Protein AF-A0A8H8SYK1-F1 (afdb_monomer_lite)

pLDDT: mean 78.4, std 19.09, range [21.28, 98.19]

Foldseek 3Di:
DDDDDDDDDDDDPPPPDPPPPPCPFADWFQWPVQAIQGWHADPVQQKTKFAFAAQFDQCDDVNPLAATHGDDQVPHRYHHRHDHAADEDADDPPDDPPGHYDSRHLGDMDMAGNPGDDDDDEDDDFAQAAPLSVVVRRGPRRLSSVLSVLVVCLRTVVSVPDHQLLAEQEAAQVGLLSSQLCQLFQLRPNVSSHQYYERALHQVPLFWAEARHDQLLVLLLQLLLVLQVLRPPPSSVSSSSNGDSVSNNVSQVVLLVDDQQQPFPADDLASRTHHEDCPDRRHNDTPLCSLQVNSGHQHAYEYAHAADDDDDDDDDDDDFAIFPQAQLSSQDDPNHADADLVSLLCNQCDDGSRDHPHDVDSVVSVVLLVVFDLALQRFPVHPPGRDQPPGHSCSRSSRRSSCCSNGVVSRVSSQVSSVVVVRNYHYDGHQDALQPDDCSQPRYHRHVRVLCVVHRPPVDPRDDPVSNVSSVVNVCVVCCVSVVPPPPPPFDPPEEEEELELLCCLLFPLLVLLVCVVVVGNYAYEYAALQCPVPCSVLSVVLSQQLVVLSPDHVVRYDYDHDPQSHDDQPDAGDLQVVLVVVVVVCVVRVGAEYEAAACCQLPNRRPRNSNRSSVVVCPPSHWYKHFDRDDPVLQFQAQVNVVDDDPDPAWDKRFDDPVSLVSSVVSVVSVVVNCDPVVVSSSRGGPSSTMTTMGTD

Structure (mmCIF, N/CA/C/O backbone):
data_AF-A0A8H8SYK1-F1
#
_entry.id   AF-A0A8H8SYK1-F1
#
loop_
_atom_site.group_PDB
_atom_site.id
_atom_site.type_symbol
_atom_site.label_atom_id
_atom_site.label_alt_id
_atom_site.label_comp_id
_atom_site.label_asym_id
_atom_site.label_entity_id
_atom_site.label_seq_id
_atom_site.pdbx_PDB_ins_code
_atom_site.Cartn_x
_atom_site.Cartn_y
_atom_site.Cartn_z
_atom_site.occupancy
_atom_site.B_iso_or_equiv
_atom_site.auth_seq_id
_atom_site.auth_comp_id
_atom_site.auth_asym_id
_atom_site.auth_atom_id
_atom_site.pdbx_PDB_model_num
ATOM 1 N N . MET A 1 1 ? -12.967 59.680 -11.548 1.00 28.42 1 MET A N 1
ATOM 2 C CA . MET A 1 1 ? -13.983 60.339 -10.693 1.00 28.42 1 MET A CA 1
ATOM 3 C C . MET A 1 1 ? -15.357 59.789 -11.051 1.00 28.42 1 MET A C 1
ATOM 5 O O . MET A 1 1 ? -15.482 59.236 -12.134 1.00 28.42 1 MET A O 1
ATOM 9 N N . LEU A 1 2 ? -16.344 60.016 -10.175 1.00 23.44 2 LEU A N 1
ATOM 10 C CA . LEU A 1 2 ? -17.762 59.628 -10.280 1.00 23.44 2 LEU A CA 1
ATOM 11 C C . LEU A 1 2 ? -18.093 58.128 -10.140 1.00 23.44 2 LEU A C 1
ATOM 13 O O . LEU A 1 2 ? -17.280 57.244 -10.394 1.00 23.44 2 LEU A O 1
ATOM 17 N N . HIS A 1 3 ? -19.319 57.905 -9.660 1.00 21.28 3 HIS A N 1
ATOM 18 C CA . HIS A 1 3 ? -19.985 56.634 -9.366 1.00 21.28 3 HIS A CA 1
ATOM 19 C C . HIS A 1 3 ? -21.176 56.419 -10.329 1.00 21.28 3 HIS A C 1
ATOM 21 O O . HIS A 1 3 ? -21.482 57.294 -11.133 1.00 21.28 3 HIS A O 1
ATOM 27 N N . LEU A 1 4 ? -21.911 55.319 -10.102 1.00 22.92 4 LEU A N 1
ATOM 28 C CA . LEU A 1 4 ? -23.313 55.072 -10.483 1.00 22.92 4 LEU A CA 1
ATOM 29 C C . LEU A 1 4 ? -23.605 54.764 -11.961 1.00 22.92 4 LEU A C 1
ATOM 31 O O . LEU A 1 4 ? -23.773 55.656 -12.783 1.00 22.92 4 LEU A O 1
ATOM 35 N N . ALA A 1 5 ? -23.901 53.488 -12.214 1.00 22.14 5 ALA A N 1
ATOM 36 C CA . ALA A 1 5 ? -25.244 53.094 -12.648 1.00 22.14 5 ALA A CA 1
ATOM 37 C C . ALA A 1 5 ? -25.538 51.656 -12.178 1.00 22.14 5 ALA A C 1
ATOM 39 O O . ALA A 1 5 ? -24.699 50.769 -12.322 1.00 22.14 5 ALA A O 1
ATOM 40 N N . THR A 1 6 ? -26.720 51.422 -11.610 1.00 23.08 6 THR A N 1
ATOM 41 C CA . THR A 1 6 ? -27.258 50.086 -11.301 1.00 23.08 6 THR A CA 1
ATOM 42 C C . THR A 1 6 ? -28.455 49.782 -12.200 1.00 23.08 6 THR A C 1
ATOM 44 O O . THR A 1 6 ? -29.130 50.698 -12.657 1.00 23.08 6 THR A O 1
ATOM 47 N N . SER A 1 7 ? -28.742 48.487 -12.377 1.00 22.81 7 SER A N 1
ATOM 48 C CA . SER A 1 7 ? -30.010 47.942 -12.893 1.00 22.81 7 SER A CA 1
ATOM 49 C C . SER A 1 7 ? -30.396 48.272 -14.344 1.00 22.81 7 SER A C 1
ATOM 51 O O . SER A 1 7 ? -30.922 49.345 -14.616 1.00 22.81 7 SER A O 1
ATOM 53 N N . LEU A 1 8 ? -30.289 47.276 -15.241 1.00 21.58 8 LEU A N 1
ATOM 54 C CA . LEU A 1 8 ? -31.438 46.666 -15.955 1.00 21.58 8 LEU A CA 1
ATOM 55 C C . LEU A 1 8 ? -30.992 45.759 -17.123 1.00 21.58 8 LEU A C 1
ATOM 57 O O . LEU A 1 8 ? -30.818 46.235 -18.238 1.00 21.58 8 LEU A O 1
ATOM 61 N N . VAL A 1 9 ? -30.940 44.442 -16.894 1.00 23.95 9 VAL A N 1
ATOM 62 C CA . VAL A 1 9 ? -31.509 43.436 -17.815 1.00 23.95 9 VAL A CA 1
ATOM 63 C C . VAL A 1 9 ? -32.080 42.310 -16.955 1.00 23.95 9 VAL A C 1
ATOM 65 O O . VAL A 1 9 ? -31.359 41.674 -16.191 1.00 23.95 9 VAL A O 1
ATOM 68 N N . SER A 1 10 ? -33.375 42.061 -17.115 1.00 23.88 10 SER A N 1
ATOM 69 C CA . SER A 1 10 ? -34.078 40.867 -16.639 1.00 23.88 10 SER A CA 1
ATOM 70 C C . SER A 1 10 ? -34.730 40.204 -17.854 1.00 23.88 10 SER A C 1
ATOM 72 O O . SER A 1 10 ? -34.967 40.883 -18.849 1.00 23.88 10 SER A O 1
ATOM 74 N N . LEU A 1 11 ? -35.054 38.910 -17.754 1.00 24.80 11 LEU A N 1
ATOM 75 C CA . LEU A 1 11 ? -35.526 38.050 -18.852 1.00 24.80 11 LEU A CA 1
ATOM 76 C C . LEU A 1 11 ? -34.479 37.820 -19.960 1.00 24.80 11 LEU A C 1
ATOM 78 O O . LEU A 1 11 ? -34.423 38.537 -20.949 1.00 24.80 11 LEU A O 1
ATOM 82 N N . TRP A 1 12 ? -33.755 36.707 -19.843 1.00 23.34 12 TRP A N 1
ATOM 83 C CA . TRP A 1 12 ? -33.938 35.583 -20.773 1.00 23.34 12 TRP A CA 1
ATOM 84 C C . TRP A 1 12 ? -33.688 34.276 -20.013 1.00 23.34 12 TRP A C 1
ATOM 86 O O . TRP A 1 12 ? -32.621 33.672 -20.081 1.00 23.34 12 TRP A O 1
ATOM 96 N N . LEU A 1 13 ? -34.703 33.837 -19.260 1.00 28.52 13 LEU A N 1
ATOM 97 C CA . LEU A 1 13 ? -34.783 32.462 -18.761 1.00 28.52 13 LEU A CA 1
ATOM 98 C C . LEU A 1 13 ? -35.128 31.545 -19.942 1.00 28.52 13 LEU A C 1
ATOM 100 O O . LEU A 1 13 ? -36.257 31.088 -20.097 1.00 28.52 13 LEU A O 1
ATOM 104 N N . ALA A 1 14 ? -34.141 31.316 -20.807 1.00 26.64 14 ALA A N 1
ATOM 105 C CA . ALA A 1 14 ? -34.199 30.248 -21.786 1.00 26.64 14 ALA A CA 1
ATOM 106 C C . ALA A 1 14 ? -34.110 28.923 -21.021 1.00 26.64 14 ALA A C 1
ATOM 108 O O . ALA A 1 14 ? -33.022 28.457 -20.682 1.00 26.64 14 ALA A O 1
ATOM 109 N N . THR A 1 15 ? -35.267 28.335 -20.715 1.00 29.47 15 THR A N 1
ATOM 110 C CA . THR A 1 15 ? -35.354 26.971 -20.199 1.00 29.47 15 THR A CA 1
ATOM 111 C C . THR A 1 15 ? -34.835 26.015 -21.262 1.00 29.47 15 THR A C 1
ATOM 113 O O . THR A 1 15 ? -35.601 25.515 -22.088 1.00 29.47 15 THR A O 1
ATOM 116 N N . LEU A 1 16 ? -33.530 25.729 -21.217 1.00 25.75 16 LEU A N 1
ATOM 117 C CA . LEU A 1 16 ? -33.048 24.427 -21.649 1.00 25.75 16 LEU A CA 1
ATOM 118 C C . LEU A 1 16 ? -33.921 23.402 -20.912 1.00 25.75 16 LEU A C 1
ATOM 120 O O . LEU A 1 16 ? -33.984 23.459 -19.678 1.00 25.75 16 LEU A O 1
ATOM 124 N N . PRO A 1 17 ? -34.643 22.515 -21.619 1.00 25.33 17 PRO A N 1
ATOM 125 C CA . PRO A 1 17 ? -35.301 21.416 -20.937 1.00 25.33 17 PRO A CA 1
ATOM 126 C C . PRO A 1 17 ? -34.225 20.618 -20.186 1.00 25.33 17 PRO A C 1
ATOM 128 O O . PRO A 1 17 ? -33.062 20.630 -20.613 1.00 25.33 17 PRO A O 1
ATOM 131 N N . PRO A 1 18 ? -34.572 19.889 -19.108 1.00 30.08 18 PRO A N 1
ATOM 132 C CA . PRO A 1 18 ? -33.696 18.813 -18.673 1.00 30.08 18 PRO A CA 1
ATOM 133 C C . PRO A 1 18 ? -33.426 17.967 -19.915 1.00 30.08 18 PRO A C 1
ATOM 135 O O . PRO A 1 18 ? -34.372 17.501 -20.556 1.00 30.08 18 PRO A O 1
ATOM 138 N N . ALA A 1 19 ? -32.156 17.859 -20.314 1.00 29.17 19 ALA A N 1
ATOM 139 C CA . ALA A 1 19 ? -31.788 17.020 -21.438 1.00 29.17 19 ALA A CA 1
ATOM 140 C C . ALA A 1 19 ? -32.274 15.623 -21.069 1.00 29.17 19 ALA A C 1
ATOM 142 O O . ALA A 1 19 ? -31.758 15.023 -20.125 1.00 29.17 19 ALA A O 1
ATOM 143 N N . ALA A 1 20 ? -33.338 15.169 -21.733 1.00 30.44 20 ALA A N 1
ATOM 144 C CA . ALA A 1 20 ? -33.923 13.876 -21.457 1.00 30.44 20 ALA A CA 1
ATOM 145 C C . ALA A 1 20 ? -32.850 12.860 -21.822 1.00 30.44 20 ALA A C 1
ATOM 147 O O . ALA A 1 20 ? -32.617 12.607 -23.005 1.00 30.44 20 ALA A O 1
ATOM 148 N N . PHE A 1 21 ? -32.141 12.364 -20.804 1.00 32.50 21 PHE A N 1
ATOM 149 C CA . PHE A 1 21 ? -31.146 11.323 -20.963 1.00 32.50 21 PHE A CA 1
ATOM 150 C C . PHE A 1 21 ? -31.866 10.175 -21.654 1.00 32.50 21 PHE A C 1
ATOM 152 O O . PHE A 1 21 ? -32.731 9.529 -21.062 1.00 32.50 21 PHE A O 1
ATOM 159 N N . ALA A 1 22 ? -31.560 9.979 -22.939 1.00 29.31 22 ALA A N 1
ATOM 160 C CA . ALA A 1 22 ? -32.046 8.828 -23.669 1.00 29.31 22 ALA A CA 1
ATOM 161 C C . ALA A 1 22 ? -31.615 7.614 -22.850 1.00 29.31 22 ALA A C 1
ATOM 163 O O . ALA A 1 22 ? -30.427 7.482 -22.549 1.00 29.31 22 ALA A O 1
ATOM 164 N N . ALA A 1 23 ? -32.584 6.799 -22.431 1.00 32.81 23 ALA A N 1
ATOM 165 C CA . ALA A 1 23 ? -32.387 5.732 -21.458 1.00 32.81 23 ALA A CA 1
ATOM 166 C C . ALA A 1 23 ? -31.643 4.536 -22.077 1.00 32.81 23 ALA A C 1
ATOM 168 O O . ALA A 1 23 ? -32.151 3.419 -22.140 1.00 32.81 23 ALA A O 1
ATOM 169 N N . GLY A 1 24 ? -30.418 4.779 -22.546 1.00 41.56 24 GLY A N 1
ATOM 170 C CA . GLY A 1 24 ? -29.404 3.750 -22.643 1.00 41.56 24 GLY A CA 1
ATOM 171 C C . GLY A 1 24 ? -29.143 3.262 -21.228 1.00 41.56 24 GLY A C 1
ATOM 172 O O . GLY A 1 24 ? -28.673 4.027 -20.387 1.00 41.56 24 GLY A O 1
ATOM 173 N N . SER A 1 25 ? -29.509 2.008 -20.975 1.00 60.12 25 SER A N 1
ATOM 174 C CA . SER A 1 25 ? -29.291 1.323 -19.706 1.00 60.12 25 SER A CA 1
ATOM 175 C C . SER A 1 25 ? -27.866 1.548 -19.203 1.00 60.12 25 SER A C 1
ATOM 177 O O . SER A 1 25 ? -26.909 1.461 -19.985 1.00 60.12 25 SER A O 1
ATOM 179 N N . GLY A 1 26 ? -27.727 1.797 -17.899 1.00 71.19 26 GLY A N 1
ATOM 180 C CA . GLY A 1 26 ? -26.424 1.828 -17.241 1.00 71.19 26 GLY A CA 1
ATOM 181 C C . GLY A 1 26 ? -25.633 0.538 -17.503 1.00 71.19 26 GLY A C 1
ATOM 182 O O . GLY A 1 26 ? -26.223 -0.482 -17.867 1.00 71.19 26 GLY A O 1
ATOM 183 N N . PRO A 1 27 ? -24.295 0.561 -17.386 1.00 88.00 27 PRO A N 1
ATOM 184 C CA . PRO A 1 27 ? -23.471 -0.628 -17.569 1.00 88.00 27 PRO A CA 1
ATOM 185 C C . PRO A 1 27 ? -23.952 -1.753 -16.645 1.00 88.00 27 PRO A C 1
ATOM 187 O O . PRO A 1 27 ? -23.885 -1.617 -15.428 1.00 88.00 27 PRO A O 1
ATOM 190 N N . VAL A 1 28 ? -24.420 -2.857 -17.230 1.00 90.75 28 VAL A N 1
ATOM 191 C CA . VAL A 1 28 ? -24.821 -4.060 -16.490 1.00 90.75 28 VAL A CA 1
ATOM 192 C C . VAL A 1 28 ? -23.668 -5.062 -16.488 1.00 90.75 28 VAL A C 1
ATOM 194 O O . VAL A 1 28 ? -23.014 -5.269 -17.512 1.00 90.75 28 VAL A O 1
ATOM 197 N N . VAL A 1 29 ? -23.415 -5.683 -15.338 1.00 87.88 29 VAL A N 1
ATOM 198 C CA . VAL A 1 29 ? -22.504 -6.826 -15.177 1.00 87.88 29 VAL A CA 1
ATOM 199 C C . VAL A 1 29 ? -23.302 -7.997 -14.616 1.00 87.88 29 VAL A C 1
ATOM 201 O O . VAL A 1 29 ? -23.974 -7.839 -13.605 1.00 87.88 29 VAL A O 1
ATOM 204 N N . HIS A 1 30 ? -23.223 -9.169 -15.244 1.00 90.81 30 HIS A N 1
ATOM 205 C CA . HIS A 1 30 ? -23.836 -10.394 -14.721 1.00 90.81 30 HIS A CA 1
ATOM 206 C C . HIS A 1 30 ? -22.778 -11.196 -13.952 1.00 90.81 30 HIS A C 1
ATOM 208 O O . HIS A 1 30 ? -21.730 -11.488 -14.523 1.00 90.81 30 HIS A O 1
ATOM 214 N N . GLY A 1 31 ? -23.013 -11.502 -12.673 1.00 83.56 31 GLY A N 1
ATOM 215 C CA . GLY A 1 31 ? -22.041 -12.153 -11.782 1.00 83.56 31 GLY A CA 1
ATOM 216 C C . GLY A 1 31 ? -22.106 -13.686 -11.748 1.00 83.56 31 GLY A C 1
ATOM 217 O O . GLY A 1 31 ? -23.057 -14.301 -12.232 1.00 83.56 31 GLY A O 1
ATOM 218 N N . ALA A 1 32 ? -21.119 -14.312 -11.091 1.00 76.38 32 ALA A N 1
ATOM 219 C CA . ALA A 1 32 ? -21.059 -15.765 -10.843 1.00 76.38 32 ALA A CA 1
ATOM 220 C C . ALA A 1 32 ? -22.232 -16.322 -10.010 1.00 76.38 32 ALA A C 1
ATOM 222 O O . ALA A 1 32 ? -22.430 -17.532 -9.929 1.00 76.38 32 ALA A O 1
ATOM 223 N N . ASP A 1 33 ? -22.971 -15.455 -9.323 1.00 80.38 33 ASP A N 1
ATOM 224 C CA . ASP A 1 33 ? -24.178 -15.764 -8.556 1.00 80.38 33 ASP A CA 1
ATOM 225 C C . ASP A 1 33 ? -25.477 -15.639 -9.372 1.00 80.38 33 ASP A C 1
ATOM 227 O O . ASP A 1 33 ? -26.553 -15.926 -8.849 1.00 80.38 33 ASP A O 1
ATOM 231 N N . GLY A 1 34 ? -25.388 -15.255 -10.650 1.00 83.94 34 GLY A N 1
ATOM 232 C CA . GLY A 1 34 ? -26.538 -15.040 -11.528 1.00 83.94 34 GLY A CA 1
ATOM 233 C C . GLY A 1 34 ? -27.228 -13.686 -11.339 1.00 83.94 34 GLY A C 1
ATOM 234 O O . GLY A 1 34 ? -28.284 -13.466 -11.930 1.00 83.94 34 GLY A O 1
ATOM 235 N N . LEU A 1 35 ? -26.655 -12.780 -10.539 1.00 90.62 35 LEU A N 1
ATOM 236 C CA . LEU A 1 35 ? -27.192 -11.438 -10.326 1.00 90.62 35 LEU A CA 1
ATOM 237 C C . LEU A 1 35 ? -26.756 -10.470 -11.423 1.00 90.62 35 LEU A C 1
ATOM 239 O O . LEU A 1 35 ? -25.658 -10.579 -11.969 1.00 90.62 35 LEU A O 1
ATOM 243 N N . SER A 1 36 ? -27.603 -9.482 -11.705 1.00 93.62 36 SER A N 1
ATOM 244 C CA . SER A 1 36 ? -27.290 -8.363 -12.599 1.00 93.62 36 SER A CA 1
ATOM 245 C C . SER A 1 36 ? -26.969 -7.110 -11.784 1.00 93.62 36 SER A C 1
ATOM 247 O O . SER A 1 36 ? -27.840 -6.567 -11.118 1.00 93.62 36 SER A O 1
ATOM 249 N N . TYR A 1 37 ? -25.728 -6.637 -11.821 1.00 92.06 37 TYR A N 1
ATOM 250 C CA . TYR A 1 37 ? -25.294 -5.400 -11.169 1.00 92.06 37 TYR A CA 1
ATOM 251 C C . TYR A 1 37 ? -25.456 -4.226 -12.133 1.00 92.06 37 TYR A C 1
ATOM 253 O O . TYR A 1 37 ? -24.819 -4.220 -13.188 1.00 92.06 37 TYR A O 1
ATOM 261 N N . VAL A 1 38 ? -26.277 -3.235 -11.784 1.00 93.94 38 VAL A N 1
ATOM 262 C CA . VAL A 1 38 ? -26.571 -2.064 -12.628 1.00 93.94 38 VAL A CA 1
ATOM 263 C C . VAL A 1 38 ? -25.757 -0.866 -12.149 1.00 93.94 38 VAL A C 1
ATOM 265 O O . VAL A 1 38 ? -26.026 -0.312 -11.088 1.00 93.94 38 VAL A O 1
ATOM 268 N N . GLY A 1 39 ? -24.744 -0.476 -12.920 1.00 89.12 39 GLY A N 1
ATOM 269 C CA . GLY A 1 39 ? -23.848 0.633 -12.594 1.00 89.12 39 GLY A CA 1
ATOM 270 C C . GLY A 1 39 ? -24.176 1.954 -13.297 1.00 89.12 39 GLY A C 1
ATOM 271 O O . GLY A 1 39 ? -25.081 2.055 -14.127 1.00 89.12 39 GLY A O 1
ATOM 272 N N . THR A 1 40 ? -23.359 2.969 -13.017 1.00 86.50 40 THR A N 1
ATOM 273 C CA . THR A 1 40 ? -23.407 4.315 -13.614 1.00 86.50 40 THR A CA 1
ATOM 274 C C . THR A 1 40 ? -22.226 4.520 -14.567 1.00 86.50 40 THR A C 1
ATOM 276 O O . THR A 1 40 ? -21.086 4.243 -14.204 1.00 86.50 40 THR A O 1
ATOM 279 N N . ARG A 1 41 ? -22.454 5.054 -15.777 1.00 83.06 41 ARG A N 1
ATOM 280 C CA . ARG A 1 41 ? -21.386 5.378 -16.747 1.00 83.06 41 ARG A CA 1
ATOM 281 C C . ARG A 1 41 ? -21.050 6.867 -16.758 1.00 83.06 41 ARG A C 1
ATOM 283 O O . ARG A 1 41 ? -21.908 7.698 -17.034 1.00 83.06 41 ARG A O 1
ATOM 290 N N . ASN A 1 42 ? -19.774 7.191 -16.570 1.00 75.12 42 ASN A N 1
ATOM 291 C CA . ASN A 1 42 ? -19.207 8.521 -16.757 1.00 75.12 42 ASN A CA 1
ATOM 292 C C . ASN A 1 42 ? -18.409 8.575 -18.071 1.00 75.12 42 ASN A C 1
ATOM 294 O O . ASN A 1 42 ? -17.279 8.091 -18.173 1.00 75.12 42 ASN A O 1
ATOM 298 N N . THR A 1 43 ? -18.998 9.190 -19.096 1.00 73.06 43 THR A N 1
ATOM 299 C CA . THR A 1 43 ? -18.375 9.353 -20.420 1.00 73.06 43 THR A CA 1
ATOM 300 C C . THR A 1 43 ? -17.184 10.313 -20.419 1.00 73.06 43 THR A C 1
ATOM 302 O O . THR A 1 43 ? -16.313 10.190 -21.277 1.00 73.06 43 THR A O 1
ATOM 305 N N . THR A 1 44 ? -17.127 11.250 -19.468 1.00 66.69 44 THR A N 1
ATOM 306 C CA . THR A 1 44 ? -16.086 12.288 -19.389 1.00 66.69 44 THR A CA 1
ATOM 307 C C . THR A 1 44 ? -14.778 11.720 -18.848 1.00 66.69 44 THR A C 1
ATOM 309 O O . THR A 1 44 ? -13.727 11.925 -19.448 1.00 66.69 44 THR A O 1
ATOM 312 N N . SER A 1 45 ? -14.837 10.948 -17.758 1.00 61.31 45 SER A N 1
ATOM 313 C CA . SER A 1 45 ? -13.672 10.223 -17.225 1.00 61.31 45 SER A CA 1
ATOM 314 C C . SER A 1 45 ? -13.395 8.897 -17.943 1.00 61.31 45 SER A C 1
ATOM 316 O O . SER A 1 45 ? -12.357 8.283 -17.703 1.00 61.31 45 SER A O 1
ATOM 318 N N . ARG A 1 46 ? -14.314 8.454 -18.816 1.00 72.81 46 ARG A N 1
ATOM 319 C CA . ARG A 1 46 ? -14.329 7.131 -19.463 1.00 72.81 46 ARG A CA 1
ATOM 320 C C . ARG A 1 46 ? -14.281 5.996 -18.439 1.00 72.81 46 ARG A C 1
ATOM 322 O O . ARG A 1 46 ? -13.410 5.128 -18.493 1.00 72.81 46 ARG A O 1
ATOM 329 N N . GLN A 1 47 ? -15.226 6.002 -17.502 1.00 70.94 47 GLN A N 1
ATOM 330 C CA . GLN A 1 47 ? -15.333 5.011 -16.429 1.00 70.94 47 GLN A CA 1
ATOM 331 C C . GLN A 1 47 ? -16.777 4.544 -16.223 1.00 70.94 47 GLN A C 1
ATOM 333 O O . GLN A 1 47 ? -17.715 5.323 -16.374 1.00 70.94 47 GLN A O 1
ATOM 338 N N . ASP A 1 48 ? -16.928 3.283 -15.833 1.00 78.94 48 ASP A N 1
ATOM 339 C CA . ASP A 1 48 ? -18.149 2.689 -15.300 1.00 78.94 48 ASP A CA 1
ATOM 340 C C . ASP A 1 48 ? -17.968 2.466 -13.788 1.00 78.94 48 ASP A C 1
ATOM 342 O O . ASP A 1 48 ? -16.910 2.016 -13.330 1.00 78.94 48 ASP A O 1
ATOM 346 N N . TYR A 1 49 ? -19.000 2.793 -13.014 1.00 80.25 49 TYR A N 1
ATOM 347 C CA . TYR A 1 49 ? -19.022 2.748 -11.554 1.00 80.25 49 TYR A CA 1
ATOM 348 C C . TYR A 1 49 ? -20.094 1.772 -11.077 1.00 80.25 49 TYR A C 1
ATOM 350 O O . TYR A 1 49 ? -21.226 1.842 -11.548 1.00 80.25 49 TYR A O 1
ATOM 358 N N . PHE A 1 50 ? -19.757 0.919 -10.115 1.00 84.38 50 PHE A N 1
ATOM 359 C CA . PHE A 1 50 ? -20.709 0.058 -9.416 1.00 84.38 50 PHE A CA 1
ATOM 360 C C . PHE A 1 50 ? -20.506 0.278 -7.920 1.00 84.38 50 PHE A C 1
ATOM 362 O O . PHE A 1 50 ? -19.471 -0.084 -7.364 1.00 84.38 50 PHE A O 1
ATOM 369 N N . LEU A 1 51 ? -21.447 0.963 -7.292 1.00 81.69 51 LEU A N 1
ATOM 370 C CA . LEU A 1 51 ? -21.350 1.508 -5.945 1.00 81.69 51 LEU A CA 1
ATOM 371 C C . LEU A 1 51 ? -22.305 0.760 -5.005 1.00 81.69 51 LEU A C 1
ATOM 373 O O . LEU A 1 51 ? -23.283 0.177 -5.457 1.00 81.69 51 LEU A O 1
ATOM 377 N N . GLY A 1 52 ? -22.016 0.745 -3.703 1.00 81.62 52 GLY A N 1
ATOM 378 C CA . GLY A 1 52 ? -22.932 0.198 -2.694 1.00 81.62 52 GLY A CA 1
ATOM 379 C C . GLY A 1 52 ? -23.216 -1.309 -2.783 1.00 81.62 52 GLY A C 1
ATOM 380 O O . GLY A 1 52 ? -24.168 -1.769 -2.158 1.00 81.62 52 GLY A O 1
ATOM 381 N N . ILE A 1 53 ? -22.404 -2.097 -3.501 1.00 89.69 53 ILE A N 1
ATOM 382 C CA . ILE A 1 53 ? -22.624 -3.543 -3.669 1.00 89.69 53 ILE A CA 1
ATOM 383 C C . ILE A 1 53 ? -22.516 -4.249 -2.304 1.00 89.69 53 ILE A C 1
ATOM 385 O O . ILE A 1 53 ? -21.438 -4.208 -1.705 1.00 89.69 53 ILE A O 1
ATOM 389 N N . PRO A 1 54 ? -23.558 -4.942 -1.809 1.00 93.00 54 PRO A N 1
ATOM 390 C CA . PRO A 1 54 ? -23.483 -5.676 -0.550 1.00 93.00 54 PRO A CA 1
ATOM 391 C C . PRO A 1 54 ? -22.627 -6.943 -0.694 1.00 93.00 54 PRO A C 1
ATOM 393 O O . PRO A 1 54 ? -22.882 -7.790 -1.552 1.00 93.00 54 PRO A O 1
ATOM 396 N N . PHE A 1 55 ? -21.622 -7.098 0.175 1.00 92.50 55 PHE A N 1
ATOM 397 C CA . PHE A 1 55 ? -20.810 -8.324 0.258 1.00 92.50 55 PHE A CA 1
ATOM 398 C C . PHE A 1 55 ? -21.149 -9.177 1.491 1.00 92.50 55 PHE A C 1
ATOM 400 O O . PHE A 1 55 ? -20.936 -10.393 1.480 1.00 92.50 55 PHE A O 1
ATOM 407 N N . ALA A 1 56 ? -21.730 -8.568 2.529 1.00 94.62 56 ALA A N 1
ATOM 408 C CA . ALA A 1 56 ? -22.179 -9.241 3.744 1.00 94.62 56 ALA A CA 1
ATOM 409 C C . ALA A 1 56 ? -23.663 -8.971 4.054 1.00 94.62 56 ALA A C 1
ATOM 411 O O . ALA A 1 56 ? -24.287 -8.059 3.515 1.00 94.62 56 ALA A O 1
ATOM 412 N N . GLN A 1 57 ? -24.232 -9.772 4.952 1.00 95.69 57 GLN A N 1
ATOM 413 C CA . GLN A 1 57 ? -25.483 -9.458 5.638 1.00 95.69 57 GLN A CA 1
ATOM 414 C C . GLN A 1 57 ? -25.301 -8.227 6.542 1.00 95.69 57 GLN A C 1
ATOM 416 O O . GLN A 1 57 ? -24.238 -8.098 7.158 1.00 95.69 57 GLN A O 1
ATOM 421 N N . PRO A 1 58 ? -26.332 -7.379 6.714 1.00 93.00 58 PRO A N 1
ATOM 422 C CA . PRO A 1 58 ? -26.276 -6.250 7.638 1.00 93.00 58 PRO A CA 1
ATOM 423 C C . PRO A 1 58 ? -25.924 -6.717 9.067 1.00 93.00 58 PRO A C 1
ATOM 425 O O . PRO A 1 58 ? -26.633 -7.574 9.610 1.00 93.00 58 PRO A O 1
ATOM 428 N N . PRO A 1 59 ? -24.874 -6.179 9.720 1.00 92.50 59 PRO A N 1
ATOM 429 C CA . PRO A 1 59 ? -24.408 -6.606 11.045 1.00 92.50 59 PRO A CA 1
ATOM 430 C C . PRO A 1 59 ? -25.290 -6.053 12.185 1.00 92.50 59 PRO A C 1
ATOM 432 O O . PRO A 1 59 ? -24.804 -5.542 13.190 1.00 92.50 59 PRO A O 1
ATOM 435 N N . VAL A 1 60 ? -26.612 -6.153 12.035 1.00 91.00 60 VAL A N 1
ATOM 436 C CA . VAL A 1 60 ? -27.622 -5.586 12.940 1.00 91.00 60 VAL A CA 1
ATOM 437 C C . VAL A 1 60 ? -28.206 -6.632 13.891 1.00 91.00 60 VAL A C 1
ATOM 439 O O . VAL A 1 60 ? -28.270 -7.829 13.586 1.00 91.00 60 VAL A O 1
ATOM 442 N N . GLY A 1 61 ? -28.670 -6.184 15.062 1.00 88.00 61 GLY A N 1
ATOM 443 C CA . GLY A 1 61 ? -29.359 -7.025 16.047 1.00 88.00 61 GLY A CA 1
ATOM 444 C C . GLY A 1 61 ? -28.574 -8.297 16.383 1.00 88.00 61 GLY A C 1
ATOM 445 O O . GLY A 1 61 ? -27.461 -8.236 16.899 1.00 8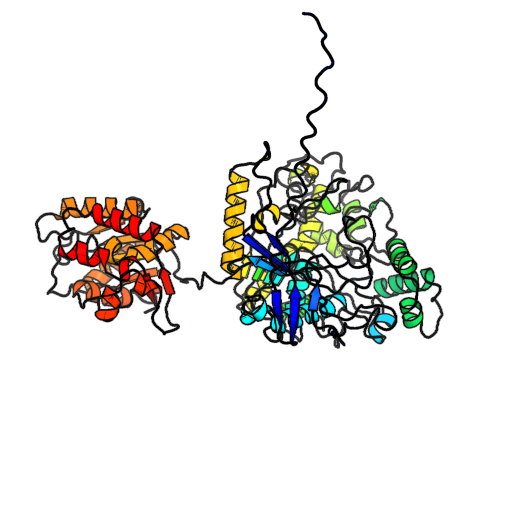8.00 61 GLY A O 1
ATOM 446 N N . ARG A 1 62 ? -29.119 -9.473 16.033 1.00 89.12 62 ARG A N 1
ATOM 447 C CA . ARG A 1 62 ? -28.476 -10.774 16.308 1.00 89.12 62 ARG A CA 1
ATOM 448 C C . ARG A 1 62 ? -27.125 -10.993 15.608 1.00 89.12 62 ARG A C 1
ATOM 450 O O . ARG A 1 62 ? -26.446 -11.954 15.978 1.00 89.12 62 ARG A O 1
ATOM 457 N N . LEU A 1 63 ? -26.780 -10.187 14.598 1.00 91.88 63 LEU A N 1
ATOM 458 C CA . LEU A 1 63 ? -25.497 -10.218 13.880 1.00 91.88 63 LEU A CA 1
ATOM 459 C C . LEU A 1 63 ? -24.507 -9.148 14.368 1.00 91.88 63 LEU A C 1
ATOM 461 O O . LEU A 1 63 ? -23.324 -9.246 14.052 1.00 91.88 63 LEU A O 1
ATOM 465 N N . ARG A 1 64 ? -24.945 -8.173 15.178 1.00 90.88 64 ARG A N 1
ATOM 466 C CA . ARG A 1 64 ? -24.054 -7.153 15.744 1.00 90.88 64 ARG A CA 1
ATOM 467 C C . ARG A 1 64 ? -22.972 -7.813 16.594 1.00 90.88 64 ARG A C 1
ATOM 469 O O . ARG A 1 64 ? -23.252 -8.720 17.377 1.00 90.88 64 ARG A O 1
ATOM 476 N N . PHE A 1 65 ? -21.731 -7.353 16.456 1.00 89.50 65 PHE A N 1
ATOM 477 C CA . PHE A 1 65 ? -20.570 -7.889 17.176 1.00 89.50 65 PHE A CA 1
ATOM 478 C C . PHE A 1 65 ? -20.410 -9.418 17.034 1.00 89.50 65 PHE A C 1
ATOM 480 O O . PHE A 1 65 ? -20.232 -10.129 18.028 1.00 89.50 65 PHE A O 1
ATOM 487 N N . LYS A 1 66 ? -20.506 -9.926 15.801 1.00 90.81 66 LYS A N 1
ATOM 488 C CA . LYS A 1 66 ? -20.179 -11.304 15.398 1.00 90.81 66 LYS A CA 1
ATOM 489 C C . LYS A 1 66 ? -19.385 -11.277 14.086 1.00 90.81 66 LYS A C 1
ATOM 491 O O . LYS A 1 66 ? -19.407 -10.246 13.416 1.00 90.81 66 LYS A O 1
ATOM 496 N N . PRO A 1 67 ? -18.705 -12.375 13.704 1.00 92.50 67 PRO A N 1
ATOM 497 C CA . PRO A 1 67 ? -18.138 -12.506 12.365 1.00 92.50 67 PRO A CA 1
ATOM 498 C C . PRO A 1 67 ? -19.203 -12.251 11.285 1.00 92.50 67 PRO A C 1
ATOM 500 O O . PRO A 1 67 ? -20.360 -12.651 11.474 1.00 92.50 67 PRO A O 1
ATOM 503 N N . PRO A 1 68 ? -18.838 -11.599 10.171 1.00 94.00 68 PRO A N 1
ATOM 504 C CA . PRO A 1 68 ? -19.776 -11.286 9.106 1.00 94.00 68 PRO A CA 1
ATOM 505 C C . PRO A 1 68 ? -20.277 -12.560 8.427 1.00 94.00 68 PRO A C 1
ATOM 507 O O . PRO A 1 68 ? -19.589 -13.579 8.350 1.00 94.00 68 PRO A O 1
ATOM 510 N N . VAL A 1 69 ? -21.489 -12.485 7.890 1.00 96.44 69 VAL A N 1
ATOM 511 C CA . VAL A 1 69 ? -22.102 -13.557 7.102 1.00 96.44 69 VAL A CA 1
ATOM 512 C C . VAL A 1 69 ? -22.154 -13.089 5.655 1.00 96.44 69 VAL A C 1
ATOM 514 O O . VAL A 1 69 ? -22.591 -11.968 5.415 1.00 96.44 69 VAL A O 1
ATOM 517 N N . ALA A 1 70 ? -21.739 -13.925 4.701 1.00 95.12 70 ALA A N 1
ATOM 518 C CA . ALA A 1 70 ? -21.826 -13.616 3.272 1.00 95.12 70 ALA A CA 1
ATOM 519 C C . ALA A 1 70 ? -23.234 -13.134 2.881 1.0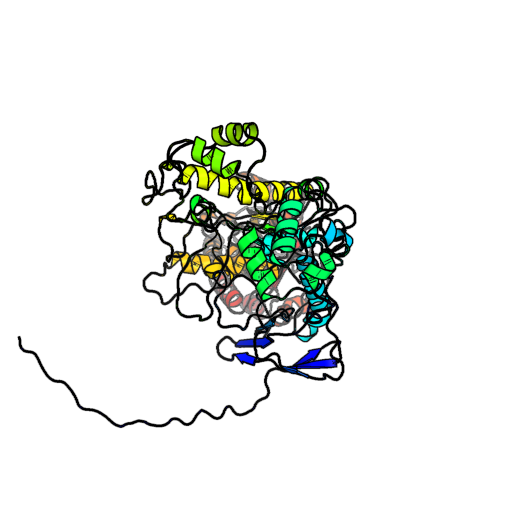0 95.12 70 ALA A C 1
ATOM 521 O O . ALA A 1 70 ? -24.241 -13.694 3.333 1.00 95.12 70 ALA A O 1
ATOM 522 N N . TRP A 1 71 ? -23.314 -12.089 2.053 1.00 93.81 71 TRP A N 1
ATOM 523 C CA . TRP A 1 71 ? -24.603 -11.598 1.578 1.00 93.81 71 TRP A CA 1
ATOM 524 C C . TRP A 1 71 ? -25.332 -12.691 0.787 1.00 93.81 71 TRP A C 1
ATOM 526 O O . TRP A 1 71 ? -24.726 -13.460 0.041 1.00 93.81 71 TRP A O 1
ATOM 536 N N . ALA A 1 72 ? -26.646 -12.775 0.985 1.00 89.12 72 ALA A N 1
ATOM 537 C CA . ALA A 1 72 ? -27.506 -13.764 0.354 1.00 89.12 72 ALA A CA 1
ATOM 538 C C . ALA A 1 72 ? -28.675 -13.020 -0.311 1.00 89.12 72 ALA A C 1
ATOM 540 O O . ALA A 1 72 ? -29.471 -12.418 0.414 1.00 89.12 72 ALA A O 1
ATOM 541 N N . PRO A 1 73 ? -28.800 -13.050 -1.651 1.00 84.06 73 PRO A N 1
ATOM 542 C CA . PRO A 1 73 ? -29.746 -12.204 -2.385 1.00 84.06 73 PRO A CA 1
ATOM 543 C C . PRO A 1 73 ? -31.222 -12.554 -2.143 1.00 84.06 73 PRO A C 1
ATOM 545 O O . PRO A 1 73 ? -32.107 -11.730 -2.384 1.00 84.06 73 PRO A O 1
ATOM 548 N N . GLY A 1 74 ? -31.523 -13.771 -1.681 1.00 87.38 74 GLY A N 1
ATOM 549 C CA . GLY A 1 74 ? -32.897 -14.248 -1.528 1.00 87.38 74 GLY A CA 1
ATOM 550 C C . GLY A 1 74 ? -33.598 -14.333 -2.885 1.00 87.38 74 GLY A C 1
ATOM 551 O O . GLY A 1 74 ? -33.201 -15.132 -3.726 1.00 87.38 74 GLY A O 1
ATOM 552 N N . ASN A 1 75 ? -34.610 -13.487 -3.098 1.00 87.56 75 ASN A N 1
ATOM 553 C CA . ASN A 1 75 ? -35.328 -13.370 -4.376 1.00 87.56 75 ASN A CA 1
ATOM 554 C C . ASN A 1 75 ? -34.770 -12.254 -5.288 1.00 87.56 75 ASN A C 1
ATOM 556 O O . ASN A 1 75 ? -35.331 -11.998 -6.353 1.00 87.56 75 ASN A O 1
ATOM 560 N N . THR A 1 76 ? -33.711 -11.557 -4.868 1.00 89.69 76 THR A N 1
ATOM 561 C CA . THR A 1 76 ? -33.066 -10.495 -5.656 1.00 89.69 76 THR A CA 1
ATOM 562 C C . THR A 1 76 ? -32.410 -11.094 -6.898 1.00 89.69 76 THR A C 1
ATOM 564 O O . THR A 1 76 ? -31.652 -12.051 -6.785 1.00 89.69 76 THR A O 1
ATOM 567 N N . THR A 1 77 ? -32.686 -10.526 -8.073 1.00 90.12 77 THR A N 1
ATOM 568 C CA . THR A 1 77 ? -32.057 -10.895 -9.361 1.00 90.12 77 THR A CA 1
ATOM 569 C C . THR A 1 77 ? -31.233 -9.756 -9.966 1.00 90.12 77 THR A C 1
ATOM 571 O O . THR A 1 77 ? -30.378 -9.986 -10.821 1.00 90.12 77 THR A O 1
ATOM 574 N N . GLU A 1 78 ? -31.452 -8.531 -9.489 1.00 93.50 78 GLU A N 1
ATOM 575 C CA . GLU A 1 78 ? -30.792 -7.310 -9.934 1.00 93.50 78 GLU A CA 1
ATOM 576 C C . GLU A 1 78 ? -30.381 -6.482 -8.710 1.00 93.50 78 GLU A C 1
ATOM 578 O O . GLU A 1 78 ? -31.139 -6.370 -7.745 1.00 93.50 78 GLU A O 1
ATOM 583 N N . VAL A 1 79 ? -29.169 -5.935 -8.740 1.00 92.62 79 VAL A N 1
ATOM 584 C CA . VAL A 1 79 ? -28.588 -5.084 -7.701 1.00 92.62 79 VAL A CA 1
ATOM 585 C C . VAL A 1 79 ? -28.380 -3.701 -8.306 1.00 92.62 79 VAL A C 1
ATOM 587 O O . VAL A 1 79 ? -27.523 -3.528 -9.177 1.00 92.62 79 VAL A O 1
ATOM 590 N N . ASP A 1 80 ? -29.151 -2.719 -7.837 1.00 92.00 80 ASP A N 1
ATOM 591 C CA . ASP A 1 80 ? -28.875 -1.308 -8.114 1.00 92.00 80 ASP A CA 1
ATOM 592 C C . ASP A 1 80 ? -27.538 -0.942 -7.459 1.00 92.00 80 ASP A C 1
ATOM 594 O O . ASP A 1 80 ? -27.407 -0.941 -6.235 1.00 92.00 80 ASP A O 1
ATOM 598 N N . ALA A 1 81 ? -26.541 -0.675 -8.299 1.00 89.56 81 ALA A N 1
ATOM 599 C CA . ALA A 1 81 ? -25.204 -0.261 -7.913 1.00 89.56 81 ALA A CA 1
ATOM 600 C C . ALA A 1 81 ? -24.899 1.157 -8.437 1.00 89.56 81 ALA A C 1
ATOM 602 O O . ALA A 1 81 ? -23.756 1.489 -8.761 1.00 89.56 81 ALA A O 1
ATOM 603 N N . THR A 1 82 ? -25.920 2.010 -8.567 1.00 85.62 82 THR A N 1
ATOM 604 C CA . THR A 1 82 ? -25.766 3.390 -9.061 1.00 85.62 82 THR A CA 1
ATOM 605 C C . THR A 1 82 ? -25.367 4.392 -7.970 1.00 85.62 82 THR A C 1
ATOM 607 O O . THR A 1 82 ? -24.888 5.482 -8.300 1.00 85.62 82 THR A O 1
ATOM 610 N N . GLN A 1 83 ? -25.522 4.035 -6.687 1.00 80.94 83 GLN A N 1
ATOM 611 C CA . GLN A 1 83 ? -25.344 4.912 -5.520 1.00 80.94 83 GLN A CA 1
ATOM 612 C C . GLN A 1 83 ? -24.441 4.285 -4.445 1.00 80.94 83 GLN A C 1
ATOM 614 O O . GLN A 1 83 ? -24.355 3.068 -4.316 1.00 80.94 83 GLN A O 1
ATOM 619 N N . PHE A 1 84 ? -23.765 5.118 -3.649 1.00 76.50 84 PHE A N 1
ATOM 620 C CA . PHE A 1 84 ? -22.958 4.642 -2.520 1.00 76.50 84 PHE A CA 1
ATOM 621 C C . PHE A 1 84 ? -23.826 4.053 -1.402 1.00 76.50 84 PHE A C 1
ATOM 623 O O . PHE A 1 84 ? -24.864 4.611 -1.050 1.00 76.50 84 PHE A O 1
ATOM 630 N N . GLY A 1 85 ? -23.329 2.984 -0.775 1.00 77.06 85 GLY A N 1
ATOM 631 C CA . GLY A 1 85 ? -23.868 2.482 0.486 1.00 77.06 85 GLY A CA 1
ATOM 632 C C . GLY A 1 85 ? -23.667 3.460 1.653 1.00 77.06 85 GLY A C 1
ATOM 633 O O . GLY A 1 85 ? -22.897 4.428 1.581 1.00 77.06 85 GLY A O 1
ATOM 634 N N . ALA A 1 86 ? -24.369 3.191 2.753 1.00 81.12 86 ALA A N 1
ATOM 635 C CA . ALA A 1 86 ? -24.246 3.960 3.985 1.00 81.12 86 ALA A CA 1
ATOM 636 C C . ALA A 1 86 ? -22.850 3.806 4.618 1.00 81.12 86 ALA A C 1
ATOM 638 O O . ALA A 1 86 ? -22.222 2.749 4.544 1.00 81.12 86 ALA A O 1
ATOM 639 N N . GLY A 1 87 ? -22.369 4.863 5.274 1.00 74.44 87 GLY A N 1
ATOM 640 C CA . GLY A 1 87 ? -21.134 4.800 6.056 1.00 74.44 87 GLY A CA 1
ATOM 641 C C . GLY A 1 87 ? -21.365 4.065 7.377 1.00 74.44 87 GLY A C 1
ATOM 642 O O . GLY A 1 87 ? -22.410 4.241 8.000 1.00 74.44 87 GLY A O 1
ATOM 643 N N . CYS A 1 88 ? -20.400 3.267 7.836 1.00 79.38 88 CYS A N 1
ATOM 644 C CA . CYS A 1 88 ? -20.529 2.579 9.123 1.00 79.38 88 CYS A CA 1
ATOM 645 C C . CYS A 1 88 ? -20.673 3.569 10.288 1.00 79.38 88 CYS A C 1
ATOM 647 O O . CYS A 1 88 ? -20.004 4.607 10.308 1.00 79.38 88 CYS A O 1
ATOM 649 N N . GLN A 1 89 ? -21.524 3.235 11.261 1.00 76.12 89 GLN A N 1
ATOM 650 C CA . GLN A 1 89 ? -21.760 4.052 12.455 1.00 76.12 89 GLN A CA 1
ATOM 651 C C . GLN A 1 89 ? -20.465 4.403 13.199 1.00 76.12 89 GLN A C 1
ATOM 653 O O . GLN A 1 89 ? -19.687 3.528 13.575 1.00 76.12 89 GLN A O 1
ATOM 658 N N . GLN A 1 90 ? -20.248 5.700 13.424 1.00 68.12 90 GLN A N 1
ATOM 659 C CA . GLN A 1 90 ? -19.040 6.246 14.048 1.00 68.12 90 GLN A CA 1
ATOM 660 C C . GLN A 1 90 ? -19.274 7.671 14.572 1.00 68.12 90 GLN A C 1
ATOM 662 O O . GLN A 1 90 ? -20.327 8.270 14.355 1.00 68.12 90 GLN A O 1
ATOM 667 N N . ALA A 1 91 ? -18.295 8.234 15.286 1.00 57.59 91 ALA A N 1
ATOM 668 C CA . ALA A 1 91 ? -18.415 9.568 15.866 1.00 57.59 91 ALA A CA 1
ATOM 669 C C . ALA A 1 91 ? -18.444 10.668 14.782 1.00 57.59 91 ALA A C 1
ATOM 671 O O . ALA A 1 91 ? -17.427 10.988 14.163 1.00 57.59 91 ALA A O 1
ATOM 672 N N . THR A 1 92 ? -19.616 11.284 14.599 1.00 46.38 92 THR A N 1
ATOM 673 C CA . THR A 1 92 ? -19.820 12.475 13.760 1.00 46.38 92 THR A CA 1
ATOM 674 C C . THR A 1 92 ? -18.853 13.588 14.171 1.00 46.38 92 THR A C 1
ATOM 676 O O . THR A 1 92 ? -18.929 14.091 15.293 1.00 46.38 92 THR A O 1
ATOM 679 N N . GLY A 1 93 ? -17.938 13.942 13.268 1.00 40.84 93 GLY A N 1
ATOM 680 C CA . GLY A 1 93 ? -16.796 14.824 13.534 1.00 40.84 93 GLY A CA 1
ATOM 681 C C . GLY A 1 93 ? -15.527 14.399 12.786 1.00 40.84 93 GLY A C 1
ATOM 682 O O . GLY A 1 93 ? -14.753 15.260 12.392 1.00 40.84 93 GLY A O 1
ATOM 683 N N . TYR A 1 94 ? -15.360 13.096 12.517 1.00 37.75 94 TYR A N 1
ATOM 684 C CA . TYR A 1 94 ? -14.225 12.551 11.748 1.00 37.75 94 TYR A CA 1
ATOM 685 C C . TYR A 1 94 ? -14.564 12.126 10.305 1.00 37.75 94 TYR A C 1
ATOM 687 O O . TYR A 1 94 ? -13.665 11.769 9.549 1.00 37.75 94 TYR A O 1
ATOM 695 N N . VAL A 1 95 ? -15.841 12.167 9.900 1.00 35.72 95 VAL A N 1
ATOM 696 C CA . VAL A 1 95 ? -16.300 11.798 8.546 1.00 35.72 95 VAL A CA 1
ATOM 697 C C . VAL A 1 95 ? -17.278 12.851 8.004 1.00 35.72 95 VAL A C 1
ATOM 699 O O . VAL A 1 95 ? -18.202 13.223 8.733 1.00 35.72 95 VAL A O 1
ATOM 702 N N . PRO A 1 96 ? -17.126 13.317 6.745 1.00 38.66 96 PRO A N 1
ATOM 703 C CA . PRO A 1 96 ? -18.074 14.230 6.104 1.00 38.66 96 PRO A CA 1
ATOM 704 C C . PRO A 1 96 ? -19.467 13.608 5.915 1.00 38.66 96 PRO A C 1
ATOM 706 O O . PRO A 1 96 ? -19.634 12.585 5.251 1.00 38.66 96 PRO A O 1
ATOM 709 N N . THR A 1 97 ? -20.495 14.245 6.474 1.00 39.88 97 THR A N 1
ATOM 710 C CA . THR A 1 97 ? -21.860 13.698 6.553 1.00 39.88 97 THR A CA 1
ATOM 711 C C . THR A 1 97 ? -22.730 14.057 5.340 1.00 39.88 97 THR A C 1
ATOM 713 O O . THR A 1 97 ? -23.744 14.737 5.495 1.00 39.88 97 THR A O 1
ATOM 716 N N . ASN A 1 98 ? -22.355 13.593 4.141 1.00 43.38 98 ASN A N 1
ATOM 717 C CA . ASN A 1 98 ? -23.295 13.506 3.006 1.00 43.38 98 ASN A CA 1
ATOM 718 C C . ASN A 1 98 ? -23.912 12.106 2.861 1.00 43.38 98 ASN A C 1
ATOM 720 O O . ASN A 1 98 ? -25.072 11.998 2.471 1.00 43.38 98 ASN A O 1
ATOM 724 N N . ASN A 1 99 ? -23.174 11.042 3.193 1.00 51.53 99 ASN A N 1
ATOM 725 C CA . ASN A 1 99 ? -23.743 9.697 3.259 1.00 51.53 99 ASN A CA 1
ATOM 726 C C . ASN A 1 99 ? -24.466 9.512 4.598 1.00 51.53 99 ASN A C 1
ATOM 728 O O . ASN A 1 99 ? -23.975 9.932 5.649 1.00 51.53 99 ASN A O 1
ATOM 732 N N . THR A 1 100 ? -25.611 8.831 4.570 1.00 72.81 100 THR A N 1
ATOM 733 C CA . THR A 1 100 ? -26.282 8.349 5.781 1.00 72.81 100 THR A CA 1
ATOM 734 C C . THR A 1 100 ? -25.343 7.417 6.551 1.00 72.81 100 THR A C 1
ATOM 736 O O . THR A 1 100 ? -24.674 6.580 5.942 1.00 72.81 100 THR A O 1
ATOM 739 N N . LEU A 1 101 ? -25.290 7.547 7.880 1.00 77.12 101 LEU A N 1
ATOM 740 C CA . LEU A 1 101 ? -24.605 6.577 8.735 1.00 77.12 101 LEU A CA 1
ATOM 741 C C . LEU A 1 101 ? -25.566 5.447 9.116 1.00 77.12 101 LEU A C 1
ATOM 743 O O . LEU A 1 101 ? -26.712 5.702 9.483 1.00 77.12 101 LEU A O 1
ATOM 747 N N . SER A 1 102 ? -25.098 4.206 9.029 1.00 84.75 102 SER A N 1
ATOM 748 C CA . SER A 1 102 ? -25.877 3.002 9.322 1.00 84.75 102 SER A CA 1
ATOM 749 C C . SER A 1 102 ? -24.984 1.908 9.902 1.00 84.75 102 SER A C 1
ATOM 751 O O . SER A 1 102 ? -23.765 1.918 9.743 1.00 84.75 102 SER A O 1
ATOM 753 N N . GLU A 1 103 ? -25.589 0.954 10.601 1.00 85.69 103 GLU A N 1
ATOM 754 C CA . GLU A 1 103 ? -24.934 -0.329 10.880 1.00 85.69 103 GLU A CA 1
ATOM 755 C C . GLU A 1 103 ? -24.968 -1.234 9.642 1.00 85.69 103 GLU A C 1
ATOM 757 O O . GLU A 1 103 ? -24.054 -2.021 9.424 1.00 85.69 103 GLU A O 1
ATOM 762 N N . ASP A 1 104 ? -25.985 -1.075 8.791 1.00 90.81 104 ASP A N 1
ATOM 763 C CA . ASP A 1 104 ? -26.028 -1.660 7.454 1.00 90.81 104 ASP A CA 1
ATOM 764 C C . ASP A 1 104 ? -25.098 -0.878 6.512 1.00 90.81 104 ASP A C 1
ATOM 766 O O . ASP A 1 104 ? -25.514 0.062 5.835 1.00 90.81 104 ASP A O 1
ATOM 770 N N . CYS A 1 105 ? -23.805 -1.204 6.575 1.00 85.88 105 CYS A N 1
ATOM 771 C CA . CYS A 1 105 ? -22.733 -0.501 5.868 1.00 85.88 105 CYS A CA 1
ATOM 772 C C . CYS A 1 105 ? -21.757 -1.425 5.117 1.00 85.88 105 CYS A C 1
ATOM 774 O O . CYS A 1 105 ? -20.820 -0.932 4.486 1.00 85.88 105 CYS A O 1
ATOM 776 N N . LEU A 1 106 ? -21.941 -2.753 5.178 1.00 90.75 106 LEU A N 1
ATOM 777 C CA . LEU A 1 106 ? -21.006 -3.750 4.630 1.00 90.75 106 LEU A CA 1
ATOM 778 C C . LEU A 1 106 ? -21.153 -3.901 3.105 1.00 90.75 106 LEU A C 1
ATOM 780 O O . LEU A 1 106 ? -21.556 -4.935 2.563 1.00 90.75 106 LEU A O 1
ATOM 784 N N . THR A 1 107 ? -20.806 -2.809 2.428 1.00 85.44 107 THR A N 1
ATOM 785 C CA . THR A 1 107 ? -20.854 -2.629 0.979 1.00 85.44 107 THR A CA 1
ATOM 786 C C . THR A 1 107 ? -19.473 -2.305 0.414 1.00 85.44 107 THR A C 1
ATOM 788 O O . THR A 1 107 ? -18.611 -1.755 1.101 1.00 85.44 107 THR A O 1
ATOM 791 N N . LEU A 1 108 ? -19.255 -2.639 -0.856 1.00 83.56 108 LEU A N 1
ATOM 792 C CA . LEU A 1 108 ? -18.049 -2.311 -1.609 1.00 83.56 108 LEU A CA 1
ATOM 793 C C . LEU A 1 108 ? -18.385 -1.536 -2.886 1.00 83.56 108 LEU A C 1
ATOM 795 O O . LEU A 1 108 ? -19.535 -1.450 -3.313 1.00 83.56 108 LEU A O 1
ATOM 799 N N . ASN A 1 109 ? -17.360 -0.927 -3.474 1.00 79.75 109 ASN A N 1
ATOM 800 C CA . ASN A 1 109 ? -17.490 -0.028 -4.613 1.00 79.75 109 ASN A CA 1
ATOM 801 C C . ASN A 1 109 ? -16.394 -0.362 -5.636 1.00 79.75 109 ASN A C 1
ATOM 803 O O . ASN A 1 109 ? -15.236 -0.557 -5.261 1.00 79.75 109 ASN A O 1
ATOM 807 N N . ILE A 1 110 ? -16.760 -0.436 -6.915 1.00 78.12 110 ILE A N 1
ATOM 808 C CA . ILE A 1 110 ? -15.909 -0.857 -8.030 1.00 78.12 110 ILE A CA 1
ATOM 809 C C . ILE A 1 110 ? -15.890 0.251 -9.083 1.00 78.12 110 ILE A C 1
ATOM 811 O O . ILE A 1 110 ? -16.929 0.657 -9.605 1.00 78.12 110 ILE A O 1
ATOM 815 N N . TRP A 1 111 ? -14.687 0.690 -9.443 1.00 73.00 111 TRP A N 1
ATOM 816 C CA . TRP A 1 111 ? -14.435 1.588 -10.565 1.00 73.00 111 TRP A CA 1
ATOM 817 C C . TRP A 1 111 ? -13.693 0.816 -11.649 1.00 73.00 111 TRP A C 1
ATOM 819 O O . TRP A 1 111 ? -12.594 0.316 -11.405 1.00 73.00 111 TRP A O 1
ATOM 829 N N . LYS A 1 112 ? -14.249 0.763 -12.862 1.00 66.50 112 LYS A N 1
ATOM 830 C CA . LYS A 1 112 ? -13.522 0.289 -14.046 1.00 66.50 112 LYS A CA 1
ATOM 831 C C . LYS A 1 112 ? -13.493 1.383 -15.112 1.00 66.50 112 LYS A C 1
ATOM 833 O O . LYS A 1 112 ? -14.511 2.034 -15.327 1.00 66.50 112 LYS A O 1
ATOM 838 N N . PRO A 1 113 ? -12.381 1.621 -15.821 1.00 62.03 113 PRO A N 1
ATOM 839 C CA . PRO A 1 113 ? -12.429 2.391 -17.054 1.00 62.03 113 PRO A CA 1
ATOM 840 C C . PRO A 1 113 ? -13.313 1.665 -18.078 1.00 62.03 113 PRO A C 1
ATOM 842 O O . PRO A 1 113 ? -13.415 0.437 -18.048 1.00 62.03 113 PRO A O 1
ATOM 845 N N . THR A 1 114 ? -13.893 2.387 -19.040 1.00 54.12 114 THR A N 1
ATOM 846 C CA . THR A 1 114 ? -14.655 1.760 -20.142 1.00 54.12 114 THR A CA 1
ATOM 847 C C . THR A 1 114 ? -13.781 0.847 -21.018 1.00 54.12 114 THR A C 1
ATOM 849 O O . THR A 1 114 ? -14.322 0.078 -21.801 1.00 54.12 114 THR A O 1
ATOM 852 N N . ASN A 1 115 ? -12.451 0.898 -20.841 1.00 45.31 115 ASN A N 1
ATOM 853 C CA . ASN A 1 115 ? -11.489 -0.169 -21.133 1.00 45.31 115 ASN A CA 1
ATOM 854 C C . ASN A 1 115 ? -10.409 -0.208 -20.013 1.00 45.31 115 ASN A C 1
ATOM 856 O O . ASN A 1 115 ? -9.478 0.587 -20.077 1.00 45.31 115 ASN A O 1
ATOM 860 N N . VAL A 1 116 ? -10.603 -1.052 -18.978 1.00 31.47 116 VAL A N 1
ATOM 861 C CA . VAL A 1 116 ? -9.648 -1.685 -18.002 1.00 31.47 116 VAL A CA 1
ATOM 862 C C . VAL A 1 116 ? -8.253 -1.032 -17.798 1.00 31.47 116 VAL A C 1
ATOM 864 O O . VAL A 1 116 ? -7.520 -0.888 -18.767 1.00 31.47 116 VAL A O 1
ATOM 867 N N . ALA A 1 117 ? -7.699 -0.721 -16.610 1.00 33.50 117 ALA A N 1
ATOM 868 C CA . ALA A 1 117 ? -8.076 -0.623 -15.174 1.00 33.50 117 ALA A CA 1
ATOM 869 C C . ALA A 1 117 ? -7.297 0.616 -14.598 1.00 33.50 117 ALA A C 1
ATOM 871 O O . ALA A 1 117 ? -6.532 1.218 -15.345 1.00 33.50 117 ALA A O 1
ATOM 872 N N . GLU A 1 118 ? -7.420 1.182 -13.387 1.00 29.25 118 GLU A N 1
ATOM 873 C CA . GLU A 1 118 ? -7.499 0.697 -11.990 1.00 29.25 118 GLU A CA 1
ATOM 874 C C . GLU A 1 118 ? -7.894 1.888 -11.057 1.00 29.25 118 GLU A C 1
ATOM 876 O O . GLU A 1 118 ? -7.699 3.039 -11.463 1.00 29.25 118 GLU A O 1
ATOM 881 N N . LYS A 1 119 ? -8.347 1.644 -9.805 1.00 31.67 119 LYS A N 1
ATOM 882 C CA . LYS A 1 119 ? -7.904 2.308 -8.533 1.00 31.67 119 LYS A CA 1
ATOM 883 C C . LYS A 1 119 ? -8.702 1.814 -7.291 1.00 31.67 119 LYS A C 1
ATOM 885 O O . LYS A 1 119 ? -9.799 1.291 -7.478 1.00 31.67 119 LYS A O 1
ATOM 890 N N . PRO A 1 120 ? -8.168 1.922 -6.048 1.00 33.56 120 PRO A N 1
ATOM 891 C CA . PRO A 1 120 ? -8.683 1.189 -4.876 1.00 33.56 120 PRO A CA 1
ATOM 892 C C . PRO A 1 120 ? -9.573 1.997 -3.890 1.00 33.56 120 PRO A C 1
ATOM 894 O O . PRO A 1 120 ? -9.520 3.228 -3.879 1.00 33.56 120 PRO A O 1
ATOM 897 N N . PRO A 1 121 ? -10.345 1.316 -3.011 1.00 28.66 121 PRO A N 1
ATOM 898 C CA . PRO A 1 121 ? -11.051 1.901 -1.860 1.00 28.66 121 PRO A CA 1
ATOM 899 C C . PRO A 1 121 ? -10.257 1.806 -0.531 1.00 28.66 121 PRO A C 1
ATOM 901 O O . PRO A 1 121 ? -9.255 1.101 -0.442 1.00 28.66 121 PRO A O 1
ATOM 904 N N . VAL A 1 122 ? -10.743 2.477 0.526 1.00 32.16 122 VAL A N 1
ATOM 905 C CA . VAL A 1 122 ? -10.217 2.435 1.915 1.00 32.16 122 VAL A CA 1
ATOM 906 C C . VAL A 1 122 ? -11.363 2.118 2.894 1.00 32.16 122 VAL A C 1
ATOM 908 O O . VAL A 1 122 ? -12.520 2.401 2.592 1.00 32.16 122 VAL A O 1
ATOM 911 N N . MET A 1 123 ? -11.063 1.503 4.047 1.00 32.09 123 MET A N 1
ATOM 912 C CA . MET A 1 123 ? -12.046 0.926 4.987 1.00 32.09 123 MET A CA 1
ATOM 913 C C . MET A 1 123 ? -11.768 1.307 6.459 1.00 32.09 123 MET A C 1
ATOM 915 O O . MET A 1 123 ? -10.633 1.634 6.811 1.00 32.09 123 MET A O 1
ATOM 919 N N . VAL A 1 124 ? -12.807 1.244 7.308 1.00 30.95 124 VAL A N 1
ATOM 920 C CA . VAL A 1 124 ? -12.838 1.665 8.734 1.00 30.95 124 VAL A CA 1
ATOM 921 C C . VAL A 1 124 ? -13.251 0.481 9.639 1.00 30.95 124 VAL A C 1
ATOM 923 O O . VAL A 1 124 ? -13.803 -0.496 9.141 1.00 30.95 124 VAL A O 1
ATOM 926 N N . TYR A 1 125 ? -12.959 0.536 10.948 1.00 39.03 125 TYR A N 1
ATOM 927 C CA . TYR A 1 125 ? -12.890 -0.634 11.847 1.00 39.03 125 TYR A CA 1
ATOM 928 C C . TYR A 1 125 ? -13.804 -0.558 13.068 1.00 39.03 125 TYR A C 1
ATOM 930 O O . TYR A 1 125 ? -13.957 0.506 13.666 1.00 39.03 125 TYR A O 1
ATOM 938 N N . ILE A 1 126 ? -14.294 -1.722 13.512 1.00 42.62 126 ILE A N 1
ATOM 939 C CA . ILE A 1 126 ? -14.895 -1.928 14.838 1.00 42.62 126 ILE A CA 1
ATOM 940 C C . ILE A 1 126 ? -14.372 -3.262 15.420 1.00 42.62 126 ILE A C 1
ATOM 942 O O . ILE A 1 126 ? -14.368 -4.293 14.746 1.00 42.62 126 ILE A O 1
ATOM 946 N N . PHE A 1 127 ? -13.908 -3.241 16.676 1.00 57.09 127 PHE A N 1
ATOM 947 C CA . PHE A 1 127 ? -13.203 -4.348 17.351 1.00 57.09 127 PHE A CA 1
ATOM 948 C C . PHE A 1 127 ? -13.578 -4.461 18.851 1.00 57.09 127 PHE A C 1
ATOM 950 O O . PHE A 1 127 ? -12.821 -3.990 19.700 1.00 57.09 127 PHE A O 1
ATOM 957 N N . PRO A 1 128 ? -14.747 -5.020 19.217 1.00 55.88 128 PRO A N 1
ATOM 958 C CA . PRO A 1 128 ? -15.226 -5.113 20.605 1.00 55.88 128 PRO A CA 1
ATOM 959 C C . PRO A 1 128 ? -14.163 -5.528 21.661 1.00 55.88 128 PRO A C 1
ATOM 961 O O . PRO A 1 128 ? -13.583 -6.610 21.538 1.00 55.88 128 PRO A O 1
ATOM 964 N N . PRO A 1 129 ? -13.891 -4.701 22.698 1.00 67.81 129 PRO A N 1
ATOM 965 C CA . PRO A 1 129 ? -12.853 -4.969 23.699 1.00 67.81 129 PRO A CA 1
ATOM 966 C C . PRO A 1 129 ? -13.308 -5.873 24.851 1.00 67.81 129 PRO A C 1
ATOM 968 O O . PRO A 1 129 ? -14.497 -6.003 25.138 1.00 67.81 129 PRO A O 1
ATOM 971 N N . GLY A 1 130 ? -12.321 -6.404 25.578 1.00 73.31 130 GLY A N 1
ATOM 972 C CA . GLY A 1 130 ? -12.495 -7.134 26.835 1.00 73.31 130 GLY A CA 1
ATOM 973 C C . GLY A 1 130 ? -12.629 -8.646 26.658 1.00 73.31 130 GLY A C 1
ATOM 974 O O . GLY A 1 130 ? -12.944 -9.155 25.576 1.00 73.31 130 GLY A O 1
ATOM 975 N N . GLN A 1 131 ? -12.425 -9.382 27.749 1.00 83.31 131 GLN A N 1
ATOM 976 C CA . GLN A 1 131 ? -12.497 -10.844 27.752 1.00 83.31 131 GLN A CA 1
ATOM 977 C C . GLN A 1 131 ? -13.917 -11.340 27.432 1.00 83.31 131 GLN A C 1
ATOM 979 O O . GLN A 1 131 ? -14.091 -12.364 26.772 1.00 83.31 131 GLN A O 1
ATOM 984 N N . ALA A 1 132 ? -14.944 -10.589 27.845 1.00 81.50 132 ALA A N 1
ATOM 985 C CA . ALA A 1 132 ? -16.342 -10.901 27.551 1.00 81.50 132 ALA A CA 1
ATOM 986 C C . ALA A 1 132 ? -16.657 -10.851 26.042 1.00 81.50 132 ALA A C 1
ATOM 988 O O . ALA A 1 132 ? -17.399 -11.699 25.546 1.00 81.50 132 ALA A O 1
ATOM 989 N N . ALA A 1 133 ? -16.054 -9.911 25.306 1.00 80.06 133 ALA A N 1
ATOM 990 C CA . ALA A 1 133 ? -16.190 -9.825 23.855 1.00 80.06 133 ALA A CA 1
ATOM 991 C C . ALA A 1 133 ? -15.470 -10.977 23.144 1.00 80.06 133 ALA A C 1
ATOM 993 O O . ALA A 1 133 ? -16.041 -11.599 22.247 1.00 80.06 133 ALA A O 1
ATOM 994 N N . TYR A 1 134 ? -14.248 -11.306 23.579 1.00 83.19 134 TYR A N 1
ATOM 995 C CA . TYR A 1 134 ? -13.488 -12.446 23.058 1.00 83.19 134 TYR A CA 1
ATOM 996 C C . TYR A 1 134 ? -14.242 -13.769 23.225 1.00 83.19 134 TYR A C 1
ATOM 998 O O . TYR A 1 134 ? -14.436 -14.495 22.251 1.00 83.19 134 TYR A O 1
ATOM 1006 N N . ASN A 1 135 ? -14.753 -14.038 24.432 1.00 86.44 135 ASN A N 1
ATOM 1007 C CA . ASN A 1 135 ? -15.526 -15.246 24.740 1.00 86.44 135 ASN A CA 1
ATOM 1008 C C . ASN A 1 135 ? -16.782 -15.400 23.856 1.00 86.44 135 ASN A C 1
ATOM 1010 O O . ASN A 1 135 ? -17.257 -16.514 23.653 1.00 86.44 135 ASN A O 1
ATOM 1014 N N . ALA A 1 136 ? -17.316 -14.295 23.325 1.00 84.00 136 ALA A N 1
ATOM 1015 C CA . ALA A 1 136 ? -18.469 -14.261 22.427 1.00 84.00 136 ALA A CA 1
ATOM 1016 C C . ALA A 1 136 ? -18.099 -14.227 20.925 1.00 84.00 136 ALA A C 1
ATOM 1018 O O . ALA A 1 136 ? -18.970 -13.974 20.087 1.00 84.00 136 ALA A O 1
ATOM 1019 N N . GLY A 1 137 ? -16.823 -14.445 20.576 1.00 84.62 137 GLY A N 1
ATOM 1020 C CA . GLY A 1 137 ? -16.308 -14.412 19.201 1.00 84.62 137 GLY A CA 1
ATOM 1021 C C . GLY A 1 137 ? -16.159 -13.006 18.604 1.00 84.62 137 GLY A C 1
ATOM 1022 O O . GLY A 1 137 ? -16.009 -12.866 17.393 1.00 84.62 137 GLY A O 1
ATOM 1023 N N . GLY A 1 138 ? -16.219 -11.960 19.433 1.00 83.38 138 GLY A N 1
ATOM 1024 C CA . GLY A 1 138 ? -16.276 -10.553 19.026 1.00 83.38 138 GLY A CA 1
ATOM 1025 C C . GLY A 1 138 ? -14.935 -9.891 18.687 1.00 83.38 138 GLY A C 1
ATOM 1026 O O . GLY A 1 138 ? -14.905 -8.682 18.482 1.00 83.38 138 GLY A O 1
ATOM 1027 N N . SER A 1 139 ? -13.823 -10.629 18.643 1.00 85.12 139 SER A N 1
ATOM 1028 C CA . SER A 1 139 ? -12.496 -10.065 18.346 1.00 85.12 139 SER A CA 1
ATOM 1029 C C . SER A 1 139 ? -12.204 -9.980 16.844 1.00 85.12 139 SER A C 1
ATOM 1031 O O . SER A 1 139 ? -12.600 -10.849 16.063 1.00 85.12 139 SER A O 1
ATOM 1033 N N . ASN A 1 140 ? -11.450 -8.946 16.450 1.00 87.69 140 ASN A N 1
ATOM 1034 C CA . ASN A 1 140 ? -10.921 -8.752 15.092 1.00 87.69 140 ASN A CA 1
ATOM 1035 C C . ASN A 1 140 ? -11.982 -8.700 13.967 1.00 87.69 140 ASN A C 1
ATOM 1037 O O . ASN A 1 140 ? -11.668 -8.951 12.805 1.00 87.69 140 ASN A O 1
ATOM 1041 N N . LEU A 1 141 ? -13.228 -8.329 14.295 1.00 89.25 141 LEU A N 1
ATOM 1042 C CA . LEU A 1 141 ? -14.360 -8.317 13.356 1.00 89.25 141 LEU A CA 1
ATOM 1043 C C . LEU A 1 141 ? -14.106 -7.458 12.113 1.00 89.25 141 LEU A C 1
ATOM 1045 O O . LEU A 1 141 ? -14.231 -7.981 11.015 1.00 89.25 141 LEU A O 1
ATOM 1049 N N . GLY A 1 142 ? -13.601 -6.228 12.263 1.00 86.06 142 GLY A N 1
ATOM 1050 C CA . GLY A 1 142 ? -13.240 -5.389 11.112 1.00 86.06 142 GLY A CA 1
ATOM 1051 C C . GLY A 1 142 ? -12.253 -6.038 10.122 1.00 86.06 142 GLY A C 1
ATOM 1052 O O . GLY A 1 142 ? -12.349 -5.800 8.923 1.00 86.06 142 GLY A O 1
ATOM 1053 N N . PHE A 1 143 ? -11.339 -6.912 10.568 1.00 89.75 143 PHE A N 1
ATOM 1054 C CA . PHE A 1 143 ? -10.459 -7.660 9.654 1.00 89.75 143 PHE A CA 1
ATOM 1055 C C . PHE A 1 143 ? -11.189 -8.830 8.974 1.00 89.75 143 PHE A C 1
ATOM 1057 O O . PHE A 1 143 ? -10.840 -9.205 7.855 1.00 89.75 143 PHE A O 1
ATOM 1064 N N . LYS A 1 144 ? -12.218 -9.388 9.625 1.00 93.06 144 LYS A N 1
ATOM 1065 C CA . LYS A 1 144 ? -13.086 -10.456 9.100 1.00 93.06 144 LYS A CA 1
ATOM 1066 C C . LYS A 1 144 ? -14.078 -9.903 8.067 1.00 93.06 144 LYS A C 1
ATOM 1068 O O . LYS A 1 144 ? -14.264 -10.531 7.030 1.00 93.06 144 LYS A O 1
ATOM 1073 N N . ASP A 1 145 ? -14.599 -8.693 8.276 1.00 92.75 145 ASP A N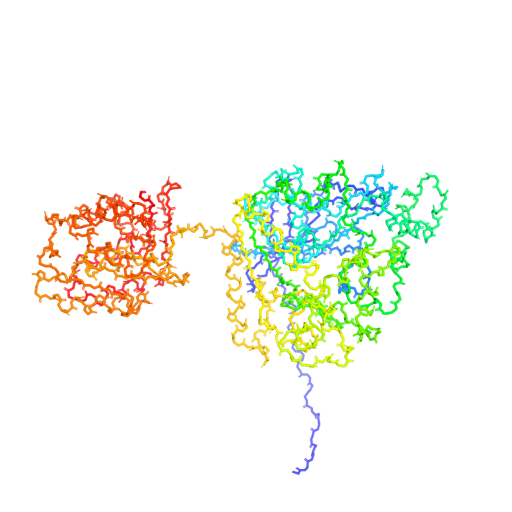 1
ATOM 1074 C CA . ASP A 1 145 ? -15.395 -7.937 7.293 1.00 92.75 145 ASP A CA 1
ATOM 1075 C C . ASP A 1 145 ? -14.594 -7.727 6.001 1.00 92.75 145 ASP A C 1
ATOM 1077 O O . ASP A 1 145 ? -15.043 -8.055 4.903 1.00 92.75 145 ASP A O 1
ATOM 1081 N N . GLN A 1 146 ? -13.346 -7.279 6.141 1.00 91.00 146 GLN A N 1
ATOM 1082 C CA . GLN A 1 146 ? -12.423 -7.103 5.021 1.00 91.00 146 GLN A CA 1
ATOM 1083 C C . GLN A 1 146 ? -12.036 -8.415 4.347 1.00 91.00 146 GLN A C 1
ATOM 1085 O O . GLN A 1 146 ? -11.962 -8.475 3.123 1.00 91.00 146 GLN A O 1
ATOM 1090 N N . ARG A 1 147 ? -11.807 -9.475 5.125 1.00 93.88 147 ARG A N 1
ATOM 1091 C CA . ARG A 1 147 ? -11.500 -10.808 4.601 1.00 93.88 147 ARG A CA 1
ATOM 1092 C C . ARG A 1 147 ? -12.640 -11.325 3.724 1.00 93.88 147 ARG A C 1
ATOM 1094 O O . ARG A 1 147 ? -12.380 -11.764 2.609 1.00 93.88 147 ARG A O 1
ATOM 1101 N N . LEU A 1 148 ? -13.886 -11.184 4.177 1.00 94.88 148 LEU A N 1
ATOM 1102 C CA . LEU A 1 148 ? -15.072 -11.542 3.399 1.00 94.88 148 LEU A CA 1
ATOM 1103 C C . LEU A 1 148 ? -15.224 -10.672 2.137 1.00 94.88 148 LEU A C 1
ATOM 1105 O O . LEU A 1 148 ? -15.573 -11.191 1.079 1.00 94.88 148 LEU A O 1
ATOM 1109 N N . ALA A 1 149 ? -14.908 -9.375 2.208 1.00 91.00 149 ALA A N 1
ATOM 1110 C CA . ALA A 1 149 ? -14.872 -8.509 1.027 1.00 91.00 149 ALA A CA 1
ATOM 1111 C C . ALA A 1 149 ? -13.794 -8.946 0.014 1.00 91.00 149 ALA A C 1
ATOM 1113 O O . ALA A 1 149 ? -14.053 -8.951 -1.188 1.00 91.00 149 ALA A O 1
ATOM 1114 N N . LEU A 1 150 ? -12.609 -9.375 0.468 1.00 91.69 150 LEU A N 1
ATOM 1115 C CA . LEU A 1 150 ? -11.560 -9.928 -0.401 1.00 91.69 150 LEU A CA 1
ATOM 1116 C C . LEU A 1 150 ? -11.967 -11.269 -1.029 1.00 91.69 150 LEU A C 1
ATOM 1118 O O . LEU A 1 150 ? -11.660 -11.514 -2.193 1.00 91.69 150 LEU A O 1
ATOM 1122 N N . GLU A 1 151 ? -12.695 -12.116 -0.301 1.00 93.25 151 GLU A N 1
ATOM 1123 C CA . GLU A 1 151 ? -13.250 -13.371 -0.829 1.00 93.25 151 GLU A CA 1
ATOM 1124 C C . GLU A 1 151 ? -14.361 -13.109 -1.859 1.00 93.25 151 GLU A C 1
ATOM 1126 O O . GLU A 1 151 ? -14.398 -13.762 -2.904 1.00 93.25 151 GLU A O 1
ATOM 1131 N N . TRP A 1 152 ? -15.200 -12.089 -1.639 1.00 92.56 152 TRP A N 1
ATOM 1132 C CA . TRP A 1 152 ? -16.154 -11.604 -2.640 1.00 92.56 152 TRP A CA 1
ATOM 1133 C C . TRP A 1 152 ? -15.439 -11.067 -3.888 1.00 92.56 152 TRP A C 1
ATOM 1135 O O . TRP A 1 152 ? -15.831 -11.404 -5.005 1.00 92.56 152 TRP A O 1
ATOM 1145 N N . ILE A 1 153 ? -14.374 -10.272 -3.725 1.00 88.69 153 ILE A N 1
ATOM 1146 C CA . ILE A 1 153 ? -13.583 -9.723 -4.840 1.00 88.69 153 ILE A CA 1
ATOM 1147 C C . ILE A 1 153 ? -12.958 -10.862 -5.648 1.00 88.69 153 ILE A C 1
ATOM 1149 O O . ILE A 1 153 ? -13.153 -10.922 -6.858 1.00 88.69 153 ILE A O 1
ATOM 1153 N N . HIS A 1 154 ? -12.280 -11.809 -4.998 1.00 85.12 154 HIS A N 1
ATOM 1154 C CA . HIS A 1 154 ? -11.660 -12.945 -5.681 1.00 85.12 154 HIS A CA 1
ATOM 1155 C C . HIS A 1 154 ? -12.685 -13.837 -6.406 1.00 85.12 154 HIS A C 1
ATOM 1157 O O . HIS A 1 154 ? -12.369 -14.398 -7.451 1.00 85.12 154 HIS A O 1
ATOM 1163 N N . LYS A 1 155 ? -13.922 -13.953 -5.897 1.00 88.31 155 LYS A N 1
ATOM 1164 C CA . LYS A 1 155 ? -15.008 -14.676 -6.580 1.00 88.31 155 LYS A CA 1
ATOM 1165 C C . LYS A 1 155 ? -15.573 -13.915 -7.790 1.00 88.31 155 LYS A C 1
ATOM 1167 O O . LYS A 1 155 ? -15.938 -14.548 -8.774 1.00 88.31 155 LYS A O 1
ATOM 1172 N N . ASN A 1 156 ? -15.713 -12.589 -7.708 1.00 86.31 156 ASN A N 1
ATOM 1173 C CA . ASN A 1 156 ? -16.581 -11.837 -8.624 1.00 86.31 156 ASN A CA 1
ATOM 1174 C C . ASN A 1 156 ? -15.866 -10.807 -9.520 1.00 86.31 156 ASN A C 1
ATOM 1176 O O . ASN A 1 156 ? -16.477 -10.324 -10.471 1.00 86.31 156 ASN A O 1
ATOM 1180 N N . ILE A 1 157 ? -14.601 -10.444 -9.274 1.00 82.44 157 ILE A N 1
ATOM 1181 C CA . ILE A 1 157 ? -13.953 -9.332 -10.000 1.00 82.44 157 ILE A CA 1
ATOM 1182 C C . ILE A 1 157 ? -13.749 -9.608 -11.502 1.00 82.44 157 ILE A C 1
ATOM 1184 O O . ILE A 1 157 ? -13.696 -8.661 -12.289 1.00 82.44 157 ILE A O 1
ATOM 1188 N N . GLU A 1 158 ? -13.716 -10.878 -11.921 1.00 83.12 158 GLU A N 1
ATOM 1189 C CA . GLU A 1 158 ? -13.617 -11.271 -13.336 1.00 83.12 158 GLU A CA 1
ATOM 1190 C C . GLU A 1 158 ? -14.803 -10.762 -14.178 1.00 83.12 158 GLU A C 1
ATOM 1192 O O . GLU A 1 158 ? -14.600 -10.233 -15.270 1.00 83.12 158 GLU A O 1
ATOM 1197 N N . TYR A 1 159 ? -16.024 -10.771 -13.630 1.00 84.62 159 TYR A N 1
ATOM 1198 C CA . TYR A 1 159 ? -17.234 -10.268 -14.302 1.00 84.62 159 TYR A CA 1
ATOM 1199 C C . TYR A 1 159 ? -17.206 -8.740 -14.481 1.00 84.62 159 TYR A C 1
ATOM 1201 O O . TYR A 1 159 ? -17.760 -8.195 -15.438 1.00 84.62 159 TYR A O 1
ATOM 1209 N N . PHE A 1 160 ? -16.488 -8.033 -13.603 1.00 79.50 160 PHE A N 1
ATOM 1210 C CA . PHE A 1 160 ? -16.225 -6.599 -13.741 1.00 79.50 160 PHE A CA 1
ATOM 1211 C C . PHE A 1 160 ? -15.023 -6.301 -14.658 1.00 79.50 160 PHE A C 1
ATOM 1213 O O . PHE A 1 160 ? -14.824 -5.141 -15.021 1.00 79.50 160 PHE A O 1
ATOM 1220 N N . GLY A 1 161 ? -14.275 -7.317 -15.104 1.00 75.50 161 GLY A N 1
ATOM 1221 C CA . GLY A 1 161 ? -13.125 -7.195 -16.006 1.00 75.50 161 GLY A CA 1
ATOM 1222 C C . GLY A 1 161 ? -11.765 -7.064 -15.310 1.00 75.50 161 GLY A C 1
ATOM 1223 O O . GLY A 1 161 ? -10.815 -6.593 -15.934 1.00 75.50 161 GLY A O 1
ATOM 1224 N N . GLY A 1 162 ? -11.665 -7.431 -14.029 1.00 72.75 162 GLY A N 1
ATOM 1225 C CA . GLY A 1 162 ? -10.387 -7.597 -13.330 1.00 72.75 162 GLY A CA 1
ATOM 1226 C C . GLY A 1 162 ? -9.845 -9.028 -13.419 1.00 72.75 162 GLY A C 1
ATOM 1227 O O . GLY A 1 162 ? -10.521 -9.933 -13.894 1.00 72.75 162 GLY A O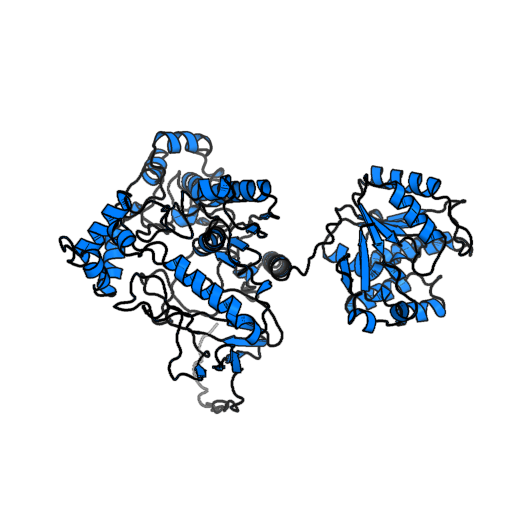 1
ATOM 1228 N N . ASP A 1 163 ? -8.627 -9.241 -12.925 1.00 76.44 163 ASP A N 1
ATOM 1229 C CA . ASP A 1 163 ? -8.019 -10.571 -12.791 1.00 76.44 163 ASP A CA 1
ATOM 1230 C C . ASP A 1 163 ? -7.880 -10.904 -11.292 1.00 76.44 163 ASP A C 1
ATOM 1232 O O . ASP A 1 163 ? -7.139 -10.197 -10.596 1.00 76.44 163 ASP A O 1
ATOM 1236 N N . PRO A 1 164 ? -8.565 -11.942 -10.768 1.00 78.50 164 PRO A N 1
ATOM 1237 C CA . PRO A 1 164 ? -8.534 -12.273 -9.341 1.00 78.50 164 PRO A CA 1
ATOM 1238 C C . PRO A 1 164 ? -7.130 -12.653 -8.845 1.00 78.50 164 PRO A C 1
ATOM 1240 O O . PRO A 1 164 ? -6.811 -12.419 -7.683 1.00 78.50 164 PRO A O 1
ATOM 1243 N N . ASN A 1 165 ? -6.247 -13.131 -9.728 1.00 79.88 165 ASN A N 1
ATOM 1244 C CA . ASN A 1 165 ? -4.858 -13.470 -9.401 1.00 79.88 165 ASN A CA 1
ATOM 1245 C C . ASN A 1 165 ? -3.949 -12.231 -9.310 1.00 79.88 165 ASN A C 1
ATOM 1247 O O . ASN A 1 165 ? -2.805 -12.328 -8.862 1.00 79.88 165 ASN A O 1
ATOM 1251 N N . LYS A 1 166 ? -4.421 -11.062 -9.773 1.00 78.88 166 LYS A N 1
ATOM 1252 C CA . LYS A 1 166 ? -3.642 -9.814 -9.818 1.00 78.88 166 LYS A CA 1
ATOM 1253 C C . LYS A 1 166 ? -4.031 -8.784 -8.757 1.00 78.88 166 LYS A C 1
ATOM 1255 O O . LYS A 1 166 ? -3.398 -7.729 -8.705 1.00 78.88 166 LYS A O 1
ATOM 1260 N N . VAL A 1 167 ? -4.996 -9.103 -7.889 1.00 81.69 167 VAL A N 1
ATOM 1261 C CA . VAL A 1 167 ? -5.411 -8.261 -6.755 1.00 81.69 167 VAL A CA 1
ATOM 1262 C C . VAL A 1 167 ? -4.197 -7.887 -5.897 1.00 81.69 167 VAL A C 1
ATOM 1264 O O . VAL A 1 167 ? -3.433 -8.746 -5.465 1.00 81.69 167 VAL A O 1
ATOM 1267 N N . THR A 1 168 ? -4.033 -6.597 -5.626 1.00 83.19 168 THR A N 1
ATOM 1268 C CA . THR A 1 168 ? -2.991 -6.043 -4.752 1.00 83.19 168 THR A CA 1
ATOM 1269 C C . THR A 1 168 ? -3.685 -5.180 -3.711 1.00 83.19 168 THR A C 1
ATOM 1271 O O . THR A 1 168 ? -4.526 -4.355 -4.068 1.00 83.19 168 THR A O 1
ATOM 1274 N N . LEU A 1 169 ? -3.361 -5.366 -2.430 1.00 85.31 169 LEU A N 1
ATOM 1275 C CA . LEU A 1 169 ? -3.946 -4.543 -1.374 1.00 85.31 169 LEU A CA 1
ATOM 1276 C C . LEU A 1 169 ? -3.274 -3.172 -1.340 1.00 85.31 169 LEU A C 1
ATOM 1278 O O . LEU A 1 169 ? -2.065 -3.048 -1.520 1.00 85.31 169 LEU A O 1
ATOM 1282 N N . PHE A 1 170 ? -4.067 -2.152 -1.055 1.00 82.38 170 PHE A N 1
ATOM 1283 C CA . PHE A 1 170 ? -3.634 -0.774 -0.879 1.00 82.38 170 PHE A CA 1
ATOM 1284 C C . PHE A 1 170 ? -4.250 -0.267 0.422 1.00 82.38 170 PHE A C 1
ATOM 1286 O O . PHE A 1 170 ? -5.435 -0.509 0.660 1.00 82.38 170 PHE A O 1
ATOM 1293 N N . GLY A 1 171 ? -3.476 0.410 1.270 1.00 72.94 171 GLY A N 1
ATOM 1294 C CA . GLY A 1 171 ? -3.981 0.820 2.572 1.00 72.94 171 GLY A CA 1
ATOM 1295 C C . GLY A 1 171 ? -3.244 1.988 3.217 1.00 72.94 171 GLY A C 1
ATOM 1296 O O . GLY A 1 171 ? -2.018 2.019 3.281 1.00 72.94 171 GLY A O 1
ATOM 1297 N N . THR A 1 172 ? -4.042 2.894 3.778 1.00 74.62 172 THR A N 1
ATOM 1298 C CA . THR A 1 172 ? -3.655 4.131 4.471 1.00 74.62 172 THR A CA 1
ATOM 1299 C C . THR A 1 172 ? -3.803 4.009 5.977 1.00 74.62 172 THR A C 1
ATOM 1301 O O . THR A 1 172 ? -4.893 3.660 6.421 1.00 74.62 172 THR A O 1
ATOM 1304 N N . SER A 1 173 ? -2.812 4.395 6.783 1.00 76.81 173 SER A N 1
ATOM 1305 C CA . SER A 1 173 ? -2.948 4.475 8.247 1.00 76.81 173 SER A CA 1
ATOM 1306 C C . SER A 1 173 ? -3.483 3.146 8.814 1.00 76.81 173 SER A C 1
ATOM 1308 O O . SER A 1 173 ? -2.932 2.091 8.500 1.00 76.81 173 SER A O 1
ATOM 1310 N N . ALA A 1 174 ? -4.609 3.133 9.536 1.00 72.94 174 ALA A N 1
ATOM 1311 C CA . ALA A 1 174 ? -5.302 1.902 9.945 1.00 72.94 174 ALA A CA 1
ATOM 1312 C C . ALA A 1 174 ? -5.667 0.954 8.772 1.00 72.94 174 ALA A C 1
ATOM 1314 O O . ALA A 1 174 ? -5.637 -0.265 8.924 1.00 72.94 174 ALA A O 1
ATOM 1315 N N . GLY A 1 175 ? -5.952 1.478 7.578 1.00 73.38 175 GLY A N 1
ATOM 1316 C CA . GLY A 1 175 ? -6.066 0.713 6.330 1.00 73.38 175 GLY A CA 1
ATOM 1317 C C . GLY A 1 175 ? -4.759 0.070 5.867 1.00 73.38 175 GLY A C 1
ATOM 1318 O O . GLY A 1 175 ? -4.785 -1.049 5.366 1.00 73.38 175 GLY A O 1
ATOM 1319 N N . GLY A 1 176 ? -3.615 0.724 6.077 1.00 78.19 176 GLY A N 1
ATOM 1320 C CA . GLY A 1 176 ? -2.292 0.157 5.799 1.00 78.19 176 GLY A CA 1
ATOM 1321 C C . GLY A 1 176 ? -1.960 -0.946 6.795 1.00 78.19 176 GLY A C 1
ATOM 1322 O O . GLY A 1 176 ? -1.623 -2.063 6.396 1.00 78.19 176 GLY A O 1
ATOM 1323 N N . VAL A 1 177 ? -2.182 -0.672 8.088 1.00 83.81 177 VAL A N 1
ATOM 1324 C CA . VAL A 1 177 ? -2.099 -1.686 9.149 1.00 83.81 177 VAL A CA 1
ATOM 1325 C C . VAL A 1 177 ? -2.936 -2.891 8.737 1.00 83.81 177 VAL A C 1
ATOM 1327 O O . VAL A 1 177 ? -2.457 -4.011 8.764 1.00 83.81 177 VAL A O 1
ATOM 1330 N N . SER A 1 178 ? -4.144 -2.680 8.225 1.00 85.06 178 SER A N 1
ATOM 1331 C CA . SER A 1 178 ? -5.024 -3.778 7.825 1.00 85.06 178 SER A CA 1
ATOM 1332 C C . SER A 1 178 ? -4.561 -4.523 6.576 1.00 85.06 178 SER A C 1
ATOM 1334 O O . SER A 1 178 ? -4.568 -5.750 6.581 1.00 85.06 178 SER A O 1
ATOM 1336 N N . ALA A 1 179 ? -4.070 -3.831 5.544 1.00 86.94 179 ALA A N 1
ATOM 1337 C CA . ALA A 1 179 ? -3.449 -4.473 4.383 1.00 86.94 179 ALA A CA 1
ATOM 1338 C C . ALA A 1 179 ? -2.244 -5.352 4.781 1.00 86.94 179 ALA A C 1
ATOM 1340 O O . ALA A 1 179 ? -2.012 -6.387 4.156 1.00 86.94 179 ALA A O 1
ATOM 1341 N N . SER A 1 180 ? -1.524 -5.001 5.855 1.00 90.69 180 SER A N 1
ATOM 1342 C CA . SER A 1 180 ? -0.471 -5.847 6.429 1.00 90.69 180 SER A CA 1
ATOM 1343 C C . SER A 1 180 ? -0.990 -6.925 7.398 1.00 90.69 180 SER A C 1
ATOM 1345 O O . SER A 1 180 ? -0.515 -8.055 7.313 1.00 90.69 180 SER A O 1
ATOM 1347 N N . ILE A 1 181 ? -2.019 -6.681 8.219 1.00 92.75 181 ILE A N 1
ATOM 1348 C CA . ILE A 1 181 ? -2.680 -7.714 9.048 1.00 92.75 181 ILE A CA 1
ATOM 1349 C C . ILE A 1 181 ? -3.320 -8.811 8.179 1.00 92.75 181 ILE A C 1
ATOM 1351 O O . ILE A 1 181 ? -3.226 -9.989 8.521 1.00 92.75 181 ILE A O 1
ATOM 1355 N N . GLN A 1 182 ? -3.877 -8.479 7.007 1.00 94.25 182 GLN A N 1
ATOM 1356 C CA . GLN A 1 182 ? -4.353 -9.481 6.042 1.00 94.25 182 GLN A CA 1
ATOM 1357 C C . GLN A 1 182 ? -3.224 -10.426 5.581 1.00 94.25 182 GLN A C 1
ATOM 1359 O O . GLN A 1 182 ? -3.507 -11.573 5.248 1.00 94.25 182 GLN A O 1
ATOM 1364 N N . THR A 1 183 ? -1.944 -10.017 5.618 1.00 95.19 183 THR A N 1
ATOM 1365 C CA . THR A 1 183 ? -0.805 -10.921 5.334 1.00 95.19 183 THR A CA 1
ATOM 1366 C C . THR A 1 183 ? -0.538 -11.931 6.445 1.00 95.19 183 THR A C 1
ATOM 1368 O O . THR A 1 183 ? 0.099 -12.951 6.183 1.00 95.19 183 THR A O 1
ATOM 1371 N N . LEU A 1 184 ? -0.998 -11.666 7.670 1.00 95.62 184 LEU A N 1
ATOM 1372 C CA . LEU A 1 184 ? -0.794 -12.532 8.832 1.00 95.62 184 LEU A CA 1
ATOM 1373 C C . LEU A 1 184 ? -1.823 -13.673 8.882 1.00 95.62 184 LEU A C 1
ATOM 1375 O O . LEU A 1 184 ? -1.582 -14.677 9.552 1.00 95.62 184 LEU A O 1
ATOM 1379 N N . TYR A 1 185 ? -2.925 -13.560 8.124 1.00 95.69 185 TYR A N 1
ATOM 1380 C CA . TYR A 1 185 ? -4.019 -14.535 8.087 1.00 95.69 185 TYR A CA 1
ATOM 1381 C C . TYR A 1 185 ? -3.517 -15.978 7.922 1.00 95.69 185 TYR A C 1
ATOM 1383 O O . TYR A 1 185 ? -2.761 -16.303 6.999 1.00 95.69 185 TYR A O 1
ATOM 1391 N N . ASN A 1 186 ? -3.917 -16.841 8.857 1.00 95.69 186 ASN A N 1
ATOM 1392 C CA . ASN A 1 186 ? -3.471 -18.225 9.003 1.00 95.69 186 ASN A CA 1
ATOM 1393 C C . ASN A 1 186 ? -1.939 -18.398 8.900 1.00 95.69 186 ASN A C 1
ATOM 1395 O O . ASN A 1 186 ? -1.433 -19.342 8.284 1.00 95.69 186 ASN A O 1
ATOM 1399 N N . LYS A 1 187 ? -1.193 -17.478 9.531 1.00 95.31 187 LYS A N 1
ATOM 1400 C CA . LYS A 1 187 ? 0.282 -17.428 9.603 1.00 95.31 187 LYS A CA 1
ATOM 1401 C C . LYS A 1 187 ? 0.942 -17.285 8.226 1.00 95.31 187 LYS A C 1
ATOM 1403 O O . LYS A 1 187 ? 1.964 -17.909 7.943 1.00 95.31 187 LYS A O 1
ATOM 1408 N N . GLY A 1 188 ? 0.325 -16.481 7.357 1.00 94.94 188 GLY A N 1
ATOM 1409 C CA . GLY A 1 188 ? 0.752 -16.243 5.975 1.00 94.94 188 GLY A CA 1
ATOM 1410 C C . GLY A 1 188 ? 0.028 -17.071 4.912 1.00 94.94 188 GLY A C 1
ATOM 1411 O O . GLY A 1 188 ? 0.299 -16.905 3.722 1.00 94.94 188 GLY A O 1
ATOM 1412 N N . LYS A 1 189 ? -0.912 -17.941 5.298 1.00 95.56 189 LYS A N 1
ATOM 1413 C CA . LYS A 1 189 ? -1.715 -18.763 4.378 1.00 95.56 189 LYS A CA 1
ATOM 1414 C C . LYS A 1 189 ? -2.940 -17.991 3.876 1.00 95.56 189 LYS A C 1
ATOM 1416 O O . LYS A 1 189 ? -4.079 -18.396 4.080 1.00 95.56 189 LYS A O 1
ATOM 1421 N N . ILE A 1 190 ? -2.693 -16.890 3.170 1.00 93.25 190 ILE A N 1
ATOM 1422 C CA . ILE A 1 190 ? -3.725 -15.942 2.708 1.00 93.25 190 ILE A CA 1
ATOM 1423 C C . ILE A 1 190 ? -4.714 -16.500 1.671 1.00 93.25 190 ILE A C 1
ATOM 1425 O O . ILE A 1 190 ? -5.701 -15.838 1.360 1.00 93.25 190 ILE A O 1
ATOM 1429 N N . GLY A 1 191 ? -4.487 -17.706 1.141 1.00 91.56 191 GLY A N 1
ATOM 1430 C CA . GLY A 1 191 ? -5.405 -18.369 0.206 1.00 91.56 191 GLY A CA 1
ATOM 1431 C C . GLY A 1 191 ? -5.408 -17.799 -1.217 1.00 91.56 191 GLY A C 1
ATOM 1432 O O . GLY A 1 191 ? -6.346 -18.057 -1.956 1.00 91.56 191 GLY A O 1
ATOM 1433 N N . GLY A 1 192 ? -4.389 -17.021 -1.599 1.00 87.00 192 GLY A N 1
ATOM 1434 C CA . GLY A 1 192 ? -4.241 -16.473 -2.956 1.00 87.00 192 GLY A CA 1
ATOM 1435 C C . GLY A 1 192 ? -5.036 -15.195 -3.252 1.00 87.00 192 GLY A C 1
ATOM 1436 O O . GLY A 1 192 ? -4.860 -14.635 -4.325 1.00 87.00 192 GLY A O 1
ATOM 1437 N N . LEU A 1 193 ? -5.838 -14.687 -2.303 1.00 87.00 193 LEU A N 1
ATOM 1438 C CA . LEU A 1 193 ? -6.740 -13.539 -2.520 1.00 87.00 193 LEU A CA 1
ATOM 1439 C C . LEU A 1 193 ? -6.057 -12.228 -2.950 1.00 87.00 193 LEU A C 1
ATOM 1441 O O . LEU A 1 193 ? -6.739 -11.308 -3.394 1.00 87.00 193 LEU A O 1
ATOM 1445 N N . PHE A 1 194 ? -4.742 -12.108 -2.761 1.00 87.81 194 PHE A N 1
ATOM 1446 C CA . PHE A 1 194 ? -3.943 -10.979 -3.225 1.00 87.81 194 PHE A CA 1
ATOM 1447 C C . PHE A 1 194 ? -2.475 -11.382 -3.425 1.00 87.81 194 PHE A C 1
ATOM 1449 O O . PHE A 1 194 ? -1.957 -12.270 -2.745 1.00 87.81 194 PHE A O 1
ATOM 1456 N N . ARG A 1 195 ? -1.793 -10.697 -4.350 1.00 84.44 195 ARG A N 1
ATOM 1457 C CA . ARG A 1 195 ? -0.408 -10.960 -4.781 1.00 84.44 195 ARG A CA 1
ATOM 1458 C C . ARG A 1 195 ? 0.613 -9.891 -4.379 1.00 84.44 195 ARG A C 1
ATOM 1460 O O . ARG A 1 195 ? 1.774 -10.005 -4.754 1.00 84.44 195 ARG A O 1
ATOM 1467 N N . GLY A 1 196 ? 0.200 -8.846 -3.666 1.00 86.69 196 GLY A N 1
ATOM 1468 C CA . GLY A 1 196 ? 1.041 -7.704 -3.291 1.00 86.69 196 GLY A CA 1
ATOM 1469 C C . GLY A 1 196 ? 0.340 -6.792 -2.288 1.00 86.69 196 GLY A C 1
ATOM 1470 O O . GLY A 1 196 ? -0.884 -6.867 -2.148 1.00 86.69 196 GLY A O 1
ATOM 1471 N N . ILE A 1 197 ? 1.103 -5.931 -1.611 1.00 87.94 197 ILE A N 1
ATOM 1472 C CA . ILE A 1 197 ? 0.582 -4.919 -0.677 1.00 87.94 197 ILE A CA 1
ATOM 1473 C C . ILE A 1 197 ? 1.290 -3.564 -0.841 1.00 87.94 197 ILE A C 1
ATOM 1475 O O . ILE A 1 197 ? 2.493 -3.497 -1.102 1.00 87.94 197 ILE A O 1
ATOM 1479 N N . ILE A 1 198 ? 0.540 -2.484 -0.630 1.00 83.62 198 ILE A N 1
ATOM 1480 C CA . ILE A 1 198 ? 1.018 -1.100 -0.556 1.00 83.62 198 ILE A CA 1
ATOM 1481 C C . ILE A 1 198 ? 0.577 -0.528 0.800 1.00 83.62 198 ILE A C 1
ATOM 1483 O O . ILE A 1 198 ? -0.619 -0.482 1.093 1.00 83.62 198 ILE A O 1
ATOM 1487 N N . LEU A 1 199 ? 1.548 -0.156 1.641 1.00 85.25 199 LEU A N 1
ATOM 1488 C CA . LEU A 1 199 ? 1.366 0.168 3.061 1.00 85.25 199 LEU A CA 1
ATOM 1489 C C . LEU A 1 199 ? 1.780 1.613 3.365 1.00 85.25 199 LEU A C 1
ATOM 1491 O O . LEU A 1 199 ? 2.970 1.919 3.504 1.00 85.25 199 LEU A O 1
ATOM 1495 N N . GLU A 1 200 ? 0.799 2.497 3.498 1.00 78.06 200 GLU A N 1
ATOM 1496 C CA . GLU A 1 200 ? 0.991 3.947 3.510 1.00 78.06 200 GLU A CA 1
ATOM 1497 C C . GLU A 1 200 ? 0.682 4.498 4.910 1.00 78.06 200 GLU A C 1
ATOM 1499 O O . GLU A 1 200 ? -0.470 4.634 5.307 1.00 78.06 200 GLU A O 1
ATOM 1504 N N . SER A 1 201 ? 1.731 4.744 5.697 1.00 72.19 201 SER A N 1
ATOM 1505 C CA . SER A 1 201 ? 1.708 5.063 7.133 1.00 72.19 201 SER A CA 1
ATOM 1506 C C . SER A 1 201 ? 0.970 4.019 7.974 1.00 72.19 201 SER A C 1
ATOM 1508 O O . SER A 1 201 ? 0.364 4.331 8.995 1.00 72.19 201 SER A O 1
ATOM 1510 N N . GLY A 1 202 ? 1.027 2.761 7.532 1.00 76.88 202 GLY A N 1
ATOM 1511 C CA . GLY A 1 202 ? 0.475 1.609 8.236 1.00 76.88 202 GLY A CA 1
ATOM 1512 C C . GLY A 1 202 ? 1.287 0.329 8.021 1.00 76.88 202 GLY A C 1
ATOM 1513 O O . GLY A 1 202 ? 0.790 -0.610 7.405 1.00 76.88 202 GLY A O 1
ATOM 1514 N N . PRO A 1 203 ? 2.546 0.250 8.478 1.00 80.12 203 PRO A N 1
ATOM 1515 C CA . PRO A 1 203 ? 3.171 -1.038 8.780 1.00 80.12 203 PRO A CA 1
ATOM 1516 C C . PRO A 1 203 ? 2.400 -1.755 9.913 1.00 80.12 203 PRO A C 1
ATOM 1518 O O . PRO A 1 203 ? 1.699 -1.102 10.688 1.00 80.12 203 PRO A O 1
ATOM 1521 N N . PRO A 1 204 ? 2.521 -3.086 10.059 1.00 81.06 204 PRO A N 1
ATOM 1522 C CA . PRO A 1 204 ? 1.624 -3.861 10.921 1.00 81.06 204 PRO A CA 1
ATOM 1523 C C . PRO A 1 204 ? 1.732 -3.505 12.413 1.00 81.06 204 PRO A C 1
ATOM 1525 O O . PRO A 1 204 ? 0.745 -3.610 13.133 1.00 81.06 204 PRO A O 1
ATOM 1528 N N . GLU A 1 205 ? 2.892 -3.042 12.888 1.00 82.62 205 GLU A N 1
ATOM 1529 C CA . GLU A 1 205 ? 3.107 -2.670 14.296 1.00 82.62 205 GLU A CA 1
ATOM 1530 C C . GLU A 1 205 ? 2.655 -1.240 14.659 1.00 82.62 205 GLU A C 1
ATOM 1532 O O . GLU A 1 205 ? 2.715 -0.877 15.831 1.00 82.62 205 GLU A O 1
ATOM 1537 N N . THR A 1 206 ? 2.156 -0.435 13.707 1.00 77.00 206 THR A N 1
ATOM 1538 C CA . THR A 1 206 ? 1.637 0.928 13.974 1.00 77.00 206 THR A CA 1
ATOM 1539 C C . THR A 1 206 ? 0.429 0.945 14.922 1.00 77.00 206 THR A C 1
ATOM 1541 O O . THR A 1 206 ? 0.140 1.973 15.526 1.00 77.00 206 THR A O 1
ATOM 1544 N N . LEU A 1 207 ? -0.269 -0.182 15.107 1.00 73.75 207 LEU A N 1
ATOM 1545 C CA . LEU A 1 207 ? -1.272 -0.342 16.163 1.00 73.75 207 LEU A CA 1
ATOM 1546 C C . LEU A 1 207 ? -0.939 -1.572 17.011 1.00 73.75 207 LEU A C 1
ATOM 1548 O O . LEU A 1 207 ? -1.057 -2.708 16.553 1.00 73.75 207 LEU A O 1
ATOM 1552 N N . HIS A 1 208 ? -0.563 -1.349 18.271 1.00 75.19 208 HIS A N 1
ATOM 1553 C CA . HIS A 1 208 ? -0.273 -2.431 19.208 1.00 75.19 208 HIS A CA 1
ATOM 1554 C C . HIS A 1 208 ? -1.511 -3.296 19.463 1.00 75.19 208 HIS A C 1
ATOM 1556 O O . HIS A 1 208 ? -2.472 -2.872 20.111 1.00 75.19 208 HIS A O 1
ATOM 1562 N N . ALA A 1 209 ? -1.466 -4.548 19.006 1.00 81.75 209 ALA A N 1
ATOM 1563 C CA . ALA A 1 209 ? -2.433 -5.541 19.434 1.00 81.75 209 ALA A CA 1
ATOM 1564 C C . ALA A 1 209 ? -2.249 -5.819 20.935 1.00 81.75 209 ALA A C 1
ATOM 1566 O O . ALA A 1 209 ? -1.161 -6.185 21.379 1.00 81.75 209 ALA A O 1
ATOM 1567 N N . LEU A 1 210 ? -3.326 -5.676 21.708 1.00 81.88 210 LEU A N 1
ATOM 1568 C CA . LEU A 1 210 ? -3.367 -6.049 23.128 1.00 81.88 210 LEU A CA 1
ATOM 1569 C C . LEU A 1 210 ? -4.247 -7.290 23.304 1.00 81.88 210 LEU A C 1
ATOM 1571 O O . LEU A 1 210 ? -5.141 -7.545 22.491 1.00 81.88 210 LEU A O 1
ATOM 1575 N N . ARG A 1 211 ? -4.010 -8.050 24.374 1.00 86.44 211 ARG A N 1
ATOM 1576 C CA . ARG A 1 211 ? -4.810 -9.235 24.719 1.00 86.44 211 ARG A CA 1
ATOM 1577 C C . ARG A 1 211 ? -6.250 -8.854 25.106 1.00 86.44 211 ARG A C 1
ATOM 1579 O O . ARG A 1 211 ? -6.477 -7.708 25.496 1.00 86.44 211 ARG A O 1
ATOM 1586 N N . PRO A 1 212 ? -7.222 -9.787 25.062 1.00 85.44 212 PRO A N 1
ATOM 1587 C CA . PRO A 1 212 ? -8.575 -9.534 25.563 1.00 85.44 212 PRO A CA 1
ATOM 1588 C C . PRO A 1 212 ? -8.626 -9.213 27.063 1.00 85.44 212 PRO A C 1
ATOM 1590 O O . PRO A 1 212 ? -9.415 -8.366 27.470 1.00 85.44 212 PRO A O 1
ATOM 1593 N N . ASP A 1 213 ? -7.767 -9.865 27.852 1.00 87.81 213 ASP A N 1
ATOM 1594 C CA . ASP A 1 213 ? -7.639 -9.737 29.312 1.00 87.81 213 ASP A CA 1
ATOM 1595 C C . ASP A 1 213 ? -6.763 -8.549 29.763 1.00 87.81 213 ASP A C 1
ATOM 1597 O O . ASP A 1 213 ? -6.463 -8.411 30.951 1.00 87.81 213 ASP A O 1
ATOM 1601 N N . ASP A 1 214 ? -6.363 -7.670 28.838 1.00 85.19 214 ASP A N 1
ATOM 1602 C CA . ASP A 1 214 ? -5.581 -6.480 29.165 1.00 85.19 214 ASP A CA 1
ATOM 1603 C C . ASP A 1 214 ? -6.384 -5.514 30.071 1.00 85.19 214 ASP A C 1
ATOM 1605 O O . ASP A 1 214 ? -7.525 -5.168 29.736 1.00 85.19 214 ASP A O 1
ATOM 1609 N N . PRO A 1 215 ? -5.813 -5.015 31.189 1.00 83.19 215 PRO A N 1
ATOM 1610 C CA . PRO A 1 215 ? -6.509 -4.114 32.108 1.00 83.19 215 PRO A CA 1
ATOM 1611 C C . PRO A 1 215 ? -7.085 -2.844 31.468 1.00 83.19 215 PRO A C 1
ATOM 1613 O O . PRO A 1 215 ? -8.092 -2.334 31.960 1.00 83.19 215 PRO A O 1
ATOM 1616 N N . VAL A 1 216 ? -6.494 -2.332 30.381 1.00 77.88 216 VAL A N 1
ATOM 1617 C CA . VAL A 1 216 ? -7.029 -1.179 29.637 1.00 77.88 216 VAL A CA 1
ATOM 1618 C C . VAL A 1 216 ? -8.295 -1.577 28.876 1.00 77.88 216 VAL A C 1
ATOM 1620 O O . VAL A 1 216 ? -9.274 -0.835 28.899 1.00 77.88 216 VAL A O 1
ATOM 1623 N N . ARG A 1 217 ? -8.337 -2.770 28.265 1.00 79.06 217 ARG A N 1
ATOM 1624 C CA . ARG A 1 217 ? -9.545 -3.271 27.581 1.00 79.06 217 ARG A CA 1
ATOM 1625 C C . ARG A 1 217 ? -10.663 -3.626 28.545 1.00 79.06 217 ARG A C 1
ATOM 1627 O O . ARG A 1 217 ? -11.819 -3.335 28.255 1.00 79.06 217 ARG A O 1
ATOM 1634 N N . GLU A 1 218 ? -10.330 -4.213 29.688 1.00 84.88 218 GLU A N 1
ATOM 1635 C CA . GLU A 1 218 ? -11.302 -4.487 30.745 1.00 84.88 218 GLU A CA 1
ATOM 1636 C C . GLU A 1 218 ? -11.862 -3.192 31.352 1.00 84.88 218 GLU A C 1
ATOM 1638 O O . GLU A 1 218 ? -13.068 -3.097 31.583 1.00 84.88 218 GLU A O 1
ATOM 1643 N N . ALA A 1 219 ? -11.031 -2.161 31.549 1.00 82.44 219 ALA A N 1
ATOM 1644 C CA . ALA A 1 219 ? -11.500 -0.839 31.964 1.00 82.44 219 ALA A CA 1
ATOM 1645 C C . ALA A 1 219 ? -12.422 -0.203 30.907 1.00 82.44 219 ALA A C 1
ATOM 1647 O O . ALA A 1 219 ? -13.506 0.272 31.255 1.00 82.44 219 ALA A O 1
ATOM 1648 N N . ALA A 1 220 ? -12.045 -0.267 29.624 1.00 81.25 220 ALA A N 1
ATOM 1649 C CA . ALA A 1 220 ? -12.873 0.211 28.523 1.00 81.25 220 ALA A CA 1
ATOM 1650 C C . ALA A 1 220 ? -14.238 -0.489 28.484 1.00 81.25 220 ALA A C 1
ATOM 1652 O O . ALA A 1 220 ? -15.283 0.161 28.485 1.00 81.25 220 ALA A O 1
ATOM 1653 N N . PHE A 1 221 ? -14.236 -1.825 28.486 1.00 85.69 221 PHE A N 1
ATOM 1654 C CA . PHE A 1 221 ? -15.452 -2.625 28.395 1.00 85.69 221 PHE A CA 1
ATOM 1655 C C . PHE A 1 221 ? -16.389 -2.387 29.587 1.00 85.69 221 PHE A C 1
ATOM 1657 O O . PHE A 1 221 ? -17.597 -2.255 29.396 1.00 85.69 221 PHE A O 1
ATOM 1664 N N . ARG A 1 222 ? -15.851 -2.239 30.805 1.00 86.81 222 ARG A N 1
ATOM 1665 C CA . ARG A 1 222 ? -16.641 -1.890 32.000 1.00 86.81 222 ARG A CA 1
ATOM 1666 C C . ARG A 1 222 ? -17.309 -0.523 31.889 1.00 86.81 222 ARG A C 1
ATOM 1668 O O . ARG A 1 222 ? -18.445 -0.383 32.334 1.00 86.81 222 ARG A O 1
ATOM 1675 N N . LEU A 1 223 ? -16.647 0.463 31.284 1.00 85.31 223 LEU A N 1
ATOM 1676 C CA . LEU A 1 223 ? -17.235 1.783 31.047 1.00 85.31 223 LEU A CA 1
ATOM 1677 C C . LEU A 1 223 ? -18.340 1.732 29.978 1.00 85.31 223 LEU A C 1
ATOM 1679 O O . LEU A 1 223 ? -19.405 2.303 30.209 1.00 85.31 223 LEU A O 1
ATOM 1683 N N . ILE A 1 224 ? -18.165 0.965 28.889 1.00 86.19 224 ILE A N 1
ATOM 1684 C CA . ILE A 1 224 ? -19.247 0.702 27.915 1.00 86.19 224 ILE A CA 1
ATOM 1685 C C . ILE A 1 224 ? -20.431 0.010 28.607 1.00 86.19 224 ILE A C 1
ATOM 1687 O O . ILE A 1 224 ? -21.573 0.449 28.467 1.00 86.19 224 ILE A O 1
ATOM 1691 N N . ALA A 1 225 ? -20.175 -1.052 29.377 1.00 89.88 225 ALA A N 1
ATOM 1692 C CA . ALA A 1 225 ? -21.203 -1.801 30.099 1.00 89.88 225 ALA A CA 1
ATOM 1693 C C . ALA A 1 225 ? -21.953 -0.923 31.115 1.00 89.88 225 ALA A C 1
ATOM 1695 O O . ALA A 1 225 ? -23.163 -1.053 31.263 1.00 89.88 225 ALA A O 1
ATOM 1696 N N . ASN A 1 226 ? -21.267 0.009 31.781 1.00 90.50 226 ASN A N 1
ATOM 1697 C CA . ASN A 1 226 ? -21.899 0.961 32.691 1.00 90.50 226 ASN A CA 1
ATOM 1698 C C . ASN A 1 226 ? -22.775 1.980 31.941 1.00 90.50 226 ASN A C 1
ATOM 1700 O O . ASN A 1 226 ? -23.935 2.167 32.294 1.00 90.50 226 ASN A O 1
ATOM 1704 N N . ALA A 1 227 ? -22.253 2.591 30.872 1.00 87.62 227 ALA A N 1
ATOM 1705 C CA . ALA A 1 227 ? -22.975 3.582 30.066 1.00 87.62 227 ALA A CA 1
ATOM 1706 C C . ALA A 1 227 ? -24.187 2.999 29.307 1.00 87.62 227 ALA A C 1
ATOM 1708 O O . ALA A 1 227 ? -25.136 3.718 29.008 1.00 87.62 227 ALA A O 1
ATOM 1709 N N . THR A 1 228 ? -24.181 1.692 29.031 1.00 90.06 228 THR A N 1
ATOM 1710 C CA . THR A 1 228 ? -25.311 0.952 28.438 1.00 90.06 228 THR A CA 1
ATOM 1711 C C . THR A 1 228 ? -26.293 0.379 29.470 1.00 90.06 228 THR A C 1
ATOM 1713 O O . THR A 1 228 ? -27.307 -0.191 29.079 1.00 90.06 228 THR A O 1
ATOM 1716 N N . GLY A 1 229 ? -26.029 0.524 30.777 1.00 93.38 229 GLY A N 1
ATOM 1717 C CA . GLY A 1 229 ? -26.863 -0.040 31.851 1.00 93.38 229 GLY A CA 1
ATOM 1718 C C . GLY A 1 229 ? -26.706 -1.554 32.068 1.00 93.38 229 GLY A C 1
ATOM 1719 O O . GLY A 1 229 ? -27.453 -2.141 32.844 1.00 93.38 229 GLY A O 1
ATOM 1720 N N . CYS A 1 230 ? -25.730 -2.180 31.411 1.00 94.19 230 CYS A N 1
ATOM 1721 C CA . CYS A 1 230 ? -25.474 -3.622 31.405 1.00 94.19 230 CYS A CA 1
ATOM 1722 C C . CYS A 1 230 ? -24.486 -4.104 32.484 1.00 94.19 230 CYS A C 1
ATOM 1724 O O . CYS A 1 230 ? -24.232 -5.305 32.606 1.00 94.19 230 CYS A O 1
ATOM 1726 N N . LEU A 1 231 ? -23.872 -3.196 33.248 1.00 92.94 231 LEU A N 1
ATOM 1727 C CA . LEU A 1 231 ? -22.885 -3.550 34.269 1.00 92.94 231 LEU A CA 1
ATOM 1728 C C . LEU A 1 231 ? -23.530 -4.373 35.399 1.00 92.94 231 LEU A C 1
ATOM 1730 O O . LEU A 1 231 ? -24.348 -3.865 36.161 1.00 92.94 231 LEU A O 1
ATOM 1734 N N . GLY A 1 232 ? -23.110 -5.633 35.529 1.00 89.31 232 GLY A N 1
ATOM 1735 C CA . GLY A 1 232 ? -23.645 -6.586 36.510 1.00 89.31 232 GLY A CA 1
ATOM 1736 C C . GLY A 1 232 ? -24.613 -7.622 35.927 1.00 89.31 232 GLY A C 1
ATOM 1737 O O . GLY A 1 232 ? -24.977 -8.558 36.636 1.00 89.31 232 GLY A O 1
ATOM 1738 N N . ASP A 1 233 ? -24.984 -7.509 34.649 1.00 91.69 233 ASP A N 1
ATOM 1739 C CA . ASP A 1 233 ? -25.733 -8.550 33.940 1.00 91.69 233 ASP A CA 1
ATOM 1740 C C . ASP A 1 233 ? -24.857 -9.820 33.767 1.00 91.69 233 ASP A C 1
ATOM 1742 O O . ASP A 1 233 ? -23.706 -9.710 33.325 1.00 91.69 233 ASP A O 1
ATOM 1746 N N . PRO A 1 234 ? -25.347 -11.036 34.094 1.00 88.75 234 PRO A N 1
ATOM 1747 C CA . PRO A 1 234 ? -24.581 -12.280 33.930 1.00 88.75 234 PRO A CA 1
ATOM 1748 C C . PRO A 1 234 ? -24.215 -12.593 32.467 1.00 88.75 234 PRO A C 1
ATOM 1750 O O . PRO A 1 234 ? -23.282 -13.353 32.214 1.00 88.75 234 PRO A O 1
ATOM 1753 N N . TYR A 1 235 ? -24.910 -11.979 31.510 1.00 90.75 235 TYR A N 1
ATOM 1754 C CA . TYR A 1 235 ? -24.661 -12.005 30.073 1.00 90.75 235 TYR A CA 1
ATOM 1755 C C . TYR A 1 235 ? -24.294 -10.603 29.551 1.00 90.75 235 TYR A C 1
ATOM 1757 O O . TYR A 1 235 ? -24.678 -10.237 28.441 1.00 90.75 235 TYR A O 1
ATOM 1765 N N . VAL A 1 236 ? -23.524 -9.819 30.321 1.00 90.12 236 VAL A N 1
ATOM 1766 C CA . VAL A 1 236 ? -23.125 -8.423 30.027 1.00 90.12 236 VAL A CA 1
ATOM 1767 C C . VAL A 1 236 ? -22.799 -8.127 28.557 1.00 90.12 236 VAL A C 1
ATOM 1769 O O . VAL A 1 236 ? -23.220 -7.091 28.050 1.00 90.12 236 VAL A O 1
ATOM 1772 N N . PHE A 1 237 ? -22.110 -9.018 27.832 1.00 90.50 237 PHE A N 1
ATOM 1773 C CA . PHE A 1 237 ? -21.809 -8.793 26.413 1.00 90.50 237 PHE A CA 1
ATOM 1774 C C . PHE A 1 237 ? -23.035 -8.907 25.491 1.00 90.50 237 PHE A C 1
ATOM 1776 O O . PHE A 1 237 ? -23.140 -8.149 24.532 1.00 90.50 237 PHE A O 1
ATOM 1783 N N . GLU A 1 238 ? -23.989 -9.793 25.785 1.00 90.62 238 GLU A N 1
ATOM 1784 C CA . GLU A 1 238 ? -25.271 -9.849 25.071 1.00 90.62 238 GLU A CA 1
ATOM 1785 C C . GLU A 1 238 ? -26.138 -8.628 25.398 1.00 90.62 238 GLU A C 1
ATOM 1787 O O . GLU A 1 238 ? -26.780 -8.084 24.503 1.00 90.62 238 GLU A O 1
ATOM 1792 N N . CYS A 1 239 ? -26.117 -8.137 26.641 1.00 92.56 239 CYS A N 1
ATOM 1793 C CA . CYS A 1 239 ? -26.778 -6.877 26.984 1.00 92.56 239 CYS A CA 1
ATOM 1794 C C . CYS A 1 239 ? -26.164 -5.702 26.195 1.00 92.56 239 CYS A C 1
ATOM 1796 O O . CYS A 1 239 ? -26.881 -5.000 25.481 1.00 92.56 239 CYS A O 1
ATOM 1798 N N . VAL A 1 240 ? -24.830 -5.552 26.206 1.00 90.56 240 VAL A N 1
ATOM 1799 C CA . VAL A 1 240 ? -24.107 -4.521 25.432 1.00 90.56 240 VAL A CA 1
ATOM 1800 C C . VAL A 1 240 ? -24.373 -4.663 23.927 1.00 90.56 240 VAL A C 1
ATOM 1802 O O . VAL A 1 240 ? -24.602 -3.664 23.248 1.00 90.56 240 VAL A O 1
ATOM 1805 N N . ARG A 1 241 ? -24.421 -5.891 23.390 1.00 89.56 241 ARG A N 1
ATOM 1806 C CA . ARG A 1 241 ? -24.791 -6.161 21.990 1.00 89.56 241 ARG A CA 1
ATOM 1807 C C . ARG A 1 241 ? -26.209 -5.690 21.663 1.00 89.56 241 ARG A C 1
ATOM 1809 O O . ARG A 1 241 ? -26.428 -5.243 20.544 1.00 89.56 241 ARG A O 1
ATOM 1816 N N . ASN A 1 242 ? -27.160 -5.765 22.592 1.00 90.88 242 ASN A N 1
ATOM 1817 C CA . ASN A 1 242 ? -28.551 -5.354 22.365 1.00 90.88 242 ASN A CA 1
ATOM 1818 C C . ASN A 1 242 ? -28.841 -3.878 22.713 1.00 90.88 242 ASN A C 1
ATOM 1820 O O . ASN A 1 242 ? -29.948 -3.407 22.454 1.00 90.88 242 ASN A O 1
ATOM 1824 N N . ALA A 1 243 ? -27.870 -3.128 23.247 1.00 90.69 243 ALA A N 1
ATOM 1825 C CA . ALA A 1 243 ? -28.028 -1.705 23.553 1.00 90.69 243 ALA A CA 1
ATOM 1826 C C . ALA A 1 243 ? -28.302 -0.846 22.290 1.00 90.69 243 ALA A C 1
ATOM 1828 O O . ALA A 1 243 ? -27.927 -1.238 21.178 1.00 90.69 243 ALA A O 1
ATOM 1829 N N . PRO A 1 244 ? -28.933 0.340 22.409 1.00 89.12 244 PRO A N 1
ATOM 1830 C CA . PRO A 1 244 ? -29.143 1.232 21.267 1.00 89.12 244 PRO A CA 1
ATOM 1831 C C . PRO A 1 244 ? -27.818 1.691 20.639 1.00 89.12 244 PRO A C 1
ATOM 1833 O O . PRO A 1 244 ? -26.843 1.947 21.349 1.00 89.12 244 PRO A O 1
ATOM 1836 N N . ALA A 1 245 ? -27.786 1.836 19.309 1.00 81.38 245 ALA A N 1
ATOM 1837 C CA . ALA A 1 245 ? -26.576 2.234 18.585 1.00 81.38 245 ALA A CA 1
ATOM 1838 C C . ALA A 1 245 ? -26.050 3.604 19.052 1.00 81.38 245 ALA A C 1
ATOM 1840 O O . ALA A 1 245 ? -24.861 3.738 19.326 1.00 81.38 245 ALA A O 1
ATOM 1841 N N . ASP A 1 246 ? -26.935 4.584 19.258 1.00 80.94 246 ASP A N 1
ATOM 1842 C CA . ASP A 1 246 ? -26.563 5.909 19.772 1.00 80.94 246 ASP A CA 1
ATOM 1843 C C . ASP A 1 246 ? -25.954 5.841 21.180 1.00 80.94 246 ASP A C 1
ATOM 1845 O O . ASP A 1 246 ? -24.984 6.541 21.472 1.00 80.94 246 ASP A O 1
ATOM 1849 N N . THR A 1 247 ? -26.462 4.951 22.041 1.00 85.19 247 THR A N 1
ATOM 1850 C CA . THR A 1 247 ? -25.899 4.701 23.377 1.00 85.19 247 THR A CA 1
ATOM 1851 C C . THR A 1 247 ? -24.507 4.083 23.282 1.00 85.19 247 THR A C 1
ATOM 1853 O O . THR A 1 247 ? -23.627 4.482 24.034 1.00 85.19 247 THR A O 1
ATOM 1856 N N . LEU A 1 248 ? -24.265 3.167 22.339 1.00 82.31 248 LEU A N 1
ATOM 1857 C CA . LEU A 1 248 ? -22.938 2.582 22.097 1.00 82.31 248 LEU A CA 1
ATOM 1858 C C . LEU A 1 248 ? -21.948 3.608 21.515 1.00 82.31 248 LEU A C 1
ATOM 1860 O O . LEU A 1 248 ? -20.792 3.657 21.937 1.00 82.31 248 LEU A O 1
ATOM 1864 N N . ILE A 1 249 ? -22.398 4.466 20.594 1.00 76.88 249 ILE A N 1
ATOM 1865 C CA . ILE A 1 249 ? -21.598 5.556 20.012 1.00 76.88 249 ILE A CA 1
ATOM 1866 C C . ILE A 1 249 ? -21.256 6.606 21.075 1.00 76.88 249 ILE A C 1
ATOM 1868 O O . ILE A 1 249 ? -20.128 7.103 21.103 1.00 76.88 249 ILE A O 1
ATOM 1872 N N . GLN A 1 250 ? -22.200 6.947 21.955 1.00 76.88 250 GLN A N 1
ATOM 1873 C CA . GLN A 1 250 ? -21.958 7.893 23.040 1.00 76.88 250 GLN A CA 1
ATOM 1874 C C . GLN A 1 250 ? -21.071 7.279 24.128 1.00 76.88 250 GLN A C 1
ATOM 1876 O O . GLN A 1 250 ? -20.061 7.882 24.470 1.00 76.88 250 GLN A O 1
ATOM 1881 N N . ALA A 1 251 ? -21.339 6.038 24.549 1.00 79.69 251 ALA A N 1
ATOM 1882 C CA . ALA A 1 251 ? -20.472 5.290 25.454 1.00 79.69 251 ALA A CA 1
ATOM 1883 C C . ALA A 1 251 ? -19.029 5.233 24.937 1.00 79.69 251 ALA A C 1
ATOM 1885 O O . ALA A 1 251 ? -18.107 5.477 25.701 1.00 79.69 251 ALA A O 1
ATOM 1886 N N . ASN A 1 252 ? -18.809 4.999 23.637 1.00 75.50 252 ASN A N 1
ATOM 1887 C CA . ASN A 1 252 ? -17.476 5.072 23.036 1.00 75.50 252 ASN A CA 1
ATOM 1888 C C . ASN A 1 252 ? -16.807 6.444 23.255 1.00 75.50 252 ASN A C 1
ATOM 1890 O O . ASN A 1 252 ? -15.677 6.492 23.733 1.00 75.50 252 ASN A O 1
ATOM 1894 N N . LYS A 1 253 ? -17.499 7.561 22.983 1.00 72.56 253 LYS A N 1
ATOM 1895 C CA . LYS A 1 253 ? -16.971 8.916 23.257 1.00 72.56 253 LYS A CA 1
ATOM 1896 C C . LYS A 1 253 ? -16.678 9.134 24.749 1.00 72.56 253 LYS A C 1
ATOM 1898 O O . LYS A 1 253 ? -15.681 9.773 25.077 1.00 72.56 253 LYS A O 1
ATOM 1903 N N . ASP A 1 254 ? -17.517 8.594 25.629 1.00 73.50 254 ASP A N 1
ATOM 1904 C CA . ASP A 1 254 ? -17.431 8.772 27.084 1.00 73.50 254 ASP A CA 1
ATOM 1905 C C . ASP A 1 254 ? -16.371 7.868 27.739 1.00 73.50 254 ASP A C 1
ATOM 1907 O O . ASP A 1 254 ? -15.816 8.219 28.776 1.00 73.50 254 ASP A O 1
ATOM 1911 N N . VAL A 1 255 ? -16.040 6.723 27.133 1.00 69.56 255 VAL A N 1
ATOM 1912 C CA . VAL A 1 255 ? -14.892 5.897 27.546 1.00 69.56 255 VAL A CA 1
ATOM 1913 C C . VAL A 1 255 ? -13.583 6.567 27.114 1.00 69.56 255 VAL A C 1
ATOM 1915 O O . VAL A 1 255 ? -12.587 6.493 27.832 1.00 69.56 255 VAL A O 1
ATOM 1918 N N . LEU A 1 256 ? -13.590 7.251 25.962 1.00 61.47 256 LEU A N 1
ATOM 1919 C CA . LEU A 1 256 ? -12.453 8.030 25.472 1.00 61.47 256 LEU A CA 1
ATOM 1920 C C . LEU A 1 256 ? -12.194 9.254 26.356 1.00 61.47 256 LEU A C 1
ATOM 1922 O O . LEU A 1 256 ? -11.083 9.384 26.860 1.00 61.47 256 LEU A O 1
ATOM 1926 N N . ALA A 1 257 ? -13.201 10.128 26.512 1.00 57.97 257 ALA A N 1
ATOM 1927 C CA . ALA A 1 257 ? -13.310 11.269 27.438 1.00 57.97 257 ALA A CA 1
ATOM 1928 C C . ALA A 1 257 ? -12.006 11.995 27.834 1.00 57.97 257 ALA A C 1
ATOM 1930 O O . ALA A 1 257 ? -11.860 12.460 28.965 1.00 57.97 257 ALA A O 1
ATOM 1931 N N . LEU A 1 258 ? -11.060 12.122 26.901 1.00 58.03 258 LEU A N 1
ATOM 1932 C CA . LEU A 1 258 ? -9.725 12.630 27.193 1.00 58.03 258 LEU A CA 1
ATOM 1933 C C . LEU A 1 258 ? -9.795 14.049 27.772 1.00 58.03 258 LEU A C 1
ATOM 1935 O O . LEU A 1 258 ? -10.594 14.879 27.323 1.00 58.03 258 LEU A O 1
ATOM 1939 N N . GLU A 1 259 ? -8.928 14.354 28.737 1.00 56.69 259 GLU A N 1
ATOM 1940 C CA . GLU A 1 259 ? -8.689 15.736 29.167 1.00 56.69 259 GLU A CA 1
ATOM 1941 C C . GLU A 1 259 ? -8.289 16.592 27.949 1.00 56.69 259 GLU A C 1
ATOM 1943 O O . GLU A 1 259 ? -7.590 16.075 27.072 1.00 56.69 259 GLU A O 1
ATOM 1948 N N . PRO A 1 260 ? -8.680 17.881 27.845 1.00 55.78 260 PRO A N 1
ATOM 1949 C CA . PRO A 1 260 ? -8.431 18.702 26.654 1.00 55.78 260 PRO A CA 1
ATOM 1950 C C . PRO A 1 260 ? -6.978 18.685 26.155 1.00 55.78 260 PRO A C 1
ATOM 1952 O O . PRO A 1 260 ? -6.751 18.697 24.949 1.00 55.78 260 PRO A O 1
ATOM 1955 N N . TYR A 1 261 ? -6.011 18.573 27.071 1.00 52.19 261 TYR A N 1
ATOM 1956 C CA . TYR A 1 261 ? -4.572 18.430 26.803 1.00 52.19 261 TYR A CA 1
ATOM 1957 C C . TYR A 1 261 ? -4.194 17.219 25.922 1.00 52.19 261 TYR A C 1
ATOM 1959 O O . TYR A 1 261 ? -3.165 17.246 25.255 1.00 52.19 261 TYR A O 1
ATOM 1967 N N . TYR A 1 262 ? -5.021 16.171 25.879 1.00 51.62 262 TYR A N 1
ATOM 1968 C CA . TYR A 1 262 ? -4.803 14.972 25.059 1.00 51.62 262 TYR A CA 1
ATOM 1969 C C . TYR A 1 262 ? -5.759 14.897 23.848 1.00 51.62 262 TYR A C 1
ATOM 1971 O O . TYR A 1 262 ? -5.700 13.935 23.089 1.00 51.62 262 TYR A O 1
ATOM 1979 N N . ARG A 1 263 ? -6.617 15.910 23.624 1.00 51.97 263 ARG A N 1
ATOM 1980 C CA . ARG A 1 263 ? -7.585 15.978 22.501 1.00 51.97 263 ARG A CA 1
ATOM 1981 C C . ARG A 1 263 ? -7.007 16.532 21.189 1.00 51.97 263 ARG A C 1
ATOM 1983 O O . ARG A 1 263 ? -7.753 17.089 20.386 1.00 51.97 263 ARG A O 1
ATOM 1990 N N . ALA A 1 264 ? -5.700 16.420 20.965 1.00 48.12 264 ALA A N 1
ATOM 1991 C CA . ALA A 1 264 ? -5.172 16.588 19.610 1.00 48.12 264 ALA A CA 1
ATOM 1992 C C . ALA A 1 264 ? -5.656 15.441 18.702 1.00 48.12 264 ALA A C 1
ATOM 1994 O O . ALA A 1 264 ? -6.284 14.493 19.174 1.00 48.12 264 ALA A O 1
ATOM 1995 N N . ASN A 1 265 ? -5.341 15.492 17.404 1.00 48.94 265 ASN A N 1
ATOM 1996 C CA . ASN A 1 265 ? -5.828 14.532 16.396 1.00 48.94 265 ASN A CA 1
ATOM 1997 C C . ASN A 1 265 ? -5.244 13.103 16.514 1.00 48.94 265 ASN A C 1
ATOM 1999 O O . ASN A 1 265 ? -5.169 12.394 15.513 1.00 48.94 265 ASN A O 1
ATOM 2003 N N . VAL A 1 266 ? -4.786 12.711 17.711 1.00 46.69 266 VAL A N 1
ATOM 2004 C CA . VAL A 1 266 ? -4.137 11.443 18.075 1.00 46.69 266 VAL A CA 1
ATOM 2005 C C . VAL A 1 266 ? -4.779 10.264 17.332 1.00 46.69 266 VAL A C 1
ATOM 2007 O O . VAL A 1 266 ? -5.995 10.073 17.436 1.00 46.69 266 VAL A O 1
ATOM 2010 N N . PRO A 1 267 ? -3.998 9.448 16.601 1.00 43.91 267 PRO A N 1
ATOM 2011 C CA . PRO A 1 267 ? -4.551 8.381 15.798 1.00 43.91 267 PRO A CA 1
ATOM 2012 C C . PRO A 1 267 ? -4.897 7.235 16.744 1.00 43.91 267 PRO A C 1
ATOM 2014 O O . PRO A 1 267 ? -4.022 6.548 17.261 1.00 43.91 267 PRO A O 1
ATOM 2017 N N . ALA A 1 268 ? -6.189 7.047 16.976 1.00 48.94 268 ALA A N 1
ATOM 2018 C CA . ALA A 1 268 ? -6.727 5.945 17.757 1.00 48.94 268 ALA A CA 1
ATOM 2019 C C . ALA A 1 268 ? -6.260 5.843 19.232 1.00 48.94 268 ALA A C 1
ATOM 2021 O O . ALA A 1 268 ? -5.722 4.814 19.654 1.00 48.94 268 ALA A O 1
ATOM 2022 N N . PRO A 1 269 ? -6.694 6.767 20.114 1.00 46.25 269 PRO A N 1
ATOM 2023 C CA . PRO A 1 269 ? -7.416 6.268 21.273 1.00 46.25 269 PRO A CA 1
ATOM 2024 C C . PRO A 1 269 ? -8.651 5.525 20.720 1.00 46.25 269 PRO A C 1
ATOM 2026 O O . PRO A 1 269 ? -9.679 6.121 20.418 1.00 46.25 269 PRO A O 1
ATOM 2029 N N . THR A 1 270 ? -8.530 4.222 20.473 1.00 49.62 270 THR A N 1
ATOM 2030 C CA . THR A 1 270 ? -9.674 3.358 20.164 1.00 49.62 270 THR A CA 1
ATOM 2031 C C . THR A 1 270 ? -9.705 2.235 21.173 1.00 49.62 270 THR A C 1
ATOM 2033 O O . THR A 1 270 ? -8.886 1.317 21.118 1.00 49.62 270 THR A O 1
ATOM 2036 N N . ILE A 1 271 ? -10.730 2.251 22.024 1.00 55.66 271 ILE A N 1
ATOM 2037 C CA . ILE A 1 271 ? -11.131 1.083 22.818 1.00 55.66 271 ILE A CA 1
ATOM 2038 C C . ILE A 1 271 ? -11.310 -0.142 21.912 1.00 55.66 271 ILE A C 1
ATOM 2040 O O . ILE A 1 271 ? -10.925 -1.257 22.251 1.00 55.66 271 ILE A O 1
ATOM 2044 N N . PHE A 1 272 ? -11.807 0.116 20.703 1.00 63.50 272 PHE A N 1
ATOM 2045 C CA . PHE A 1 272 ? -11.911 -0.804 19.588 1.00 63.50 272 PHE A CA 1
ATOM 2046 C C . PHE A 1 272 ? -10.601 -0.884 18.775 1.00 63.50 272 PHE A C 1
ATOM 2048 O O . PHE A 1 272 ? -10.573 -0.467 17.622 1.00 63.50 272 PHE A O 1
ATOM 2055 N N . GLY A 1 273 ? -9.513 -1.394 19.365 1.00 71.44 273 GLY A N 1
ATOM 2056 C CA . GLY A 1 273 ? -8.233 -1.646 18.669 1.00 71.44 273 GLY A CA 1
ATOM 2057 C C . GLY A 1 273 ? -7.988 -3.132 18.330 1.00 71.44 273 GLY A C 1
ATOM 2058 O O . GLY A 1 273 ? -8.664 -3.988 18.904 1.00 71.44 273 GLY A O 1
ATOM 2059 N N . PRO A 1 274 ? -6.997 -3.481 17.482 1.00 80.62 274 PRO A N 1
ATOM 2060 C CA . PRO A 1 274 ? -6.657 -4.873 17.136 1.00 80.62 274 PRO A CA 1
ATOM 2061 C C . PRO A 1 274 ? -6.385 -5.750 18.368 1.00 80.62 274 PRO A C 1
ATOM 2063 O O . PRO A 1 274 ? -5.778 -5.280 19.328 1.00 80.62 274 PRO A O 1
ATOM 2066 N N . THR A 1 275 ? -6.796 -7.018 18.364 1.00 85.00 275 THR A N 1
ATOM 2067 C CA . THR A 1 275 ? -6.596 -7.960 19.485 1.00 85.00 275 THR A CA 1
ATOM 2068 C C . THR A 1 275 ? -5.735 -9.139 19.053 1.00 85.00 275 THR A C 1
ATOM 2070 O O . THR A 1 275 ? -5.917 -9.636 17.946 1.00 85.00 275 THR A O 1
ATOM 2073 N N . TYR A 1 276 ? -4.839 -9.624 19.923 1.00 89.62 276 TYR A N 1
ATOM 2074 C CA . TYR A 1 276 ? -4.150 -10.902 19.699 1.00 89.62 276 TYR A CA 1
ATOM 2075 C C . TYR A 1 276 ? -4.620 -11.989 20.667 1.00 89.62 276 TYR A C 1
ATOM 2077 O O . TYR A 1 276 ? -4.857 -11.724 21.847 1.00 89.62 276 TYR A O 1
ATOM 2085 N N . SER A 1 277 ? -4.745 -13.216 20.163 1.00 90.44 277 SER A N 1
ATOM 2086 C CA . SER A 1 277 ? -5.038 -14.419 20.949 1.00 90.44 277 SER A CA 1
ATOM 2087 C C . SER A 1 277 ? -4.670 -15.673 20.149 1.00 90.44 277 SER A C 1
ATOM 2089 O O . SER A 1 277 ? -4.916 -15.664 18.946 1.00 90.44 277 SER A O 1
ATOM 2091 N N . PRO A 1 278 ? -4.164 -16.764 20.764 1.00 89.56 278 PRO A N 1
ATOM 2092 C CA . PRO A 1 278 ? -3.770 -17.993 20.060 1.00 89.56 278 PRO A CA 1
ATOM 2093 C C . PRO A 1 278 ? -4.804 -18.585 19.094 1.00 89.56 278 PRO A C 1
ATOM 2095 O O . PRO A 1 278 ? -4.404 -19.226 18.121 1.00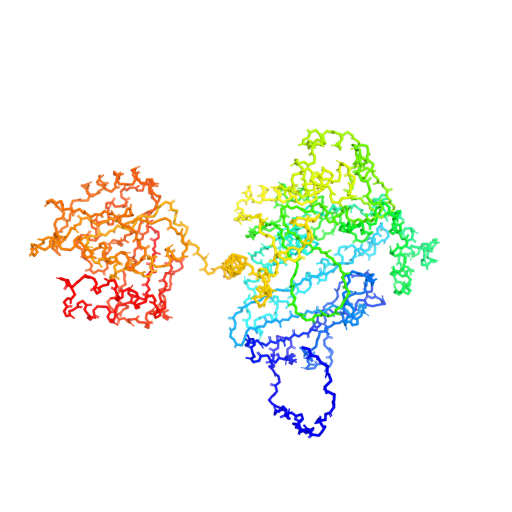 89.56 278 PRO A O 1
ATOM 2098 N N . ASP A 1 279 ? -6.094 -18.347 19.349 1.00 88.81 279 ASP A N 1
ATOM 2099 C CA . ASP A 1 279 ? -7.220 -18.871 18.569 1.00 88.81 279 ASP A CA 1
ATOM 2100 C C . ASP A 1 279 ? -7.707 -17.922 17.446 1.00 88.81 279 ASP A C 1
ATOM 2102 O O . ASP A 1 279 ? -8.615 -18.285 16.700 1.00 88.81 279 ASP A O 1
ATOM 2106 N N . ASP A 1 280 ? -7.156 -16.704 17.309 1.00 90.81 280 ASP A N 1
ATOM 2107 C CA . ASP A 1 280 ? -7.551 -15.769 16.242 1.00 90.81 280 ASP A CA 1
ATOM 2108 C C . ASP A 1 280 ? -6.781 -16.010 14.935 1.00 90.81 280 ASP A C 1
ATOM 2110 O O . ASP A 1 280 ? -5.564 -16.172 14.921 1.00 90.81 280 ASP A O 1
ATOM 2114 N N . GLU A 1 281 ? -7.489 -15.976 13.806 1.00 92.62 281 GLU A N 1
ATOM 2115 C CA . GLU A 1 281 ? -6.929 -16.311 12.493 1.00 92.62 281 GLU A CA 1
ATOM 2116 C C . GLU A 1 281 ? -5.880 -15.312 11.975 1.00 92.62 281 GLU A C 1
ATOM 2118 O O . GLU A 1 281 ? -5.080 -15.678 11.114 1.00 92.62 281 GLU A O 1
ATOM 2123 N N . PHE A 1 282 ? -5.879 -14.064 12.456 1.00 92.75 282 PHE A N 1
ATOM 2124 C CA . PHE A 1 282 ? -4.985 -13.005 11.977 1.00 92.75 282 PHE A CA 1
ATOM 2125 C C . PHE A 1 282 ? -3.813 -12.779 12.926 1.00 92.75 282 PHE A C 1
ATOM 2127 O O . PHE A 1 282 ? -2.673 -12.675 12.481 1.00 92.75 282 PHE A O 1
ATOM 2134 N N . ILE A 1 283 ? -4.084 -12.681 14.231 1.00 93.56 283 ILE A N 1
ATOM 2135 C CA . ILE A 1 283 ? -3.095 -12.234 15.218 1.00 93.56 283 ILE A CA 1
ATOM 2136 C C . ILE A 1 283 ? -2.986 -13.268 16.352 1.00 93.56 283 ILE A C 1
ATOM 2138 O O . ILE A 1 283 ? -3.474 -13.061 17.462 1.00 93.56 283 ILE A O 1
ATOM 2142 N N . THR A 1 284 ? -2.342 -14.412 16.077 1.00 93.56 284 THR A N 1
ATOM 2143 C CA . THR A 1 284 ? -2.234 -15.521 17.055 1.00 93.56 284 THR A CA 1
ATOM 2144 C C . THR A 1 284 ? -1.327 -15.234 18.255 1.00 93.56 284 THR A C 1
ATOM 2146 O O . THR A 1 284 ? -1.355 -15.931 19.265 1.00 93.56 284 THR A O 1
ATOM 2149 N N . GLU A 1 285 ? -0.450 -14.253 18.119 1.00 92.94 285 GLU A N 1
ATOM 2150 C CA . GLU A 1 285 ? 0.648 -13.899 19.021 1.00 92.94 285 GLU A CA 1
ATOM 2151 C C . GLU A 1 285 ? 1.017 -12.427 18.731 1.00 92.94 285 GLU A C 1
ATOM 2153 O O . GLU A 1 285 ? 0.480 -11.871 17.765 1.00 92.94 285 GLU A O 1
ATOM 2158 N N . PRO A 1 286 ? 1.866 -11.753 19.528 1.00 91.81 286 PRO A N 1
ATOM 2159 C CA . PRO A 1 286 ? 2.256 -10.371 19.255 1.00 91.81 286 PRO A CA 1
ATOM 2160 C C . PRO A 1 286 ? 2.720 -10.167 17.805 1.00 91.81 286 PRO A C 1
ATOM 2162 O O . PRO A 1 286 ? 3.437 -10.993 17.241 1.00 91.81 286 PRO A O 1
ATOM 2165 N N . ILE A 1 287 ? 2.321 -9.045 17.198 1.00 91.56 287 ILE A N 1
ATOM 2166 C CA . ILE A 1 287 ? 2.597 -8.743 15.780 1.00 91.56 287 ILE A CA 1
ATOM 2167 C C . ILE A 1 287 ? 4.106 -8.798 15.483 1.00 91.56 287 ILE A C 1
ATOM 2169 O O . ILE A 1 287 ? 4.509 -9.335 14.452 1.00 91.56 287 ILE A O 1
ATOM 2173 N N . HIS A 1 288 ? 4.921 -8.330 16.430 1.00 92.00 288 HIS A N 1
ATOM 2174 C CA . HIS A 1 288 ? 6.378 -8.432 16.420 1.00 92.00 288 HIS A CA 1
ATOM 2175 C C . HIS A 1 288 ? 6.871 -9.873 16.203 1.00 92.00 288 HIS A C 1
ATOM 2177 O O . HIS A 1 288 ? 7.651 -10.151 15.290 1.00 92.00 288 HIS A O 1
ATOM 2183 N N . ASP A 1 289 ? 6.354 -10.822 16.988 1.00 94.75 289 ASP A N 1
ATOM 2184 C CA . ASP A 1 289 ? 6.734 -12.232 16.906 1.00 94.75 289 ASP A CA 1
ATOM 2185 C C . ASP A 1 289 ? 6.286 -12.846 15.571 1.00 94.75 289 ASP A C 1
ATOM 2187 O O . ASP A 1 289 ? 7.036 -13.615 14.961 1.00 94.75 289 ASP A O 1
ATOM 2191 N N . LEU A 1 290 ? 5.112 -12.457 15.052 1.00 95.00 290 LEU A N 1
ATOM 2192 C CA . LEU A 1 290 ? 4.630 -12.876 13.729 1.00 95.00 290 LEU A CA 1
ATOM 2193 C C . LEU A 1 290 ? 5.573 -12.425 12.601 1.00 95.00 290 LEU A C 1
ATOM 2195 O O . LEU A 1 290 ? 5.928 -13.247 11.748 1.00 95.00 290 LEU A O 1
ATOM 2199 N N . ILE A 1 291 ? 6.018 -11.161 12.593 1.00 94.69 291 ILE A N 1
ATOM 2200 C CA . ILE A 1 291 ? 6.917 -10.656 11.543 1.00 94.69 291 ILE A CA 1
ATOM 2201 C C . ILE A 1 291 ? 8.346 -11.203 11.691 1.00 94.69 291 ILE A C 1
ATOM 2203 O O . ILE A 1 291 ? 8.906 -11.694 10.709 1.00 94.69 291 ILE A O 1
ATOM 2207 N N . HIS A 1 292 ? 8.918 -11.247 12.901 1.00 96.50 292 HIS A N 1
ATOM 2208 C CA . HIS A 1 292 ? 10.300 -11.713 13.110 1.00 96.50 292 HIS A CA 1
ATOM 2209 C C . HIS A 1 292 ? 10.483 -13.218 12.916 1.00 96.50 292 HIS A C 1
ATOM 2211 O O . HIS A 1 292 ? 11.549 -13.647 12.457 1.00 96.50 292 HIS A O 1
ATOM 2217 N N . SER A 1 293 ? 9.450 -14.018 13.211 1.00 96.44 293 SER A N 1
ATOM 2218 C CA . SER A 1 293 ? 9.432 -15.467 12.952 1.00 96.44 293 SER A CA 1
ATOM 2219 C C . SER A 1 293 ? 8.950 -15.846 11.546 1.00 96.44 293 SER A C 1
ATOM 2221 O O . SER A 1 293 ? 8.982 -17.022 11.183 1.00 96.44 293 SER A O 1
ATOM 2223 N N . GLY A 1 294 ? 8.541 -14.873 10.725 1.00 95.62 294 GLY A N 1
ATOM 2224 C CA . GLY A 1 294 ? 8.210 -15.102 9.320 1.00 95.62 294 GLY A CA 1
ATOM 2225 C C . GLY A 1 294 ? 6.786 -15.594 9.048 1.00 95.62 294 GLY A C 1
ATOM 2226 O O . GLY A 1 294 ? 6.518 -16.010 7.920 1.00 95.62 294 GLY A O 1
ATOM 2227 N N . LYS A 1 295 ? 5.865 -15.519 10.015 1.00 96.31 295 LYS A N 1
ATOM 2228 C CA . LYS A 1 295 ? 4.471 -16.016 9.959 1.00 96.31 295 LYS A CA 1
ATOM 2229 C C . LYS A 1 295 ? 3.522 -15.083 9.181 1.00 96.31 295 LYS A C 1
ATOM 2231 O O . LYS A 1 295 ? 2.416 -14.790 9.621 1.00 96.31 295 LYS A O 1
ATOM 2236 N N . PHE A 1 296 ? 3.966 -14.618 8.016 1.00 95.75 296 PHE A N 1
ATOM 2237 C CA . PHE A 1 296 ? 3.270 -13.660 7.151 1.00 95.75 296 PHE A CA 1
ATOM 2238 C C . PHE A 1 296 ? 3.469 -14.002 5.667 1.00 95.75 296 PHE A C 1
ATOM 2240 O O . PHE A 1 296 ? 4.485 -14.600 5.298 1.00 95.75 296 PHE A O 1
ATOM 2247 N N . ALA A 1 297 ? 2.527 -13.622 4.806 1.00 95.38 297 ALA A N 1
ATOM 2248 C CA . ALA A 1 297 ? 2.568 -13.928 3.376 1.00 95.38 297 ALA A CA 1
ATOM 2249 C C . ALA A 1 297 ? 3.753 -13.254 2.663 1.00 95.38 297 ALA A C 1
ATOM 2251 O O . ALA A 1 297 ? 4.013 -12.067 2.845 1.00 95.38 297 ALA A O 1
ATOM 2252 N N . LYS A 1 298 ? 4.465 -14.002 1.811 1.00 94.75 298 LYS A N 1
ATOM 2253 C CA . LYS A 1 298 ? 5.663 -13.527 1.090 1.00 94.75 298 LYS A CA 1
ATOM 2254 C C . LYS A 1 298 ? 5.307 -12.817 -0.220 1.00 94.75 298 LYS A C 1
ATOM 2256 O O . LYS A 1 298 ? 5.787 -13.183 -1.287 1.00 94.75 298 LYS A O 1
ATOM 2261 N N . VAL A 1 299 ? 4.432 -11.819 -0.124 1.00 89.56 299 VAL A N 1
ATOM 2262 C CA . VAL A 1 299 ? 4.001 -10.984 -1.254 1.00 89.56 299 VAL A CA 1
ATOM 2263 C C . VAL A 1 299 ? 4.841 -9.701 -1.343 1.00 89.56 299 VAL A C 1
ATOM 2265 O O . VAL A 1 299 ? 5.191 -9.159 -0.297 1.00 89.56 299 VAL A O 1
ATOM 2268 N N . PRO A 1 300 ? 5.167 -9.196 -2.549 1.00 89.69 300 PRO A N 1
ATOM 2269 C CA . PRO A 1 300 ? 5.812 -7.899 -2.757 1.00 89.69 300 PRO A CA 1
ATOM 2270 C C . PRO A 1 300 ? 5.199 -6.741 -1.954 1.00 89.69 300 PRO A C 1
ATOM 2272 O O . PRO A 1 300 ? 3.975 -6.643 -1.840 1.00 89.69 300 PRO A O 1
ATOM 2275 N N . ILE A 1 301 ? 6.056 -5.847 -1.446 1.00 87.69 301 ILE A N 1
ATOM 2276 C CA . ILE A 1 301 ? 5.679 -4.748 -0.538 1.00 87.69 301 ILE A CA 1
ATOM 2277 C C . ILE A 1 301 ? 6.182 -3.400 -1.067 1.00 87.69 301 ILE A C 1
ATOM 2279 O O . ILE A 1 301 ? 7.387 -3.213 -1.222 1.00 87.69 301 ILE A O 1
ATOM 2283 N N . ILE A 1 302 ? 5.291 -2.421 -1.226 1.00 83.62 302 ILE A N 1
ATOM 2284 C CA . ILE A 1 302 ? 5.650 -0.994 -1.138 1.00 83.62 302 ILE A CA 1
ATOM 2285 C C . ILE A 1 302 ? 5.275 -0.501 0.264 1.00 83.62 302 ILE A C 1
ATOM 2287 O O . ILE A 1 302 ? 4.176 -0.784 0.736 1.00 83.62 302 ILE A O 1
ATOM 2291 N N . SER A 1 303 ? 6.147 0.259 0.937 1.00 79.00 303 SER A N 1
ATOM 2292 C CA . SER A 1 303 ? 5.755 0.972 2.163 1.00 79.00 303 SER A CA 1
ATOM 2293 C C . SER A 1 303 ? 6.443 2.327 2.359 1.00 79.00 303 SER A C 1
ATOM 2295 O O . SER A 1 303 ? 7.655 2.453 2.192 1.00 79.00 303 SER A O 1
ATOM 2297 N N . GLY A 1 304 ? 5.667 3.328 2.768 1.00 61.03 304 GLY A N 1
ATOM 2298 C CA . GLY A 1 304 ? 6.066 4.699 3.120 1.00 61.03 304 GLY A CA 1
ATOM 2299 C C . GLY A 1 304 ? 4.895 5.373 3.844 1.00 61.03 304 GLY A C 1
ATOM 2300 O O . GLY A 1 304 ? 4.288 4.701 4.670 1.00 61.03 304 GLY A O 1
ATOM 2301 N N . GLY A 1 305 ? 4.541 6.631 3.544 1.00 45.50 305 GLY A N 1
ATOM 2302 C CA . GLY A 1 305 ? 3.364 7.333 4.108 1.00 45.50 305 GLY A CA 1
ATOM 2303 C C . GLY A 1 305 ? 2.679 8.284 3.117 1.00 45.50 305 GLY A C 1
ATOM 2304 O O . GLY A 1 305 ? 3.433 8.954 2.423 1.00 45.50 305 GLY A O 1
ATOM 2305 N N . ILE A 1 306 ? 1.322 8.254 2.999 1.00 38.47 306 ILE A N 1
ATOM 2306 C CA . ILE A 1 306 ? 0.440 8.898 1.959 1.00 38.47 306 ILE A CA 1
ATOM 2307 C C . ILE A 1 306 ? -1.068 9.022 2.450 1.00 38.47 306 ILE A C 1
ATOM 2309 O O . ILE A 1 306 ? -1.387 8.537 3.532 1.00 38.47 306 ILE A O 1
ATOM 2313 N N . VAL A 1 307 ? -1.977 9.676 1.670 1.00 28.09 307 VAL A N 1
ATOM 2314 C CA . VAL A 1 307 ? -3.496 9.669 1.540 1.00 28.09 307 VAL A CA 1
ATOM 2315 C C . VAL A 1 307 ? -4.479 10.565 2.362 1.00 28.09 307 VAL A C 1
ATOM 2317 O O . VAL A 1 307 ? -4.557 10.269 3.556 1.00 28.09 307 VAL A O 1
ATOM 2320 N N . PRO A 1 308 ? -5.348 11.510 1.819 1.00 30.23 308 PRO A N 1
ATOM 2321 C CA . PRO A 1 308 ? -6.275 11.415 0.628 1.00 30.23 308 PRO A CA 1
ATOM 2322 C C . PRO A 1 308 ? -6.619 12.670 -0.288 1.00 30.23 308 PRO A C 1
ATOM 2324 O O . PRO A 1 308 ? -6.445 13.812 0.111 1.00 30.23 308 PRO A O 1
ATOM 2327 N N . TYR A 1 309 ? -7.174 12.392 -1.501 1.00 28.08 309 TYR A N 1
ATOM 2328 C CA . TYR A 1 309 ? -8.227 12.999 -2.411 1.00 28.08 309 TYR A CA 1
ATOM 2329 C C . TYR A 1 309 ? -8.566 14.537 -2.537 1.00 28.08 309 TYR A C 1
ATOM 2331 O O . TYR A 1 309 ? -8.073 15.348 -1.761 1.00 28.08 309 TYR A O 1
ATOM 2339 N N . PRO A 1 310 ? -9.359 14.982 -3.566 1.00 33.03 310 PRO A N 1
ATOM 2340 C CA . PRO A 1 310 ? -10.839 15.036 -3.455 1.00 33.03 310 PRO A CA 1
ATOM 2341 C C . PRO A 1 310 ? -11.662 14.618 -4.706 1.00 33.03 310 PRO A C 1
ATOM 2343 O O . PRO A 1 310 ? -11.322 14.948 -5.841 1.00 33.03 310 PRO A O 1
ATOM 2346 N N . VAL A 1 311 ? -12.842 14.021 -4.479 1.00 25.73 311 VAL A N 1
ATOM 2347 C CA . VAL A 1 311 ? -14.018 14.150 -5.367 1.00 25.73 311 VAL A CA 1
ATOM 2348 C C . VAL A 1 311 ? -15.104 14.879 -4.579 1.00 25.73 311 VAL A C 1
ATOM 2350 O O . VAL A 1 311 ? -15.703 14.308 -3.678 1.00 25.73 311 VAL A O 1
ATOM 2353 N N . ILE A 1 312 ? -15.291 16.159 -4.910 1.00 29.05 312 ILE A N 1
ATOM 2354 C CA . ILE A 1 312 ? -16.406 17.059 -4.554 1.00 29.05 312 ILE A CA 1
ATOM 2355 C C . ILE A 1 312 ? -17.140 16.744 -3.229 1.00 29.05 312 ILE A C 1
ATOM 2357 O O . ILE A 1 312 ? -18.197 16.118 -3.215 1.00 29.05 312 ILE A O 1
ATOM 2361 N N . MET A 1 313 ? -16.667 17.339 -2.132 1.00 26.44 313 MET A N 1
ATOM 2362 C CA . MET A 1 313 ? -17.525 17.713 -1.002 1.00 26.44 313 MET A CA 1
ATOM 2363 C C . MET A 1 313 ? -17.188 19.125 -0.520 1.00 26.44 313 MET A C 1
ATOM 2365 O O . MET A 1 313 ? -16.062 19.593 -0.677 1.00 26.44 313 MET A O 1
ATOM 2369 N N . ILE A 1 314 ? -18.196 19.826 0.004 1.00 27.14 314 ILE A N 1
ATOM 2370 C CA . ILE A 1 314 ? -18.163 21.271 0.249 1.00 27.14 314 ILE A CA 1
ATOM 2371 C C . ILE A 1 314 ? -18.357 21.559 1.743 1.00 27.14 314 ILE A C 1
ATOM 2373 O O . ILE A 1 314 ? -19.277 21.032 2.362 1.00 27.14 314 ILE A O 1
ATOM 2377 N N . SER A 1 315 ? -17.562 22.507 2.251 1.00 26.19 315 SER A N 1
ATOM 2378 C CA . SER A 1 315 ? -17.613 23.137 3.585 1.00 26.19 315 SER A CA 1
ATOM 2379 C C . SER A 1 315 ? -17.095 22.335 4.793 1.00 26.19 315 SER A C 1
ATOM 2381 O O . SER A 1 315 ? -17.143 21.112 4.827 1.00 26.19 315 SER A O 1
ATOM 2383 N N . MET A 1 316 ? -16.635 23.106 5.790 1.00 23.95 316 MET A N 1
ATOM 2384 C CA . MET A 1 316 ? -16.084 22.730 7.104 1.00 23.95 316 MET A CA 1
ATOM 2385 C C . MET A 1 316 ? -14.708 22.034 7.109 1.00 23.95 316 MET A C 1
ATOM 2387 O O . MET A 1 316 ? -14.537 20.889 6.709 1.00 23.95 316 MET A O 1
ATOM 2391 N N . SER A 1 317 ? -13.713 22.770 7.610 1.00 30.56 317 SER A N 1
ATOM 2392 C CA . SER A 1 317 ? -12.311 22.365 7.768 1.00 30.56 317 SER A CA 1
ATOM 2393 C C . SER A 1 317 ? -12.117 21.294 8.851 1.00 30.56 317 SER A C 1
ATOM 2395 O O . SER A 1 317 ? -12.703 21.429 9.920 1.00 30.56 317 SER A O 1
ATOM 2397 N N . TYR A 1 318 ? -11.219 20.320 8.644 1.00 27.53 318 TYR A N 1
ATOM 2398 C CA . TYR A 1 318 ? -9.881 20.300 9.275 1.00 27.53 318 TYR A CA 1
ATOM 2399 C C . TYR A 1 318 ? -8.984 19.140 8.762 1.00 27.53 318 TYR A C 1
ATOM 2401 O O . TYR A 1 318 ? -9.443 18.095 8.320 1.00 27.53 318 TYR A O 1
ATOM 2409 N N . THR A 1 319 ? -7.683 19.424 8.781 1.00 33.69 319 THR A N 1
ATOM 2410 C CA . THR A 1 319 ? -6.482 18.786 8.200 1.00 33.69 319 THR A CA 1
ATOM 2411 C C . THR A 1 319 ? -6.104 17.369 8.676 1.00 33.69 319 THR A C 1
ATOM 2413 O O . THR A 1 319 ? -6.224 17.123 9.866 1.00 33.69 319 THR A O 1
ATOM 2416 N N . LEU A 1 320 ? -5.458 16.545 7.817 1.00 31.00 320 LEU A N 1
ATOM 2417 C CA . LEU A 1 320 ? -4.495 15.448 8.140 1.00 31.00 320 LEU A CA 1
ATOM 2418 C C . LEU A 1 320 ? -3.646 15.069 6.866 1.00 31.00 320 LEU A C 1
ATOM 2420 O O . LEU A 1 320 ? -4.295 14.564 5.959 1.00 31.00 320 LEU A O 1
ATOM 2424 N N . GLN A 1 321 ? -2.288 15.266 6.737 1.00 33.94 321 GLN A N 1
ATOM 2425 C CA . GLN A 1 321 ? -1.465 14.778 5.556 1.00 33.94 321 GLN A CA 1
ATOM 2426 C C . GLN A 1 321 ? 0.014 14.188 5.689 1.00 33.94 321 GLN A C 1
ATOM 2428 O O . GLN A 1 321 ? 0.900 14.985 5.902 1.00 33.94 321 GLN A O 1
ATOM 2433 N N . ALA A 1 322 ? 0.296 12.870 5.441 1.00 30.19 322 ALA A N 1
ATOM 2434 C CA . ALA A 1 322 ? 1.420 11.856 5.648 1.00 30.19 322 ALA A CA 1
ATOM 2435 C C . ALA A 1 322 ? 2.581 11.747 4.676 1.00 30.19 322 ALA A C 1
ATOM 2437 O O . ALA A 1 322 ? 2.387 11.543 3.484 1.00 30.19 322 ALA A O 1
ATOM 2438 N N . GLN A 1 323 ? 3.776 11.842 5.256 1.00 53.59 323 GLN A N 1
ATOM 2439 C CA . GLN A 1 323 ? 4.836 12.661 4.700 1.00 53.59 323 GLN A CA 1
ATOM 2440 C C . GLN A 1 323 ? 6.071 12.622 5.678 1.00 53.59 323 GLN A C 1
ATOM 2442 O O . GLN A 1 323 ? 6.151 11.742 6.534 1.00 53.59 323 GLN A O 1
ATOM 2447 N N . LEU A 1 324 ? 7.071 13.516 5.555 1.00 52.59 324 LEU A N 1
ATOM 2448 C CA . LEU A 1 324 ? 8.326 13.551 6.359 1.00 52.59 324 LEU A CA 1
ATOM 2449 C C . LEU A 1 324 ? 8.152 13.771 7.885 1.00 52.59 324 LEU A C 1
ATOM 2451 O O . LEU A 1 324 ? 9.035 13.434 8.672 1.00 52.59 324 LEU A O 1
ATOM 2455 N N . ASP A 1 325 ? 7.043 14.378 8.284 1.00 64.62 325 ASP A N 1
ATOM 2456 C CA . ASP A 1 325 ? 6.727 14.947 9.591 1.00 64.62 325 ASP A CA 1
ATOM 2457 C C . ASP A 1 325 ? 5.413 14.349 10.121 1.00 64.62 325 ASP A C 1
ATOM 2459 O O . ASP A 1 325 ? 4.411 15.041 10.242 1.00 64.62 325 ASP A O 1
ATOM 2463 N N . GLU A 1 326 ? 5.362 13.057 10.451 1.00 70.50 326 GLU A N 1
ATOM 2464 C CA . GLU A 1 326 ? 4.076 12.448 10.850 1.00 70.50 326 GLU A CA 1
ATOM 2465 C C . GLU A 1 326 ? 3.547 12.930 12.211 1.00 70.50 326 GLU A C 1
ATOM 2467 O O . GLU A 1 326 ? 2.340 12.974 12.427 1.00 70.50 326 GLU A O 1
ATOM 2472 N N . GLY A 1 327 ? 4.426 13.352 13.123 1.00 69.50 327 GLY A N 1
ATOM 2473 C CA . GLY A 1 327 ? 4.071 13.738 14.494 1.00 69.50 327 GLY A CA 1
ATOM 2474 C C . GLY A 1 327 ? 3.281 15.043 14.713 1.00 69.50 327 GLY A C 1
ATOM 2475 O O . GLY A 1 327 ? 2.345 15.019 15.512 1.00 69.50 327 GLY A O 1
ATOM 2476 N N . PRO A 1 328 ? 3.604 16.187 14.071 1.00 74.88 328 PRO A N 1
ATOM 2477 C CA . PRO A 1 328 ? 3.051 17.509 14.400 1.00 74.88 328 PRO A CA 1
ATOM 2478 C C . PRO A 1 328 ? 1.527 17.609 14.378 1.00 74.88 328 PRO A C 1
ATOM 2480 O O . PRO A 1 328 ? 0.952 18.378 15.148 1.00 74.88 328 PRO A O 1
ATOM 2483 N N . VAL A 1 329 ? 0.854 16.820 13.534 1.00 70.69 329 VAL A N 1
ATOM 2484 C CA . VAL A 1 329 ? -0.614 16.813 13.454 1.00 70.69 329 VAL A CA 1
ATOM 2485 C C . VAL A 1 329 ? -1.273 16.152 14.676 1.00 70.69 329 VAL A C 1
ATOM 2487 O O . VAL A 1 329 ? -2.401 16.491 15.036 1.00 70.69 329 VAL A O 1
ATOM 2490 N N . PHE A 1 330 ? -0.541 15.278 15.370 1.00 70.88 330 PHE A N 1
ATOM 2491 C CA . PHE A 1 330 ? -0.974 14.566 16.576 1.00 70.88 330 PHE A CA 1
ATOM 2492 C C . PHE A 1 330 ? -0.680 15.316 17.879 1.00 70.88 330 PHE A C 1
ATOM 2494 O O . PHE A 1 330 ? -1.190 14.939 18.931 1.00 70.88 330 PHE A O 1
ATOM 2501 N N . PHE A 1 331 ? 0.057 16.427 17.796 1.00 71.56 331 PHE A N 1
ATOM 2502 C CA . PHE A 1 331 ? 0.184 17.429 18.858 1.00 71.56 331 PHE A CA 1
ATOM 2503 C C . PHE A 1 331 ? -0.574 18.726 18.521 1.00 71.56 331 PHE A C 1
ATOM 2505 O O . PHE A 1 331 ? -0.337 19.771 19.131 1.00 71.56 331 PHE A O 1
ATOM 2512 N N . ASP A 1 332 ? -1.494 18.683 17.552 1.00 62.81 332 ASP A N 1
ATOM 2513 C CA . ASP A 1 332 ? -2.313 19.834 17.193 1.00 62.81 332 ASP A CA 1
ATOM 2514 C C . ASP A 1 332 ? -3.601 19.929 18.018 1.00 62.81 332 ASP A C 1
ATOM 2516 O O . ASP A 1 332 ? -4.584 19.241 17.759 1.00 62.81 332 ASP A O 1
ATOM 2520 N N . GLY A 1 333 ? -3.597 20.830 18.999 1.00 61.44 333 GLY A N 1
ATOM 2521 C CA . GLY A 1 333 ? -4.797 21.303 19.683 1.00 61.44 333 GLY A CA 1
ATOM 2522 C C . GLY A 1 333 ? -4.477 22.493 20.596 1.00 61.44 333 GLY A C 1
ATOM 2523 O O . GLY A 1 333 ? -3.353 22.591 21.091 1.00 61.44 333 GLY A O 1
ATOM 2524 N N . PRO A 1 334 ? -5.434 23.400 20.869 1.00 53.91 334 PRO A N 1
ATOM 2525 C CA . PRO A 1 334 ? -5.184 24.630 21.634 1.00 53.91 334 PRO A CA 1
ATOM 2526 C C . PRO A 1 334 ? -4.827 24.395 23.113 1.00 53.91 334 PRO A C 1
ATOM 2528 O O . PRO A 1 334 ? -4.365 25.314 23.783 1.00 53.91 334 PRO A O 1
ATOM 2531 N N . ALA A 1 335 ? -5.028 23.178 23.626 1.00 59.31 335 ALA A N 1
ATOM 2532 C CA . ALA A 1 335 ? -4.631 22.767 24.972 1.00 59.31 335 ALA A CA 1
ATOM 2533 C C . ALA A 1 335 ? -3.300 21.981 25.013 1.00 59.31 335 ALA A C 1
ATOM 2535 O O . ALA A 1 335 ? -2.828 21.652 26.100 1.00 59.31 335 ALA A O 1
ATOM 2536 N N . VAL A 1 336 ? -2.688 21.671 23.861 1.00 67.38 336 VAL A N 1
ATOM 2537 C CA . VAL A 1 336 ? -1.485 20.825 23.778 1.00 67.38 336 VAL A CA 1
ATOM 2538 C C . VAL A 1 336 ? -0.224 21.688 23.803 1.00 67.38 336 VAL A C 1
ATOM 2540 O O . VAL A 1 336 ? 0.308 22.100 22.773 1.00 67.38 336 VAL A O 1
ATOM 2543 N N . ASN A 1 337 ? 0.260 21.976 25.011 1.00 79.44 337 ASN A N 1
ATOM 2544 C CA . ASN A 1 337 ? 1.470 22.765 25.235 1.00 79.44 337 ASN A CA 1
ATOM 2545 C C . ASN A 1 337 ? 2.611 21.893 25.783 1.00 79.44 337 ASN A C 1
ATOM 2547 O O . ASN A 1 337 ? 2.787 21.773 26.993 1.00 79.44 337 ASN A O 1
ATOM 2551 N N . ILE A 1 338 ? 3.398 21.299 24.884 1.00 86.44 338 ILE A N 1
ATOM 2552 C CA . ILE A 1 338 ? 4.595 20.524 25.237 1.00 86.44 338 ILE A CA 1
ATOM 2553 C C . ILE A 1 338 ? 5.799 21.475 25.313 1.00 86.44 338 ILE A C 1
ATOM 2555 O O . ILE A 1 338 ? 6.363 21.849 24.282 1.00 86.44 338 ILE A O 1
ATOM 2559 N N . SER A 1 339 ? 6.185 21.904 26.517 1.00 90.94 339 SER A N 1
ATOM 2560 C CA . SER A 1 339 ? 7.230 22.925 26.722 1.00 90.94 339 SER A CA 1
ATOM 2561 C C . SER A 1 339 ? 8.499 22.411 27.409 1.00 90.94 339 SER A C 1
ATOM 2563 O O . SER A 1 339 ? 9.546 23.046 27.300 1.00 90.94 339 SER A O 1
ATOM 2565 N N . SER A 1 340 ? 8.441 21.254 28.062 1.00 92.44 340 SER A N 1
ATOM 2566 C CA . SER A 1 340 ? 9.541 20.620 28.792 1.00 92.44 340 SER A CA 1
ATOM 2567 C C . SER A 1 340 ? 9.709 19.148 28.404 1.00 92.44 340 SER A C 1
ATOM 2569 O O . SER A 1 340 ? 8.825 18.542 27.803 1.00 92.44 340 SER A O 1
ATOM 2571 N N . GLU A 1 341 ? 10.840 18.542 28.774 1.00 92.81 341 GLU A N 1
ATOM 2572 C CA . GLU A 1 341 ? 11.041 17.094 28.612 1.00 92.81 341 GLU A CA 1
ATOM 2573 C C . GLU A 1 341 ? 10.050 16.278 29.461 1.00 92.81 341 GLU A C 1
ATOM 2575 O O . GLU A 1 341 ? 9.561 15.241 29.013 1.00 92.81 341 GLU A O 1
ATOM 2580 N N . GLN A 1 342 ? 9.683 16.787 30.643 1.00 90.06 342 GLN A N 1
ATOM 2581 C CA . GLN A 1 342 ? 8.689 16.154 31.507 1.00 90.06 342 GLN A CA 1
ATOM 2582 C C . GLN A 1 342 ? 7.293 16.149 30.869 1.00 90.06 342 GLN A C 1
ATOM 2584 O O . GLN A 1 342 ? 6.560 15.190 31.075 1.00 90.06 342 GLN A O 1
ATOM 2589 N N . ASP A 1 343 ? 6.936 17.144 30.048 1.00 87.75 343 ASP A N 1
ATOM 2590 C CA . ASP A 1 343 ? 5.681 17.116 29.283 1.00 87.75 343 ASP A CA 1
ATOM 2591 C C . ASP A 1 343 ? 5.676 15.971 28.261 1.00 87.75 343 ASP A C 1
ATOM 2593 O O . ASP A 1 343 ? 4.669 15.280 28.126 1.00 87.75 343 ASP A O 1
ATOM 2597 N N . ILE A 1 344 ? 6.809 15.709 27.592 1.00 88.00 344 ILE A N 1
ATOM 2598 C CA . ILE A 1 344 ? 6.940 14.562 26.677 1.00 88.00 344 ILE A CA 1
ATOM 2599 C C . ILE A 1 344 ? 6.802 13.249 27.456 1.00 88.00 344 ILE A C 1
ATOM 2601 O O . ILE A 1 344 ? 6.041 12.373 27.055 1.00 88.00 344 ILE A O 1
ATOM 2605 N N . ILE A 1 345 ? 7.495 13.120 28.591 1.00 87.31 345 ILE A N 1
ATOM 2606 C CA . ILE A 1 345 ? 7.414 11.937 29.460 1.00 87.31 345 ILE A CA 1
ATOM 2607 C C . ILE A 1 345 ? 5.981 11.727 29.959 1.00 87.31 345 ILE A C 1
ATOM 2609 O O . ILE A 1 345 ? 5.474 10.612 29.870 1.00 87.31 345 ILE A O 1
ATOM 2613 N N . ASN A 1 346 ? 5.305 12.774 30.436 1.00 81.81 346 ASN A N 1
ATOM 2614 C CA . ASN A 1 346 ? 3.913 12.708 30.879 1.00 81.81 346 ASN A CA 1
ATOM 2615 C C . ASN A 1 346 ? 3.005 12.243 29.735 1.00 81.81 346 ASN A C 1
ATOM 2617 O O . ASN A 1 346 ? 2.228 11.312 29.917 1.00 81.81 346 ASN A O 1
ATOM 2621 N N . TRP A 1 347 ? 3.149 12.831 28.543 1.00 79.31 347 TRP A N 1
ATOM 2622 C CA . TRP A 1 347 ? 2.351 12.477 27.370 1.00 79.31 347 TRP A CA 1
ATOM 2623 C C . TRP A 1 347 ? 2.548 11.010 26.958 1.00 79.31 347 TRP A C 1
ATOM 2625 O O . TRP A 1 347 ? 1.577 10.278 26.791 1.00 79.31 347 TRP A O 1
ATOM 2635 N N . PHE A 1 348 ? 3.801 10.548 26.883 1.00 79.38 348 PHE A N 1
ATOM 2636 C CA . PHE A 1 348 ? 4.145 9.169 26.518 1.00 79.38 348 PHE A CA 1
ATOM 2637 C C . PHE A 1 348 ? 3.985 8.138 27.647 1.00 79.38 348 PHE A C 1
ATOM 2639 O O . PHE A 1 348 ? 4.122 6.953 27.366 1.00 79.38 348 PHE A O 1
ATOM 2646 N N . THR A 1 349 ? 3.701 8.524 28.894 1.00 79.69 349 THR A N 1
ATOM 2647 C CA . THR A 1 349 ? 3.432 7.576 30.003 1.00 79.69 349 THR A CA 1
ATOM 2648 C C . THR A 1 349 ? 2.005 7.647 30.547 1.00 79.69 349 THR A C 1
ATOM 2650 O O . THR A 1 349 ? 1.628 6.812 31.377 1.00 79.69 349 THR A O 1
ATOM 2653 N N . ALA A 1 350 ? 1.194 8.595 30.066 1.00 74.31 350 ALA A N 1
ATOM 2654 C CA . ALA A 1 350 ? -0.211 8.718 30.420 1.00 74.31 350 ALA A CA 1
ATOM 2655 C C . ALA A 1 350 ? -0.985 7.430 30.103 1.00 74.31 350 ALA A C 1
ATOM 2657 O O . ALA A 1 350 ? -0.801 6.797 29.062 1.00 74.31 350 ALA A O 1
ATOM 2658 N N . ARG A 1 351 ? -1.878 7.048 31.019 1.00 68.75 351 ARG A N 1
ATOM 2659 C CA . ARG A 1 351 ? -2.753 5.881 30.883 1.00 68.75 351 ARG A CA 1
ATOM 2660 C C . ARG A 1 351 ? -4.187 6.314 31.125 1.00 68.75 351 ARG A C 1
ATOM 2662 O O . ARG A 1 351 ? -4.495 6.845 32.189 1.00 68.75 351 ARG A O 1
ATOM 2669 N N . PHE A 1 352 ? -5.055 6.030 30.166 1.00 68.19 352 PHE A N 1
ATOM 2670 C CA . PHE A 1 352 ? -6.498 6.216 30.293 1.00 68.19 352 PHE A CA 1
ATOM 2671 C C . PHE A 1 352 ? -7.194 4.865 30.110 1.00 68.19 352 PHE A C 1
ATOM 2673 O O . PHE A 1 352 ? -6.602 3.975 29.497 1.00 68.19 352 PHE A O 1
ATOM 2680 N N . PRO A 1 353 ? -8.459 4.707 30.537 1.00 60.09 353 PRO A N 1
ATOM 2681 C CA . PRO A 1 353 ? -9.261 3.506 30.275 1.00 60.09 353 PRO A CA 1
ATOM 2682 C C . PRO A 1 353 ? -9.471 3.153 28.791 1.00 60.09 353 PRO A C 1
ATOM 2684 O O . PRO A 1 353 ? -10.206 2.220 28.507 1.00 60.09 353 PRO A O 1
ATOM 2687 N N . ALA A 1 354 ? -8.889 3.911 27.856 1.00 55.81 354 ALA A N 1
ATOM 2688 C CA . ALA A 1 354 ? -9.156 3.833 26.424 1.00 55.81 354 ALA A CA 1
ATOM 2689 C C . ALA A 1 354 ? -7.942 4.044 25.505 1.00 55.81 354 ALA A C 1
ATOM 2691 O O . ALA A 1 354 ? -8.083 3.977 24.284 1.00 55.81 354 ALA A O 1
ATOM 2692 N N . LEU A 1 355 ? -6.773 4.364 26.066 1.00 57.91 355 LEU A N 1
ATOM 2693 C CA . LEU A 1 355 ? -5.625 4.858 25.308 1.00 57.91 355 LEU A CA 1
ATOM 2694 C C . LEU A 1 355 ? -4.330 4.233 25.827 1.00 57.91 355 LEU A C 1
ATOM 2696 O O . LEU A 1 355 ? -3.922 4.475 26.964 1.00 57.91 355 LEU A O 1
ATOM 2700 N N . TYR A 1 356 ? -3.677 3.475 24.946 1.00 60.03 356 TYR A N 1
ATOM 2701 C CA . TYR A 1 356 ? -2.318 2.972 25.108 1.00 60.03 356 TYR A CA 1
ATOM 2702 C C . TYR A 1 356 ? -1.536 3.147 23.793 1.00 60.03 356 TYR A C 1
ATOM 2704 O O . TYR A 1 356 ? -1.357 2.212 23.019 1.00 60.03 356 TYR A O 1
ATOM 2712 N N . ILE A 1 357 ? -1.118 4.388 23.529 1.00 56.12 357 ILE A N 1
ATOM 2713 C CA . ILE A 1 357 ? -0.117 4.735 22.496 1.00 56.12 357 ILE A CA 1
ATOM 2714 C C . ILE A 1 357 ? 1.239 5.072 23.155 1.00 56.12 357 ILE A C 1
ATOM 2716 O O . ILE A 1 357 ? 2.269 5.150 22.497 1.00 56.12 357 ILE A O 1
ATOM 2720 N N . GLY A 1 358 ? 1.256 5.283 24.473 1.00 62.06 358 GLY A N 1
ATOM 2721 C CA . GLY A 1 358 ? 2.462 5.601 25.227 1.00 62.06 358 GLY A CA 1
ATOM 2722 C C . GLY A 1 358 ? 3.330 4.384 25.562 1.00 62.06 358 GLY A C 1
ATOM 2723 O O . GLY A 1 358 ? 2.864 3.247 25.631 1.00 62.06 358 GLY A O 1
ATOM 2724 N N . MET A 1 359 ? 4.595 4.640 25.890 1.00 72.94 359 MET A N 1
ATOM 2725 C CA . MET A 1 359 ? 5.480 3.655 26.505 1.00 72.94 359 MET A CA 1
ATOM 2726 C C . MET A 1 359 ? 5.105 3.462 27.979 1.00 72.94 359 MET A C 1
ATOM 2728 O O . MET A 1 359 ? 5.192 4.376 28.795 1.00 72.94 359 MET A O 1
ATOM 2732 N N . SER A 1 360 ? 4.764 2.231 28.367 1.00 68.31 360 SER A N 1
ATOM 2733 C CA . SER A 1 360 ? 4.410 1.893 29.761 1.00 68.31 360 SER A CA 1
ATOM 2734 C C . SER A 1 360 ? 5.551 2.072 30.773 1.00 68.31 360 SER A C 1
ATOM 2736 O O . SER A 1 360 ? 5.276 2.073 31.976 1.00 68.31 360 SER A O 1
ATOM 2738 N N . ASN A 1 361 ? 6.798 2.195 30.305 1.00 78.44 361 ASN A N 1
ATOM 2739 C CA . ASN A 1 361 ? 8.019 2.225 31.106 1.00 78.44 361 ASN A CA 1
ATOM 2740 C C . ASN A 1 361 ? 8.734 3.586 31.005 1.00 78.44 361 ASN A C 1
ATOM 2742 O O . ASN A 1 361 ? 9.225 3.960 29.939 1.00 78.44 361 ASN A O 1
ATOM 2746 N N . LEU A 1 362 ? 8.862 4.273 32.146 1.00 84.94 362 LEU A N 1
ATOM 2747 C CA . LEU A 1 362 ? 9.578 5.545 32.288 1.00 84.94 362 LEU A CA 1
ATOM 2748 C C . LEU A 1 362 ? 11.037 5.460 31.806 1.00 84.94 362 LEU A C 1
ATOM 2750 O O . LEU A 1 362 ? 11.504 6.352 31.106 1.00 84.94 362 LEU A O 1
ATOM 2754 N N . THR A 1 363 ? 11.748 4.371 32.112 1.00 87.81 363 THR A N 1
ATOM 2755 C CA . THR A 1 363 ? 13.136 4.192 31.660 1.00 87.81 363 THR A CA 1
ATOM 2756 C C . THR A 1 363 ? 13.221 4.144 30.134 1.00 87.81 363 THR A C 1
ATOM 2758 O O . THR A 1 363 ? 14.135 4.725 29.563 1.00 87.81 363 THR A O 1
ATOM 2761 N N . SER A 1 364 ? 12.253 3.520 29.455 1.00 88.69 364 SER A N 1
ATOM 2762 C CA . SER A 1 364 ? 12.254 3.410 27.990 1.00 88.69 364 SER A CA 1
ATOM 2763 C C . SER A 1 364 ? 12.089 4.766 27.299 1.00 88.69 364 SER A C 1
ATOM 2765 O O . SER A 1 364 ? 12.853 5.059 26.383 1.00 88.69 364 SER A O 1
ATOM 2767 N N . ILE A 1 365 ? 11.165 5.621 27.759 1.00 88.62 365 ILE A N 1
ATOM 2768 C CA . ILE A 1 365 ? 11.017 6.983 27.213 1.00 88.62 365 ILE A CA 1
ATOM 2769 C C . ILE A 1 365 ? 12.236 7.858 27.550 1.00 88.62 365 ILE A C 1
ATOM 2771 O O . ILE A 1 365 ? 12.726 8.565 26.672 1.00 88.62 365 ILE A O 1
ATOM 2775 N N . THR A 1 366 ? 12.794 7.778 28.764 1.00 90.12 366 THR A N 1
ATOM 2776 C CA . THR A 1 366 ? 13.993 8.553 29.140 1.00 90.12 366 THR A CA 1
ATOM 2777 C C . THR A 1 366 ? 15.247 8.129 28.363 1.00 90.12 366 THR A C 1
ATOM 2779 O O . THR A 1 366 ? 16.036 8.991 27.981 1.00 90.12 366 THR A O 1
ATOM 2782 N N . GLU A 1 367 ? 15.437 6.838 28.072 1.00 92.19 367 GLU A N 1
ATOM 2783 C CA . GLU A 1 367 ? 16.514 6.384 27.180 1.00 92.19 367 GLU A CA 1
ATOM 2784 C C . GLU A 1 367 ? 16.264 6.808 25.724 1.00 92.19 367 GLU A C 1
ATOM 2786 O O . GLU A 1 367 ? 17.178 7.316 25.075 1.00 92.19 367 GLU A O 1
ATOM 2791 N N . LEU A 1 368 ? 15.028 6.681 25.221 1.00 91.50 368 LEU A N 1
ATOM 2792 C CA . LEU A 1 368 ? 14.670 7.098 23.860 1.00 91.50 368 LEU A CA 1
ATOM 2793 C C . LEU A 1 368 ? 14.923 8.597 23.638 1.00 91.50 368 LEU A C 1
ATOM 2795 O O . LEU A 1 368 ? 15.480 8.988 22.614 1.00 91.50 368 LEU A O 1
ATOM 2799 N N . LEU A 1 369 ? 14.576 9.442 24.612 1.00 93.56 369 LEU A N 1
ATOM 2800 C CA . LEU A 1 369 ? 14.718 10.898 24.530 1.00 93.56 369 LEU A CA 1
ATOM 2801 C C . LEU A 1 369 ? 16.168 11.388 24.384 1.00 93.56 369 LEU A C 1
ATOM 2803 O O . LEU A 1 369 ? 16.368 12.514 23.922 1.00 93.56 369 LEU A O 1
ATOM 2807 N N . LYS A 1 370 ? 17.175 10.555 24.686 1.00 94.12 370 LYS A N 1
ATOM 2808 C CA . LYS A 1 370 ? 18.598 10.870 24.450 1.00 94.12 370 LYS A CA 1
ATOM 2809 C C . LYS A 1 370 ? 18.950 10.978 22.964 1.00 94.12 370 LYS A C 1
ATOM 2811 O O . LYS A 1 370 ? 19.907 11.666 22.622 1.00 94.12 370 LYS A O 1
ATOM 2816 N N . PHE A 1 371 ? 18.183 10.327 22.087 1.00 94.31 371 PHE A N 1
ATOM 2817 C CA . PHE A 1 371 ? 18.396 10.363 20.636 1.00 94.31 371 PHE A CA 1
ATOM 2818 C C . PHE A 1 371 ? 17.783 11.600 19.957 1.00 94.31 371 PHE A C 1
ATOM 2820 O O . PHE A 1 371 ? 18.115 11.888 18.810 1.00 94.31 371 PHE A O 1
ATOM 2827 N N . TYR A 1 372 ? 16.934 12.361 20.660 1.00 94.50 372 TYR A N 1
ATOM 2828 C CA . TYR A 1 372 ? 16.224 13.523 20.119 1.00 94.50 372 TYR A CA 1
ATOM 2829 C C . TYR A 1 372 ? 16.724 14.799 20.811 1.00 94.50 372 TYR A C 1
ATOM 2831 O O . TYR A 1 372 ? 16.437 14.986 21.996 1.00 94.50 372 TYR A O 1
ATOM 2839 N N . PRO A 1 373 ? 17.452 15.696 20.120 1.00 93.44 373 PRO A N 1
ATOM 2840 C CA . PRO A 1 373 ? 17.956 16.927 20.724 1.00 93.44 373 PRO A CA 1
ATOM 2841 C C . PRO A 1 373 ? 16.843 17.850 21.240 1.00 93.44 373 PRO A C 1
ATOM 2843 O O . PRO A 1 373 ? 15.743 17.898 20.696 1.00 93.44 373 PRO A O 1
ATOM 2846 N N . THR A 1 374 ? 17.157 18.659 22.252 1.00 92.88 374 THR A N 1
ATOM 2847 C CA . THR A 1 374 ? 16.248 19.686 22.797 1.00 92.88 374 THR A CA 1
ATOM 2848 C C . THR A 1 374 ? 16.051 20.893 21.872 1.00 92.88 374 THR A C 1
ATOM 2850 O O . THR A 1 374 ? 15.127 21.672 22.092 1.00 92.88 374 THR A O 1
ATOM 2853 N N . SER A 1 375 ? 16.890 21.060 20.843 1.00 91.81 375 SER A N 1
ATOM 2854 C CA . SER A 1 375 ? 16.824 22.174 19.887 1.00 91.81 375 SER A CA 1
ATOM 2855 C C . SER A 1 375 ? 15.620 22.048 18.937 1.00 91.81 375 SER A C 1
ATOM 2857 O O . SER A 1 375 ? 15.546 21.053 18.211 1.00 91.81 375 SER A O 1
ATOM 2859 N N . PRO A 1 376 ? 14.717 23.048 18.843 1.00 87.62 376 PRO A N 1
ATOM 2860 C CA . PRO A 1 376 ? 13.561 22.986 17.944 1.00 87.62 376 PRO A CA 1
ATOM 2861 C C . PRO A 1 376 ? 13.927 22.829 16.459 1.00 87.62 376 PRO A C 1
ATOM 2863 O O . PRO A 1 376 ? 13.178 22.195 15.718 1.00 87.62 376 PRO A O 1
ATOM 2866 N N . ALA A 1 377 ? 15.094 23.321 16.023 1.00 88.12 377 ALA A N 1
ATOM 2867 C CA . ALA A 1 377 ? 15.601 23.120 14.661 1.00 88.12 377 ALA A CA 1
ATOM 2868 C C . ALA A 1 377 ? 15.932 21.658 14.305 1.00 88.12 377 ALA A C 1
ATOM 2870 O O . ALA A 1 377 ? 16.017 21.336 13.121 1.00 88.12 377 ALA A O 1
ATOM 2871 N N . ALA A 1 378 ? 16.105 20.779 15.298 1.00 88.50 378 ALA A N 1
ATOM 2872 C CA . ALA A 1 378 ? 16.341 19.349 15.095 1.00 88.50 378 ALA A CA 1
ATOM 2873 C C . ALA A 1 378 ? 15.051 18.504 15.112 1.00 88.50 378 ALA A C 1
ATOM 2875 O O . ALA A 1 378 ? 15.127 17.293 14.915 1.00 88.50 378 ALA A O 1
ATOM 2876 N N . GLY A 1 379 ? 13.889 19.115 15.372 1.00 85.12 379 GLY A N 1
ATOM 2877 C CA . GLY A 1 379 ? 12.601 18.428 15.465 1.00 85.12 379 GLY A CA 1
ATOM 2878 C C . GLY A 1 379 ? 11.659 18.696 14.288 1.00 85.12 379 GLY A C 1
ATOM 2879 O O . GLY A 1 379 ? 11.867 19.606 13.485 1.00 85.12 379 GLY A O 1
ATOM 2880 N N . SER A 1 380 ? 10.580 17.922 14.251 1.00 86.81 380 SER A N 1
ATOM 2881 C CA . SER A 1 380 ? 9.500 17.961 13.262 1.00 86.81 380 SER A CA 1
ATOM 2882 C C . SER A 1 380 ? 8.469 19.067 13.587 1.00 86.81 380 SER A C 1
ATOM 2884 O O . SER A 1 380 ? 8.054 19.126 14.741 1.00 86.81 380 SER A O 1
ATOM 2886 N N . PRO A 1 381 ? 8.030 19.969 12.677 1.00 84.81 381 PRO A N 1
ATOM 2887 C CA . PRO A 1 381 ? 8.339 20.042 11.250 1.00 84.81 381 PRO A CA 1
ATOM 2888 C C . PRO A 1 381 ? 9.815 20.298 10.920 1.00 84.81 381 PRO A C 1
ATOM 2890 O O . PRO A 1 381 ? 10.373 21.335 11.303 1.00 84.81 381 PRO A O 1
ATOM 2893 N N . TYR A 1 382 ? 10.451 19.385 10.189 1.00 83.19 382 TYR A N 1
ATOM 2894 C CA . TYR A 1 382 ? 11.858 19.510 9.813 1.00 83.19 382 TYR A CA 1
ATOM 2895 C C . TYR A 1 382 ? 12.069 20.663 8.815 1.00 83.19 382 TYR A C 1
ATOM 2897 O O . TYR A 1 382 ? 11.148 21.129 8.150 1.00 83.19 382 TYR A O 1
ATOM 2905 N N . GLY A 1 383 ? 13.291 21.198 8.741 1.00 81.62 383 GLY A N 1
ATOM 2906 C CA . GLY A 1 383 ? 13.637 22.306 7.833 1.00 81.62 383 GLY A CA 1
ATOM 2907 C C . GLY A 1 383 ? 13.082 23.689 8.219 1.00 81.62 383 GLY A C 1
ATOM 2908 O O . GLY A 1 383 ? 13.625 24.697 7.780 1.00 81.62 383 GLY A O 1
ATOM 2909 N N . THR A 1 384 ? 12.084 23.774 9.106 1.00 83.94 384 THR A N 1
ATOM 2910 C CA . THR A 1 384 ? 11.471 25.047 9.559 1.00 83.94 384 THR A CA 1
ATOM 2911 C C . THR A 1 384 ? 12.284 25.812 10.620 1.00 83.94 384 THR A C 1
ATOM 2913 O O . THR A 1 384 ? 11.833 26.819 11.165 1.00 83.94 384 THR A O 1
ATOM 2916 N N . GLY A 1 385 ? 13.503 25.357 10.931 1.00 87.00 385 GLY A N 1
ATOM 2917 C CA . GLY A 1 385 ? 14.382 25.997 11.912 1.00 87.00 385 GLY A CA 1
ATOM 2918 C C . GLY A 1 385 ? 13.785 26.032 13.324 1.00 87.00 385 GLY A C 1
ATOM 2919 O O . GLY A 1 385 ? 13.131 25.083 13.761 1.00 87.00 385 GLY A O 1
ATOM 2920 N N . ASN A 1 386 ? 14.030 27.129 14.045 1.00 90.69 386 ASN A N 1
ATOM 2921 C CA . ASN A 1 386 ? 13.576 27.312 15.429 1.00 90.69 386 ASN A CA 1
ATOM 2922 C C . ASN A 1 386 ? 12.107 27.758 15.570 1.00 90.69 386 ASN A C 1
ATOM 2924 O O . ASN A 1 386 ? 11.674 28.008 16.691 1.00 90.69 386 ASN A O 1
ATOM 2928 N N . GLU A 1 387 ? 11.349 27.869 14.476 1.00 88.62 387 GLU A N 1
ATOM 2929 C CA . GLU A 1 387 ? 9.925 28.208 14.542 1.00 88.62 387 GLU A CA 1
ATOM 2930 C C . GLU A 1 387 ? 9.139 27.114 15.286 1.00 88.62 387 GLU A C 1
ATOM 2932 O O . GLU A 1 387 ? 9.359 25.922 15.063 1.00 88.62 387 GLU A O 1
ATOM 2937 N N . THR A 1 388 ? 8.228 27.517 16.177 1.00 86.38 388 THR A N 1
ATOM 2938 C CA . THR A 1 388 ? 7.343 26.626 16.952 1.00 86.38 388 THR A CA 1
ATOM 2939 C C . THR A 1 388 ? 5.861 26.872 16.676 1.00 86.38 388 THR A C 1
ATOM 2941 O O . THR A 1 388 ? 5.014 26.154 17.206 1.00 86.38 388 THR A O 1
ATOM 2944 N N . PHE A 1 389 ? 5.527 27.850 15.829 1.00 86.12 389 PHE A N 1
ATOM 2945 C CA . PHE A 1 389 ? 4.173 28.165 15.371 1.00 86.12 389 PHE A CA 1
ATOM 2946 C C . PHE A 1 389 ? 3.212 28.513 16.519 1.00 86.12 389 PHE A C 1
ATOM 2948 O O . PHE A 1 389 ? 2.043 28.130 16.519 1.00 86.12 389 PHE A O 1
ATOM 2955 N N . GLY A 1 390 ? 3.732 29.203 17.539 1.00 85.88 390 GLY A N 1
ATOM 2956 C CA . GLY A 1 390 ? 2.996 29.549 18.760 1.00 85.88 390 GLY A CA 1
ATOM 2957 C C . GLY A 1 390 ? 2.797 28.388 19.744 1.00 85.88 390 GLY A C 1
ATOM 2958 O O . GLY A 1 390 ? 2.097 28.558 20.740 1.00 85.88 390 GLY A O 1
ATOM 2959 N N . ARG A 1 391 ? 3.401 27.218 19.494 1.00 85.88 391 ARG A N 1
ATOM 2960 C CA . ARG A 1 391 ? 3.340 26.046 20.381 1.00 85.88 391 ARG A CA 1
ATOM 2961 C C . ARG A 1 391 ? 4.534 25.988 21.340 1.00 85.88 391 ARG A C 1
ATOM 2963 O O . ARG A 1 391 ? 5.518 26.716 21.193 1.00 85.88 391 ARG A O 1
ATOM 2970 N N . GLY A 1 392 ? 4.434 25.088 22.319 1.00 88.69 392 GLY A N 1
ATOM 2971 C CA . GLY A 1 392 ? 5.442 24.878 23.358 1.00 88.69 392 GLY A CA 1
ATOM 2972 C C . GLY A 1 392 ? 6.834 24.516 22.830 1.00 88.69 392 GLY A C 1
ATOM 2973 O O . GLY A 1 392 ? 6.986 23.894 21.778 1.00 88.69 392 GLY A O 1
ATOM 2974 N N . ALA A 1 393 ? 7.865 24.876 23.596 1.00 91.69 393 ALA A N 1
ATOM 2975 C CA . ALA A 1 393 ? 9.270 24.796 23.181 1.00 91.69 393 ALA A CA 1
ATOM 2976 C C . ALA A 1 393 ? 9.806 23.370 22.922 1.00 91.69 393 ALA A C 1
ATOM 2978 O O . ALA A 1 393 ? 10.920 23.220 22.420 1.00 91.69 393 ALA A O 1
ATOM 2979 N N . GLN A 1 394 ? 9.050 22.318 23.251 1.00 92.56 394 GLN A N 1
ATOM 2980 C CA . GLN A 1 394 ? 9.399 20.915 22.993 1.00 92.56 394 GLN A CA 1
ATOM 2981 C C . GLN A 1 394 ? 8.393 20.189 22.077 1.00 92.56 394 GLN A C 1
ATOM 2983 O O . GLN A 1 394 ? 8.611 19.018 21.761 1.00 92.56 394 GLN A O 1
ATOM 2988 N N . PHE A 1 395 ? 7.368 20.882 21.554 1.00 89.50 395 PHE A N 1
ATOM 2989 C CA . PHE A 1 395 ? 6.413 20.366 20.555 1.00 89.50 395 PHE A CA 1
ATOM 2990 C C . PHE A 1 395 ? 7.110 19.634 19.402 1.00 89.50 395 PHE A C 1
ATOM 2992 O O . PHE A 1 395 ? 6.729 18.516 19.054 1.00 89.50 395 PHE A O 1
ATOM 2999 N N . LYS A 1 396 ? 8.174 20.229 18.847 1.00 89.50 396 LYS A N 1
ATOM 3000 C CA . LYS A 1 396 ? 8.865 19.662 17.682 1.00 89.50 396 LYS A CA 1
ATOM 3001 C C . LYS A 1 396 ? 9.641 18.383 17.987 1.00 89.50 396 LYS A C 1
ATOM 3003 O O . LYS A 1 396 ? 9.720 17.480 17.158 1.00 89.50 396 LYS A O 1
ATOM 3008 N N . ARG A 1 397 ? 10.182 18.285 19.203 1.00 92.62 397 ARG A N 1
ATOM 3009 C CA . ARG A 1 397 ? 10.884 17.097 19.697 1.00 92.62 397 ARG A CA 1
ATOM 3010 C C . ARG A 1 397 ? 9.899 15.960 19.960 1.00 92.62 397 ARG A C 1
ATOM 3012 O O . ARG A 1 397 ? 10.127 14.850 19.497 1.00 92.62 397 ARG A O 1
ATOM 3019 N N . ALA A 1 398 ? 8.781 16.251 20.629 1.00 88.62 398 ALA A N 1
ATOM 3020 C CA . ALA A 1 398 ? 7.708 15.284 20.864 1.00 88.62 398 ALA A CA 1
ATOM 3021 C C . ALA A 1 398 ? 7.106 14.757 19.553 1.00 88.62 398 ALA A C 1
ATOM 3023 O O . ALA A 1 398 ? 6.891 13.556 19.414 1.00 88.62 398 ALA A O 1
ATOM 3024 N N . SER A 1 399 ? 6.928 15.644 18.571 1.00 86.88 399 SER A N 1
ATOM 3025 C CA . SER A 1 399 ? 6.485 15.298 17.220 1.00 86.88 399 SER A CA 1
ATOM 3026 C C . SER A 1 399 ? 7.433 14.307 16.539 1.00 86.88 399 SER A C 1
ATOM 3028 O O . SER A 1 399 ? 6.979 13.270 16.062 1.00 86.88 399 SER A O 1
ATOM 3030 N N . SER A 1 400 ? 8.747 14.555 16.556 1.00 89.00 400 SER A N 1
ATOM 3031 C CA . SER A 1 400 ? 9.730 13.591 16.037 1.00 89.00 400 SER A CA 1
ATOM 3032 C C . SER A 1 400 ? 9.662 12.242 16.756 1.00 89.00 400 SER A C 1
ATOM 3034 O O . SER A 1 400 ? 9.521 11.220 16.094 1.00 89.00 400 SER A O 1
ATOM 3036 N N . VAL A 1 401 ? 9.669 12.237 18.098 1.00 88.25 401 VAL A N 1
ATOM 3037 C CA . VAL A 1 401 ? 9.564 11.002 18.902 1.00 88.25 401 VAL A CA 1
ATOM 3038 C C . VAL A 1 401 ? 8.311 10.204 18.530 1.00 88.25 401 VAL A C 1
ATOM 3040 O O . VAL A 1 401 ? 8.372 8.983 18.442 1.00 88.25 401 VAL A O 1
ATOM 3043 N N . PHE A 1 402 ? 7.184 10.875 18.279 1.00 83.38 402 PHE A N 1
ATOM 3044 C CA . PHE A 1 402 ? 5.921 10.228 17.926 1.00 83.38 402 PHE A CA 1
ATOM 3045 C C . PHE A 1 402 ? 5.899 9.662 16.506 1.00 83.38 402 PHE A C 1
ATOM 3047 O O . PHE A 1 402 ? 5.496 8.516 16.314 1.00 83.38 402 PHE A O 1
ATOM 3054 N N . GLY A 1 403 ? 6.347 10.444 15.518 1.00 82.25 403 GLY A N 1
ATOM 3055 C CA . GLY A 1 403 ? 6.434 9.995 14.127 1.00 82.25 403 GLY A CA 1
ATOM 3056 C C . GLY A 1 403 ? 7.368 8.792 13.977 1.00 82.25 403 GLY A C 1
ATOM 3057 O O . GLY A 1 403 ? 7.025 7.812 13.309 1.00 82.25 403 GLY A O 1
ATOM 3058 N N . ASP A 1 404 ? 8.509 8.828 14.669 1.00 86.19 404 ASP A N 1
ATOM 3059 C CA . ASP A 1 404 ? 9.455 7.717 14.683 1.00 86.19 404 ASP A CA 1
ATOM 3060 C C . ASP A 1 404 ? 8.918 6.496 15.439 1.00 86.19 404 ASP A C 1
ATOM 3062 O O . ASP A 1 404 ? 8.995 5.388 14.910 1.00 86.19 404 ASP A O 1
ATOM 3066 N N . TYR A 1 405 ? 8.327 6.677 16.625 1.00 82.88 405 TYR A N 1
ATOM 3067 C CA . TYR A 1 405 ? 7.769 5.580 17.423 1.00 82.88 405 TYR A CA 1
ATOM 3068 C C . TYR A 1 405 ? 6.616 4.854 16.719 1.00 82.88 405 TYR A C 1
ATOM 3070 O O . TYR A 1 405 ? 6.620 3.626 16.659 1.00 82.88 405 TYR A O 1
ATOM 3078 N N . LEU A 1 406 ? 5.636 5.594 16.185 1.00 80.00 406 LEU A N 1
ATOM 3079 C CA . LEU A 1 406 ? 4.380 5.003 15.722 1.00 80.00 406 LEU A CA 1
ATOM 3080 C C . LEU A 1 406 ? 4.400 4.581 14.246 1.00 80.00 406 LEU A C 1
ATOM 3082 O O . LEU A 1 406 ? 3.659 3.675 13.869 1.00 80.00 406 LEU A O 1
ATOM 3086 N N . PHE A 1 407 ? 5.243 5.193 13.408 1.00 81.31 407 PHE A N 1
ATOM 3087 C CA . PHE A 1 407 ? 5.249 4.936 11.962 1.00 81.31 407 PHE A CA 1
ATOM 3088 C C . PHE A 1 407 ? 6.625 4.530 11.429 1.00 81.31 407 PHE A C 1
ATOM 3090 O O . PHE A 1 407 ? 6.756 3.475 10.805 1.00 81.31 407 PHE A O 1
ATOM 3097 N N . GLN A 1 408 ? 7.675 5.324 11.660 1.00 84.25 408 GLN A N 1
ATOM 3098 C CA . GLN A 1 408 ? 8.942 5.128 10.940 1.00 84.25 408 GLN A CA 1
ATOM 3099 C C . GLN A 1 408 ? 9.777 3.953 11.472 1.00 84.25 408 GLN A C 1
ATOM 3101 O O . GLN A 1 408 ? 10.391 3.243 10.670 1.00 84.25 408 GLN A O 1
ATOM 3106 N N . ALA A 1 409 ? 9.786 3.691 12.784 1.00 87.06 409 ALA A N 1
ATOM 3107 C CA . ALA A 1 409 ? 10.433 2.506 13.349 1.00 87.06 409 ALA A CA 1
ATOM 3108 C C . ALA A 1 409 ? 9.676 1.208 12.986 1.00 87.06 409 ALA A C 1
ATOM 3110 O O . ALA A 1 409 ? 10.312 0.358 12.355 1.00 87.06 409 ALA A O 1
ATOM 3111 N N . PRO A 1 410 ? 8.348 1.083 13.212 1.00 87.56 410 PRO A N 1
ATOM 3112 C CA . PRO A 1 410 ? 7.521 -0.003 12.669 1.00 87.56 410 PRO A CA 1
ATOM 3113 C C . PRO A 1 410 ? 7.718 -0.266 11.167 1.00 87.56 410 PRO A C 1
ATOM 3115 O O . PRO A 1 410 ? 7.843 -1.412 10.738 1.00 87.56 410 PRO A O 1
ATOM 3118 N N . ARG A 1 411 ? 7.813 0.788 10.339 1.00 89.62 411 ARG A N 1
ATOM 3119 C CA . ARG A 1 411 ? 8.060 0.655 8.892 1.00 89.62 411 ARG A CA 1
ATOM 3120 C C . ARG A 1 411 ? 9.421 0.025 8.619 1.00 89.62 411 ARG A C 1
ATOM 3122 O O . ARG A 1 411 ? 9.529 -0.875 7.788 1.00 89.62 411 ARG A O 1
ATOM 3129 N N . ARG A 1 412 ? 10.468 0.509 9.291 1.00 89.62 412 ARG A N 1
ATOM 3130 C CA . ARG A 1 412 ? 11.840 0.024 9.098 1.00 89.62 412 ARG A CA 1
ATOM 3131 C C . ARG A 1 412 ? 12.022 -1.408 9.590 1.00 89.62 412 ARG A C 1
ATOM 3133 O O . ARG A 1 412 ? 12.688 -2.174 8.900 1.00 89.62 412 ARG A O 1
ATOM 3140 N N . ASP A 1 413 ? 11.428 -1.770 10.724 1.00 92.62 413 ASP A N 1
ATOM 3141 C CA . ASP A 1 413 ? 11.529 -3.124 11.271 1.00 92.62 413 ASP A CA 1
ATOM 3142 C C . ASP A 1 413 ? 10.741 -4.145 10.435 1.00 92.62 413 ASP A C 1
ATOM 3144 O O . ASP A 1 413 ? 11.296 -5.167 10.022 1.00 92.62 413 ASP A O 1
ATOM 3148 N N . HIS A 1 414 ? 9.506 -3.813 10.036 1.00 92.94 414 HIS A N 1
ATOM 3149 C CA . HIS A 1 414 ? 8.725 -4.648 9.122 1.00 92.94 414 HIS A CA 1
ATOM 3150 C C . HIS A 1 414 ? 9.446 -4.886 7.785 1.00 92.94 414 HIS A C 1
ATOM 3152 O O . HIS A 1 414 ? 9.512 -6.024 7.323 1.00 92.94 414 HIS A O 1
ATOM 3158 N N . LEU A 1 415 ? 10.044 -3.852 7.177 1.00 91.31 415 LEU A N 1
ATOM 3159 C CA . LEU A 1 415 ? 10.804 -3.995 5.926 1.00 91.31 415 LEU A CA 1
ATOM 3160 C C . LEU A 1 415 ? 12.120 -4.778 6.108 1.00 91.31 415 LEU A C 1
ATOM 3162 O O . LEU A 1 415 ? 12.504 -5.541 5.217 1.00 91.31 415 LEU A O 1
ATOM 3166 N N . ALA A 1 416 ? 12.801 -4.640 7.250 1.00 92.88 416 ALA A N 1
ATOM 3167 C CA . ALA A 1 416 ? 13.983 -5.441 7.576 1.00 92.88 416 ALA A CA 1
ATOM 3168 C C . ALA A 1 416 ? 13.625 -6.929 7.754 1.00 92.88 416 ALA A C 1
ATOM 3170 O O . ALA A 1 416 ? 14.294 -7.803 7.202 1.00 92.88 416 ALA A O 1
ATOM 3171 N N . SER A 1 417 ? 12.520 -7.221 8.443 1.00 94.62 417 SER A N 1
ATOM 3172 C CA . SER A 1 417 ? 11.965 -8.572 8.569 1.00 94.62 417 SER A CA 1
ATOM 3173 C C . SER A 1 417 ? 11.500 -9.135 7.220 1.00 94.62 417 SER A C 1
ATOM 3175 O O . SER A 1 417 ? 11.828 -10.272 6.883 1.00 94.62 417 SER A O 1
ATOM 3177 N N . ALA A 1 418 ? 10.809 -8.345 6.393 1.00 93.25 418 ALA A N 1
ATOM 3178 C CA . ALA A 1 418 ? 10.370 -8.748 5.056 1.00 93.25 418 ALA A CA 1
ATOM 3179 C C . ALA A 1 418 ? 11.545 -9.148 4.148 1.00 93.25 418 ALA A C 1
ATOM 3181 O O . ALA A 1 418 ? 11.566 -10.253 3.599 1.00 93.25 418 ALA A O 1
ATOM 3182 N N . THR A 1 419 ? 12.560 -8.288 4.045 1.00 94.25 419 THR A N 1
ATOM 3183 C CA . THR A 1 419 ? 13.748 -8.540 3.211 1.00 94.25 419 THR A CA 1
ATOM 3184 C C . THR A 1 419 ? 14.597 -9.709 3.721 1.00 94.25 419 THR A C 1
ATOM 3186 O O . THR A 1 419 ? 15.055 -10.515 2.912 1.00 94.25 419 THR A O 1
ATOM 3189 N N . LYS A 1 420 ? 14.719 -9.896 5.045 1.00 95.44 420 LYS A N 1
ATOM 3190 C CA . LYS A 1 420 ? 15.333 -11.087 5.675 1.00 95.44 420 LYS A CA 1
ATOM 3191 C C . LYS A 1 420 ? 14.663 -12.404 5.251 1.00 95.44 420 LYS A C 1
ATOM 3193 O O . LYS A 1 420 ? 15.343 -13.421 5.152 1.00 95.44 420 LYS A O 1
ATOM 3198 N N . PHE A 1 421 ? 13.358 -12.391 4.964 1.00 93.88 421 PHE A N 1
ATOM 3199 C CA . PHE A 1 421 ? 12.611 -13.535 4.423 1.00 93.88 421 PHE A CA 1
ATOM 3200 C C . PHE A 1 421 ? 12.470 -13.517 2.885 1.00 93.88 421 PHE A C 1
ATOM 3202 O O . PHE A 1 421 ? 11.586 -14.179 2.342 1.00 93.88 421 PHE A O 1
ATOM 3209 N N . GLY A 1 422 ? 13.333 -12.780 2.175 1.00 90.56 422 GLY A N 1
ATOM 3210 C CA . GLY A 1 422 ? 13.417 -12.782 0.709 1.00 90.56 422 GLY A CA 1
ATOM 3211 C C . GLY A 1 422 ? 12.317 -11.999 -0.016 1.00 90.56 422 GLY A C 1
ATOM 3212 O O . GLY A 1 422 ? 12.187 -12.114 -1.233 1.00 90.56 422 GLY A O 1
ATOM 3213 N N . VAL A 1 423 ? 11.511 -11.205 0.695 1.00 90.88 423 VAL A N 1
ATOM 3214 C CA . VAL A 1 423 ? 10.398 -10.462 0.090 1.00 90.88 423 VAL A CA 1
ATOM 3215 C C . VAL A 1 423 ? 10.912 -9.225 -0.650 1.00 90.88 423 VAL A C 1
ATOM 3217 O O . VAL A 1 423 ? 11.513 -8.336 -0.038 1.00 90.88 423 VAL A O 1
ATOM 3220 N N . LYS A 1 424 ? 10.633 -9.132 -1.961 1.00 88.50 424 LYS A N 1
ATOM 3221 C CA . LYS A 1 424 ? 10.908 -7.924 -2.759 1.00 88.50 424 LYS A CA 1
ATOM 3222 C C . LYS A 1 424 ? 10.145 -6.733 -2.156 1.00 88.50 424 LYS A C 1
ATOM 3224 O O . LYS A 1 424 ? 8.915 -6.736 -2.112 1.00 88.50 424 LYS A O 1
ATOM 3229 N N . SER A 1 425 ? 10.895 -5.753 -1.656 1.00 86.44 425 SER A N 1
ATOM 3230 C CA . SER A 1 425 ? 10.385 -4.669 -0.811 1.00 86.44 425 SER A CA 1
ATOM 3231 C C . SER A 1 425 ? 10.946 -3.319 -1.260 1.00 86.44 425 SER A C 1
ATOM 3233 O O . SER A 1 425 ? 12.158 -3.179 -1.416 1.00 86.44 425 SER A O 1
ATOM 3235 N N . TRP A 1 426 ? 10.080 -2.318 -1.415 1.00 87.56 426 TRP A N 1
ATOM 3236 C CA . TRP A 1 426 ? 10.433 -0.948 -1.800 1.00 87.56 426 TRP A CA 1
ATOM 3237 C C . TRP A 1 426 ? 9.929 0.056 -0.765 1.00 87.56 426 TRP A C 1
ATOM 3239 O O . TRP A 1 426 ? 8.920 -0.162 -0.091 1.00 87.56 426 TRP A O 1
ATOM 3249 N N . THR A 1 427 ? 10.623 1.188 -0.647 1.00 87.19 427 THR A N 1
ATOM 3250 C CA . THR A 1 427 ? 10.251 2.243 0.296 1.00 87.19 427 THR A CA 1
ATOM 3251 C C . THR A 1 427 ? 10.626 3.632 -0.209 1.00 87.19 427 THR A C 1
ATOM 3253 O O . THR A 1 427 ? 11.554 3.785 -1.001 1.00 87.19 427 THR A O 1
ATOM 3256 N N . TYR A 1 428 ? 9.888 4.639 0.247 1.00 81.50 428 TYR A N 1
ATOM 3257 C CA . TYR A 1 428 ? 10.011 6.044 -0.138 1.00 81.50 428 TYR A CA 1
ATOM 3258 C C . TYR A 1 428 ? 9.717 6.937 1.076 1.00 81.50 428 TYR A C 1
ATOM 3260 O O . TYR A 1 428 ? 9.199 6.480 2.097 1.00 81.50 428 TYR A O 1
ATOM 3268 N N . ILE A 1 429 ? 10.057 8.219 0.955 1.00 78.62 429 ILE A N 1
ATOM 3269 C CA . ILE A 1 429 ? 9.724 9.280 1.911 1.00 78.62 429 ILE A CA 1
ATOM 3270 C C . ILE A 1 429 ? 9.330 10.499 1.075 1.00 78.62 429 ILE A C 1
ATOM 3272 O O . ILE A 1 429 ? 10.156 10.971 0.289 1.00 78.62 429 ILE A O 1
ATOM 3276 N N . LEU A 1 430 ? 8.102 11.008 1.222 1.00 74.56 430 LEU A N 1
ATOM 3277 C CA . LEU A 1 430 ? 7.708 12.248 0.551 1.00 74.56 430 LEU A CA 1
ATOM 3278 C C . LEU A 1 430 ? 8.403 13.448 1.211 1.00 74.56 430 LEU A C 1
ATOM 3280 O O . LEU A 1 430 ? 8.473 13.543 2.436 1.00 74.56 430 LEU A O 1
ATOM 3284 N N . LYS A 1 431 ? 8.918 14.365 0.387 1.00 73.19 431 LYS A N 1
ATOM 3285 C CA . LYS A 1 431 ? 9.576 15.614 0.816 1.00 73.19 431 LYS A CA 1
ATOM 3286 C C . LYS A 1 431 ? 9.020 16.874 0.142 1.00 73.19 431 LYS A C 1
ATOM 3288 O O . LYS A 1 431 ? 9.498 17.963 0.434 1.00 73.19 431 LYS A O 1
ATOM 3293 N N . GLU A 1 432 ? 8.040 16.722 -0.743 1.00 69.94 432 GLU A N 1
ATOM 3294 C CA . GLU A 1 432 ? 7.344 17.816 -1.426 1.00 69.94 432 GLU A CA 1
ATOM 3295 C C . GLU A 1 432 ? 5.965 17.968 -0.786 1.00 69.94 432 GLU A C 1
ATOM 3297 O O . GLU A 1 432 ? 5.215 16.997 -0.739 1.00 69.94 432 GLU A O 1
ATOM 3302 N N . SER A 1 433 ? 5.623 19.158 -0.294 1.00 61.19 433 SER A N 1
ATOM 3303 C CA . SER A 1 433 ? 4.313 19.394 0.321 1.00 61.19 433 SER A CA 1
ATOM 3304 C C . SER A 1 433 ? 3.283 19.789 -0.749 1.00 61.19 433 SER A C 1
ATOM 3306 O O . SER A 1 433 ? 3.548 20.716 -1.521 1.00 61.19 433 SER A O 1
ATOM 3308 N N . PRO A 1 434 ? 2.093 19.161 -0.819 1.00 54.06 434 PRO A N 1
ATOM 3309 C CA . PRO A 1 434 ? 0.976 19.719 -1.572 1.00 54.06 434 PRO A CA 1
ATOM 3310 C C . PRO A 1 434 ? 0.634 21.105 -1.009 1.00 54.06 434 PRO A C 1
ATOM 3312 O O . PRO A 1 434 ? 0.423 21.263 0.190 1.00 54.06 434 PRO A O 1
ATOM 3315 N N . LEU A 1 435 ? 0.584 22.115 -1.882 1.00 53.19 435 LEU A N 1
ATOM 3316 C CA . LEU A 1 435 ? 0.648 23.555 -1.556 1.00 53.19 435 LEU A CA 1
ATOM 3317 C C . LEU A 1 435 ? -0.654 24.132 -0.955 1.00 53.19 435 LEU A C 1
ATOM 3319 O O . LEU A 1 435 ? -1.247 25.082 -1.465 1.00 53.19 435 LEU A O 1
ATOM 3323 N N . ILE A 1 436 ? -1.118 23.495 0.120 1.00 51.84 436 ILE A N 1
ATOM 3324 C CA . ILE A 1 436 ? -2.425 23.664 0.769 1.00 51.84 436 ILE A CA 1
ATOM 3325 C C . ILE A 1 436 ? -2.274 23.682 2.308 1.00 51.84 436 ILE A C 1
ATOM 3327 O O . ILE A 1 436 ? -3.140 24.209 3.006 1.00 51.84 436 ILE A O 1
ATOM 3331 N N . PHE A 1 437 ? -1.176 23.146 2.859 1.00 55.69 437 PHE A N 1
ATOM 3332 C CA . PHE A 1 437 ? -1.036 22.913 4.300 1.00 55.69 437 PHE A CA 1
ATOM 3333 C C . PHE A 1 437 ? -0.350 24.061 5.057 1.00 55.69 437 PHE A C 1
ATOM 3335 O O . PHE A 1 437 ? 0.697 24.547 4.628 1.00 55.69 437 PHE A O 1
ATOM 3342 N N . PRO A 1 438 ? -0.901 24.487 6.212 1.00 67.75 438 PRO A N 1
ATOM 3343 C CA . PRO A 1 438 ? -0.233 25.439 7.092 1.00 67.75 438 PRO A CA 1
ATOM 3344 C C . PRO A 1 438 ? 1.147 24.933 7.570 1.00 67.75 438 PRO A C 1
ATOM 3346 O O . PRO A 1 438 ? 1.255 23.763 7.957 1.00 67.75 438 PRO A O 1
ATOM 3349 N N . PRO A 1 439 ? 2.197 25.781 7.609 1.00 70.94 439 PRO A N 1
ATOM 3350 C CA . PRO A 1 439 ? 3.571 25.347 7.887 1.00 70.94 439 PRO A CA 1
ATOM 3351 C C . PRO A 1 439 ? 3.793 24.577 9.198 1.00 70.94 439 PRO A C 1
ATOM 3353 O O . PRO A 1 439 ? 4.735 23.793 9.278 1.00 70.94 439 PRO A O 1
ATOM 3356 N N . GLN A 1 440 ? 2.921 24.731 10.203 1.00 75.62 440 GLN A N 1
ATOM 3357 C CA . GLN A 1 440 ? 3.026 24.012 11.479 1.00 75.62 440 GLN A CA 1
ATOM 3358 C C . GLN A 1 440 ? 2.816 22.495 11.398 1.00 75.62 440 GLN A C 1
ATOM 3360 O O . GLN A 1 440 ? 3.101 21.800 12.373 1.00 75.62 440 GLN A O 1
ATOM 3365 N N . TYR A 1 441 ? 2.311 21.986 10.273 1.00 74.56 441 TYR A N 1
ATOM 3366 C CA . TYR A 1 441 ? 2.246 20.549 9.995 1.00 74.56 441 TYR A CA 1
ATOM 3367 C C . TYR A 1 441 ? 3.427 20.066 9.153 1.00 74.56 441 TYR A C 1
ATOM 3369 O O . TYR A 1 441 ? 3.654 18.864 9.091 1.00 74.56 441 TYR A O 1
ATOM 3377 N N . GLY A 1 442 ? 4.144 20.988 8.495 1.00 74.25 442 GLY A N 1
ATOM 3378 C CA . GLY A 1 442 ? 5.154 20.706 7.479 1.00 74.25 442 GLY A CA 1
ATOM 3379 C C . GLY A 1 442 ? 4.636 19.743 6.419 1.00 74.25 442 GLY A C 1
ATOM 3380 O O . GLY A 1 442 ? 3.913 20.112 5.491 1.00 74.25 442 GLY A O 1
ATOM 3381 N N . ILE A 1 443 ? 5.038 18.494 6.596 1.00 73.50 443 ILE A N 1
ATOM 3382 C CA . ILE A 1 443 ? 4.785 17.364 5.724 1.00 73.50 443 ILE A CA 1
ATOM 3383 C C . ILE A 1 443 ? 4.179 16.271 6.691 1.00 73.50 443 ILE A C 1
ATOM 3385 O O . ILE A 1 443 ? 4.871 15.322 7.011 1.00 73.50 443 ILE A O 1
ATOM 3389 N N . GLY A 1 444 ? 2.927 16.444 7.195 1.00 66.81 444 GLY A N 1
ATOM 3390 C CA . GLY A 1 444 ? 2.149 15.761 8.312 1.00 66.81 444 GLY A CA 1
ATOM 3391 C C . GLY A 1 444 ? 1.833 14.212 8.337 1.00 66.81 444 GLY A C 1
ATOM 3392 O O . GLY A 1 444 ? 2.725 13.434 8.034 1.00 66.81 444 GLY A O 1
ATOM 3393 N N . HIS A 1 445 ? 0.571 13.754 8.658 1.00 70.56 445 HIS A N 1
ATOM 3394 C CA . HIS A 1 445 ? -0.015 12.353 8.516 1.00 70.56 445 HIS A CA 1
ATOM 3395 C C . HIS A 1 445 ? -1.393 12.228 7.741 1.00 70.56 445 HIS A C 1
ATOM 3397 O O . HIS A 1 445 ? -2.314 12.909 8.154 1.00 70.56 445 HIS A O 1
ATOM 3403 N N . GLY A 1 446 ? -1.579 11.371 6.693 1.00 64.81 446 GLY A N 1
ATOM 3404 C CA . GLY A 1 446 ? -2.614 11.352 5.596 1.00 64.81 446 GLY A CA 1
ATOM 3405 C C . GLY A 1 446 ? -2.317 11.922 4.146 1.00 64.81 446 GLY A C 1
ATOM 3406 O O . GLY A 1 446 ? -3.103 12.705 3.633 1.00 64.81 446 GLY A O 1
ATOM 3407 N N . GLY A 1 447 ? -1.157 11.729 3.501 1.00 63.66 447 GLY A N 1
ATOM 3408 C CA . GLY A 1 447 ? -0.572 12.691 2.534 1.00 63.66 447 GLY A CA 1
ATOM 3409 C C . GLY A 1 447 ? -0.971 12.548 1.071 1.00 63.66 447 GLY A C 1
ATOM 3410 O O . GLY A 1 447 ? -2.069 12.894 0.649 1.00 63.66 447 GLY A O 1
ATOM 3411 N N . ASP A 1 448 ? -0.060 12.044 0.253 1.00 68.62 448 ASP A N 1
ATOM 3412 C CA . ASP A 1 448 ? -0.035 12.295 -1.183 1.00 68.62 448 ASP A CA 1
ATOM 3413 C C . ASP A 1 448 ? -0.923 11.385 -2.065 1.00 68.62 448 ASP A C 1
ATOM 3415 O O . ASP A 1 448 ? -0.557 11.083 -3.191 1.00 68.62 448 ASP A O 1
ATOM 3419 N N . VAL A 1 449 ? -2.149 11.004 -1.667 1.00 67.12 449 VAL A N 1
ATOM 3420 C CA . VAL A 1 449 ? -3.123 10.479 -2.667 1.00 67.12 449 VAL A CA 1
ATOM 3421 C C . VAL A 1 449 ? -3.673 11.558 -3.590 1.00 67.12 449 VAL A C 1
ATOM 3423 O O . VAL A 1 449 ? -4.028 11.205 -4.715 1.00 67.12 449 VAL A O 1
ATOM 3426 N N . PRO A 1 450 ? -3.621 12.863 -3.266 1.00 63.31 450 PRO A N 1
ATOM 3427 C CA . PRO A 1 450 ? -3.666 13.862 -4.317 1.00 63.31 450 PRO A CA 1
ATOM 3428 C C . PRO A 1 450 ? -2.608 13.601 -5.405 1.00 63.31 450 PRO A C 1
ATOM 3430 O O . PRO A 1 450 ? -2.890 13.840 -6.573 1.00 63.31 450 PRO A O 1
ATOM 3433 N N . PHE A 1 451 ? -1.460 12.995 -5.074 1.00 70.69 451 PHE A N 1
ATOM 3434 C CA . PHE A 1 451 ? -0.488 12.503 -6.049 1.00 70.69 451 PHE A CA 1
ATOM 3435 C C . PHE A 1 451 ? -0.877 11.096 -6.566 1.00 70.69 451 PHE A C 1
ATOM 3437 O O . PHE A 1 451 ? -1.193 10.965 -7.744 1.00 70.69 451 PHE A O 1
ATOM 3444 N N . VAL A 1 452 ? -0.965 10.043 -5.740 1.00 70.88 452 VAL A N 1
ATOM 3445 C CA . VAL A 1 452 ? -1.277 8.660 -6.190 1.00 70.88 452 VAL A CA 1
ATOM 3446 C C . VAL A 1 452 ? -2.598 8.555 -6.975 1.00 70.88 452 VAL A C 1
ATOM 3448 O O . VAL A 1 452 ? -2.636 7.989 -8.076 1.00 70.88 452 VAL A O 1
ATOM 3451 N N . PHE A 1 453 ? -3.708 9.117 -6.482 1.00 69.12 453 PHE A N 1
ATOM 3452 C CA . PHE A 1 453 ? -4.989 9.061 -7.202 1.00 69.12 453 PHE A CA 1
ATOM 3453 C C . PHE A 1 453 ? -5.088 10.091 -8.338 1.00 69.12 453 PHE A C 1
ATOM 3455 O O . PHE A 1 453 ? -5.938 9.899 -9.203 1.00 69.12 453 PHE A O 1
ATOM 3462 N N . GLN A 1 454 ? -4.133 11.025 -8.455 1.00 69.75 454 GLN A N 1
ATOM 3463 C CA . GLN A 1 454 ? -4.056 12.090 -9.471 1.00 69.75 454 GLN A CA 1
ATOM 3464 C C . GLN A 1 454 ? -5.120 13.189 -9.285 1.00 69.75 454 GLN A C 1
ATOM 3466 O O . GLN A 1 454 ? -5.865 13.506 -10.211 1.00 69.75 454 GLN A O 1
ATOM 3471 N N . THR A 1 455 ? -5.224 13.748 -8.077 1.00 66.75 455 THR A N 1
ATOM 3472 C CA . THR A 1 455 ? -6.273 14.713 -7.697 1.00 66.75 455 THR A CA 1
ATOM 3473 C C . THR A 1 455 ? -5.752 16.009 -7.069 1.00 66.75 455 THR A C 1
ATOM 3475 O O . THR A 1 455 ? -6.495 16.689 -6.359 1.00 66.75 455 THR A O 1
ATOM 3478 N N . LEU A 1 456 ? -4.489 16.382 -7.309 1.00 66.38 456 LEU A N 1
ATOM 3479 C CA . LEU A 1 456 ? -4.063 17.771 -7.107 1.00 66.38 456 LEU A CA 1
ATOM 3480 C C . LEU A 1 456 ? -4.886 18.690 -8.022 1.00 66.38 456 LEU A C 1
ATOM 3482 O O . LEU A 1 456 ? -5.075 18.389 -9.201 1.00 66.38 456 LEU A O 1
ATOM 3486 N N . ASN A 1 457 ? -5.340 19.830 -7.500 1.00 62.97 457 ASN A N 1
ATOM 3487 C CA . ASN A 1 457 ? -6.013 20.843 -8.309 1.00 62.97 457 ASN A CA 1
ATOM 3488 C C . ASN A 1 457 ? -4.991 21.560 -9.211 1.00 62.97 457 ASN A C 1
ATOM 3490 O O . ASN A 1 457 ? -4.372 22.539 -8.793 1.00 62.97 457 ASN A O 1
ATOM 3494 N N . ILE A 1 458 ? -4.817 21.052 -10.433 1.00 63.75 458 ILE A N 1
ATOM 3495 C CA . ILE A 1 458 ? -3.877 21.580 -11.434 1.00 63.75 458 ILE A CA 1
ATOM 3496 C C . ILE A 1 458 ? -4.234 22.989 -11.930 1.00 63.75 458 ILE A C 1
ATOM 3498 O O . ILE A 1 458 ? -3.348 23.697 -12.396 1.00 63.75 458 ILE A O 1
ATOM 3502 N N . ASP A 1 459 ? -5.497 23.401 -11.785 1.00 59.41 459 ASP A N 1
ATOM 3503 C CA . ASP A 1 459 ? -5.999 24.725 -12.176 1.00 59.41 459 ASP A CA 1
ATOM 3504 C C . ASP A 1 459 ? -5.898 25.753 -11.028 1.00 59.41 459 ASP A C 1
ATOM 3506 O O . ASP A 1 459 ? -6.305 26.908 -11.164 1.00 59.41 459 ASP A O 1
ATOM 3510 N N . SER A 1 460 ? -5.357 25.350 -9.871 1.00 61.88 460 SER A N 1
ATOM 3511 C CA . SER A 1 460 ? -5.075 26.258 -8.759 1.00 61.88 460 SER A CA 1
ATOM 3512 C C . SER A 1 460 ? -3.918 27.204 -9.109 1.00 61.88 460 SER A C 1
ATOM 3514 O O . SER A 1 460 ? -2.854 26.726 -9.506 1.00 61.88 460 SER A O 1
ATOM 3516 N N . PRO A 1 461 ? -4.027 28.525 -8.859 1.00 56.62 461 PRO A N 1
ATOM 3517 C CA . PRO A 1 461 ? -2.911 29.458 -9.051 1.00 56.62 461 PRO A CA 1
ATOM 3518 C C . PRO A 1 461 ? -1.709 29.173 -8.130 1.00 56.62 461 PRO A C 1
ATOM 3520 O O . PRO A 1 461 ? -0.630 29.713 -8.355 1.00 56.62 461 PRO A O 1
ATOM 3523 N N . ASN A 1 462 ? -1.879 28.308 -7.121 1.00 52.34 462 ASN A N 1
ATOM 3524 C CA . ASN A 1 462 ? -0.820 27.856 -6.218 1.00 52.34 462 ASN A CA 1
ATOM 3525 C C . ASN A 1 462 ? -0.224 26.485 -6.618 1.00 52.34 462 ASN A C 1
ATOM 3527 O O . ASN A 1 462 ? 0.534 25.908 -5.842 1.00 52.34 462 ASN A O 1
ATOM 3531 N N . ALA A 1 463 ? -0.573 25.912 -7.776 1.00 59.81 463 ALA A N 1
ATOM 3532 C CA . ALA A 1 463 ? -0.073 24.601 -8.192 1.00 59.81 463 ALA A CA 1
ATOM 3533 C C . ALA A 1 463 ? 1.355 24.679 -8.773 1.00 59.81 463 ALA A C 1
ATOM 3535 O O . ALA A 1 463 ? 1.572 25.180 -9.875 1.00 59.81 463 ALA A O 1
ATOM 3536 N N . SER A 1 464 ? 2.343 24.137 -8.050 1.00 68.25 464 SER A N 1
ATOM 3537 C CA . SER A 1 464 ? 3.720 24.000 -8.551 1.00 68.25 464 SER A CA 1
ATOM 3538 C C . SER A 1 464 ? 3.792 23.000 -9.718 1.00 68.25 464 SER A C 1
ATOM 3540 O O . SER A 1 464 ? 3.349 21.858 -9.556 1.00 68.25 464 SER A O 1
ATOM 3542 N N . PRO A 1 465 ? 4.423 23.350 -10.858 1.00 70.88 465 PRO A N 1
ATOM 3543 C CA . PRO A 1 465 ? 4.682 22.402 -11.942 1.00 70.88 465 PRO A CA 1
ATOM 3544 C C . PRO A 1 465 ? 5.447 21.150 -11.487 1.00 70.88 465 PRO A C 1
ATOM 3546 O O . PRO A 1 465 ? 5.161 20.056 -11.971 1.00 70.88 465 PRO A O 1
ATOM 3549 N N . ALA A 1 466 ? 6.359 21.287 -10.515 1.00 71.12 466 ALA A N 1
ATOM 3550 C CA . ALA A 1 466 ? 7.120 20.168 -9.960 1.00 71.12 466 ALA A CA 1
ATOM 3551 C C . ALA A 1 466 ? 6.230 19.200 -9.160 1.00 71.12 466 ALA A C 1
ATOM 3553 O O . ALA A 1 466 ? 6.370 17.987 -9.300 1.00 71.12 466 ALA A O 1
ATOM 3554 N N . ALA A 1 467 ? 5.252 19.709 -8.402 1.00 71.69 467 ALA A N 1
ATOM 3555 C CA . ALA A 1 467 ? 4.271 18.870 -7.712 1.00 71.69 467 ALA A CA 1
ATOM 3556 C C . ALA A 1 467 ? 3.365 18.115 -8.707 1.00 71.69 467 ALA A C 1
ATOM 3558 O O . ALA A 1 467 ? 3.023 16.955 -8.479 1.00 71.69 467 ALA A O 1
ATOM 3559 N N . ILE A 1 468 ? 3.032 18.727 -9.851 1.00 71.88 468 ILE A N 1
ATOM 3560 C CA . ILE A 1 468 ? 2.266 18.077 -10.929 1.00 71.88 468 ILE A CA 1
ATOM 3561 C C . ILE A 1 468 ? 3.104 16.996 -11.647 1.00 71.88 468 ILE A C 1
ATOM 3563 O O . ILE A 1 468 ? 2.575 15.932 -11.980 1.00 71.88 468 ILE A O 1
ATOM 3567 N N . GLU A 1 469 ? 4.404 17.215 -11.876 1.00 77.75 469 GLU A N 1
ATOM 3568 C CA . GLU A 1 469 ? 5.305 16.180 -12.415 1.00 77.75 469 GLU A CA 1
ATOM 3569 C C . GLU A 1 469 ? 5.499 15.026 -11.420 1.00 77.75 469 GLU A C 1
ATOM 3571 O O . GLU A 1 469 ? 5.366 13.856 -11.794 1.00 77.75 469 GLU A O 1
ATOM 3576 N N . LEU A 1 470 ? 5.735 15.338 -10.142 1.00 77.12 470 LEU A N 1
ATOM 3577 C CA . LEU A 1 470 ? 5.851 14.346 -9.076 1.00 77.12 470 LEU A CA 1
ATOM 3578 C C . LEU A 1 470 ? 4.557 13.533 -8.936 1.00 77.12 470 LEU A C 1
ATOM 3580 O O . LEU A 1 470 ? 4.625 12.313 -8.809 1.00 77.12 470 LEU A O 1
ATOM 3584 N N . MET A 1 471 ? 3.386 14.167 -9.073 1.00 75.56 471 MET A N 1
ATOM 3585 C CA . MET A 1 471 ? 2.095 13.476 -9.123 1.00 75.56 471 MET A CA 1
ATOM 3586 C C . MET A 1 471 ? 2.070 12.429 -10.235 1.00 75.56 471 MET A C 1
ATOM 3588 O O . MET A 1 471 ? 1.836 11.254 -9.957 1.00 75.56 471 MET A O 1
ATOM 3592 N N . ARG A 1 472 ? 2.364 12.805 -11.483 1.00 75.62 472 ARG A N 1
ATOM 3593 C CA . ARG A 1 472 ? 2.387 11.860 -12.620 1.00 75.62 472 ARG A CA 1
ATOM 3594 C C . ARG A 1 472 ? 3.431 10.749 -12.441 1.00 75.62 472 ARG A C 1
ATOM 3596 O O . ARG A 1 472 ? 3.208 9.611 -12.855 1.00 75.62 472 ARG A O 1
ATOM 3603 N N . THR A 1 473 ? 4.550 11.066 -11.794 1.00 77.94 473 THR A N 1
ATOM 3604 C CA . THR A 1 473 ? 5.637 10.124 -11.492 1.00 77.94 473 THR A CA 1
ATOM 3605 C C . THR A 1 473 ? 5.205 9.082 -10.454 1.00 77.94 473 THR A C 1
ATOM 3607 O O . THR A 1 473 ? 5.331 7.885 -10.698 1.00 77.94 473 THR A O 1
ATOM 3610 N N . ILE A 1 474 ? 4.589 9.506 -9.349 1.00 77.69 474 ILE A N 1
ATOM 3611 C CA . ILE A 1 474 ? 3.997 8.621 -8.331 1.00 77.69 474 ILE A CA 1
ATOM 3612 C C . ILE A 1 474 ? 2.867 7.774 -8.945 1.00 77.69 474 ILE A C 1
ATOM 3614 O O . ILE A 1 474 ? 2.840 6.554 -8.793 1.00 77.69 474 ILE A O 1
ATOM 3618 N N . GLY A 1 475 ? 1.998 8.384 -9.756 1.00 70.69 475 GLY A N 1
ATOM 3619 C CA . GLY A 1 475 ? 0.977 7.669 -10.533 1.00 70.69 475 GLY A CA 1
ATOM 3620 C C . GLY A 1 475 ? 1.534 6.677 -11.564 1.00 70.69 475 GLY A C 1
ATOM 3621 O O . GLY A 1 475 ? 0.775 5.856 -12.081 1.00 70.69 475 GLY A O 1
ATOM 3622 N N . SER A 1 476 ? 2.838 6.729 -11.858 1.00 71.12 476 SER A N 1
ATOM 3623 C CA . SER A 1 476 ? 3.537 5.677 -12.595 1.00 71.12 476 SER A CA 1
ATOM 3624 C C . SER A 1 476 ? 3.905 4.533 -11.665 1.00 71.12 476 SER A C 1
ATOM 3626 O O . SER A 1 476 ? 3.322 3.463 -11.803 1.00 71.12 476 SER A O 1
ATOM 3628 N N . TYR A 1 477 ? 4.749 4.779 -10.656 1.00 77.25 477 TYR A N 1
ATOM 3629 C CA . TYR A 1 477 ? 5.282 3.728 -9.779 1.00 77.25 477 TYR A CA 1
ATOM 3630 C C . TYR A 1 477 ? 4.200 2.831 -9.146 1.00 77.25 477 TYR A C 1
ATOM 3632 O O . TYR A 1 477 ? 4.404 1.623 -9.029 1.00 77.25 477 TYR A O 1
ATOM 3640 N N . TRP A 1 478 ? 3.036 3.389 -8.789 1.00 73.12 478 TRP A N 1
ATOM 3641 C CA . TRP A 1 478 ? 1.924 2.606 -8.238 1.00 73.12 478 TRP A CA 1
ATOM 3642 C C . TRP A 1 478 ? 1.316 1.668 -9.285 1.00 73.12 478 TRP A C 1
ATOM 3644 O O . TRP A 1 478 ? 1.253 0.467 -9.047 1.00 73.12 478 TRP A O 1
ATOM 3654 N N . ARG A 1 479 ? 0.940 2.171 -10.468 1.00 70.81 479 ARG A N 1
ATOM 3655 C CA . ARG A 1 479 ? 0.430 1.348 -11.585 1.00 70.81 479 ARG A CA 1
ATOM 3656 C C . ARG A 1 479 ? 1.465 0.312 -12.040 1.00 70.81 479 ARG A C 1
ATOM 3658 O O . ARG A 1 479 ? 1.121 -0.830 -12.329 1.00 70.81 479 ARG A O 1
ATOM 3665 N N . ASP A 1 480 ? 2.732 0.704 -12.089 1.00 71.25 480 ASP A N 1
ATOM 3666 C CA . ASP A 1 480 ? 3.856 -0.126 -12.526 1.00 71.25 480 ASP A CA 1
ATOM 3667 C C . ASP A 1 480 ? 4.059 -1.339 -11.583 1.00 71.25 480 ASP A C 1
ATOM 3669 O O . ASP A 1 480 ? 4.339 -2.449 -12.045 1.00 71.25 480 ASP A O 1
ATOM 3673 N N . PHE A 1 481 ? 3.818 -1.160 -10.275 1.00 75.69 481 PHE A N 1
ATOM 3674 C CA . PHE A 1 481 ? 3.759 -2.231 -9.269 1.00 75.69 481 PHE A CA 1
ATOM 3675 C C . PHE A 1 481 ? 2.442 -3.028 -9.309 1.00 75.69 481 PHE A C 1
ATOM 3677 O O . PHE A 1 481 ? 2.472 -4.259 -9.285 1.00 75.69 481 PHE A O 1
ATOM 3684 N N . LEU A 1 482 ? 1.290 -2.347 -9.395 1.00 70.31 482 LEU A N 1
ATOM 3685 C CA . LEU A 1 482 ? -0.052 -2.951 -9.385 1.00 70.31 482 LEU A CA 1
ATOM 3686 C C . LEU A 1 482 ? -0.259 -3.915 -10.557 1.00 70.31 482 LEU A C 1
ATOM 3688 O O . LEU A 1 482 ? -0.686 -5.055 -10.356 1.00 70.31 482 LEU A O 1
ATOM 3692 N N . THR A 1 483 ? 0.111 -3.489 -11.765 1.00 62.53 483 THR A N 1
ATOM 3693 C CA . THR A 1 483 ? 0.034 -4.302 -12.986 1.00 62.53 483 THR A CA 1
ATOM 3694 C C . THR A 1 483 ? 1.093 -5.403 -13.024 1.00 62.53 483 THR A C 1
ATOM 3696 O O . THR A 1 483 ? 0.830 -6.483 -13.561 1.00 62.53 483 THR A O 1
ATOM 3699 N N . GLN A 1 484 ? 2.271 -5.166 -12.435 1.00 57.06 484 GLN A N 1
ATOM 3700 C CA . GLN A 1 484 ? 3.513 -5.870 -12.775 1.00 57.06 484 GLN A CA 1
ATOM 3701 C C . GLN A 1 484 ? 3.798 -5.819 -14.294 1.00 57.06 484 GLN A C 1
ATOM 3703 O O . GLN A 1 484 ? 4.338 -6.764 -14.863 1.00 57.06 484 GLN A O 1
ATOM 3708 N N . SER A 1 485 ? 3.478 -4.695 -14.961 1.00 40.62 485 SER A N 1
ATOM 3709 C CA . SER A 1 485 ? 3.962 -4.390 -16.324 1.00 40.62 485 SER A CA 1
ATOM 3710 C C . SER A 1 485 ? 5.488 -4.333 -16.386 1.00 40.62 485 SER A C 1
ATOM 3712 O O . SER A 1 485 ? 6.083 -4.470 -17.450 1.00 40.62 485 SER A O 1
ATOM 3714 N N . HIS A 1 486 ? 6.111 -4.177 -15.220 1.00 42.09 486 HIS A N 1
ATOM 3715 C CA . HIS A 1 486 ? 7.506 -4.472 -14.968 1.00 42.09 486 HIS A CA 1
ATOM 3716 C C . HIS A 1 486 ? 7.589 -5.823 -14.249 1.00 42.09 486 HIS A C 1
ATOM 3718 O O . HIS A 1 486 ? 7.990 -5.916 -13.091 1.00 42.09 486 HIS A O 1
ATOM 3724 N N . LEU A 1 487 ? 7.312 -6.898 -14.995 1.00 39.62 487 LEU A N 1
ATOM 3725 C CA . LEU A 1 487 ? 8.278 -7.991 -15.027 1.00 39.62 487 LEU A CA 1
ATOM 3726 C C . LEU A 1 487 ? 9.603 -7.337 -15.404 1.00 39.62 487 LEU A C 1
ATOM 3728 O O . LEU A 1 487 ? 9.869 -7.075 -16.578 1.00 39.62 487 LEU A O 1
ATOM 3732 N N . TRP A 1 488 ? 10.367 -6.932 -14.389 1.00 45.12 488 TRP A N 1
ATOM 3733 C CA . TRP A 1 488 ? 11.637 -6.288 -14.635 1.00 45.12 488 TRP A CA 1
ATOM 3734 C C . TRP A 1 488 ? 12.475 -7.258 -15.459 1.00 45.12 488 TRP A C 1
ATOM 3736 O O . TRP A 1 488 ? 12.763 -8.377 -15.037 1.00 45.12 488 TRP A O 1
ATOM 3746 N N . ALA A 1 489 ? 12.934 -6.762 -16.601 1.00 48.75 489 ALA A N 1
ATOM 3747 C CA . ALA A 1 489 ? 14.348 -6.819 -16.901 1.00 48.75 489 ALA A CA 1
ATOM 3748 C C . ALA A 1 489 ? 15.121 -6.438 -15.625 1.00 48.75 489 ALA A C 1
ATOM 3750 O O . ALA A 1 489 ? 15.467 -5.274 -15.412 1.00 48.75 489 ALA A O 1
ATOM 3751 N N . ASP A 1 490 ? 15.347 -7.428 -14.756 1.00 60.19 490 ASP A N 1
ATOM 3752 C CA . ASP A 1 490 ? 16.269 -7.386 -13.621 1.00 60.19 490 ASP A CA 1
ATOM 3753 C C . ASP A 1 490 ? 17.682 -7.466 -14.236 1.00 60.19 490 ASP A C 1
ATOM 3755 O O . ASP A 1 490 ? 18.401 -8.443 -14.073 1.00 60.19 490 ASP A O 1
ATOM 3759 N N . ILE A 1 491 ? 17.981 -6.440 -15.053 1.00 76.56 491 ILE A N 1
ATOM 3760 C CA . ILE A 1 491 ? 19.180 -6.160 -15.851 1.00 76.56 491 ILE A CA 1
ATOM 3761 C C . ILE A 1 491 ? 19.904 -5.028 -15.111 1.00 76.56 491 ILE A C 1
ATOM 3763 O O . ILE A 1 491 ? 19.575 -3.853 -15.336 1.00 76.56 491 ILE A O 1
ATOM 3767 N N . PRO A 1 492 ? 20.811 -5.303 -14.156 1.00 84.75 492 PRO A N 1
ATOM 3768 C CA . PRO A 1 492 ? 21.432 -4.256 -13.358 1.00 84.75 492 PRO A CA 1
ATOM 3769 C C . PRO A 1 492 ? 22.169 -3.224 -14.225 1.00 84.75 492 PRO A C 1
ATOM 3771 O O . PRO A 1 492 ? 22.882 -3.573 -15.168 1.00 84.75 492 PRO A O 1
ATOM 3774 N N . SER A 1 493 ? 21.971 -1.942 -13.909 1.00 85.31 493 SER A N 1
ATOM 3775 C CA . SER A 1 493 ? 22.678 -0.823 -14.546 1.00 85.31 493 SER A CA 1
ATOM 3776 C C . SER A 1 493 ? 24.021 -0.560 -13.848 1.00 85.31 493 SER A C 1
ATOM 3778 O O . SER A 1 493 ? 24.089 -0.743 -12.632 1.00 85.31 493 SER A O 1
ATOM 3780 N N . PRO A 1 494 ? 25.066 -0.088 -14.557 1.00 94.69 494 PRO A N 1
ATOM 3781 C CA . PRO A 1 494 ? 25.077 0.338 -15.962 1.00 94.69 494 PRO A CA 1
ATOM 3782 C C . PRO A 1 494 ? 24.928 -0.816 -16.964 1.00 94.69 494 PRO A C 1
ATOM 3784 O O . PRO A 1 494 ? 25.485 -1.899 -16.765 1.00 94.69 494 PRO A O 1
ATOM 3787 N N . ILE A 1 495 ? 24.166 -0.570 -18.033 1.00 96.81 495 ILE A N 1
ATOM 3788 C CA . ILE A 1 495 ? 23.851 -1.539 -19.093 1.00 96.81 495 ILE A CA 1
ATOM 3789 C C . ILE A 1 495 ? 24.638 -1.173 -20.353 1.00 96.81 495 ILE A C 1
ATOM 3791 O O . ILE A 1 495 ? 24.589 -0.028 -20.796 1.00 96.81 495 ILE A O 1
ATOM 3795 N N . LEU A 1 496 ? 25.323 -2.141 -20.955 1.00 98.19 496 LEU A N 1
ATOM 3796 C CA . LEU A 1 496 ? 26.007 -1.987 -22.236 1.00 98.19 496 LEU A CA 1
ATOM 3797 C C . LEU A 1 496 ? 25.164 -2.573 -23.371 1.00 98.19 496 LEU A C 1
ATOM 3799 O O . LEU A 1 496 ? 24.884 -3.768 -23.364 1.00 98.19 496 LEU A O 1
ATOM 3803 N N . ILE A 1 497 ? 24.811 -1.758 -24.362 1.00 98.06 497 ILE A N 1
ATOM 3804 C CA . ILE A 1 497 ? 24.362 -2.226 -25.675 1.00 98.06 497 ILE A CA 1
ATOM 3805 C C . ILE A 1 497 ? 25.623 -2.486 -26.504 1.00 98.06 497 ILE A C 1
ATOM 3807 O O . ILE A 1 497 ? 26.372 -1.551 -26.789 1.00 98.06 497 ILE A O 1
ATOM 3811 N N . LEU A 1 498 ? 25.883 -3.751 -26.832 1.00 98.12 498 LEU A N 1
ATOM 3812 C CA . LEU A 1 498 ? 27.072 -4.185 -27.568 1.00 98.12 498 LEU A CA 1
ATOM 3813 C C . LEU A 1 498 ? 26.679 -4.605 -28.989 1.00 98.12 498 LEU A C 1
ATOM 3815 O O . LEU A 1 498 ? 26.010 -5.628 -29.169 1.00 98.12 498 LEU A O 1
ATOM 3819 N N . THR A 1 499 ? 27.120 -3.828 -29.977 1.00 97.00 499 THR A N 1
ATOM 3820 C CA . THR A 1 499 ? 26.809 -3.997 -31.405 1.00 97.00 499 THR A CA 1
ATOM 3821 C C . THR A 1 499 ? 28.052 -4.278 -32.249 1.00 97.00 499 THR A C 1
ATOM 3823 O O . THR A 1 499 ? 29.191 -4.047 -31.828 1.00 97.00 499 THR A O 1
ATOM 3826 N N . ALA A 1 500 ? 27.842 -4.828 -33.446 1.00 94.31 500 ALA A N 1
ATOM 3827 C CA . ALA A 1 500 ? 28.905 -5.108 -34.404 1.00 94.31 500 ALA A CA 1
ATOM 3828 C C . ALA A 1 500 ? 29.036 -3.954 -35.400 1.00 94.31 500 ALA A C 1
ATOM 3830 O O . ALA A 1 500 ? 30.152 -3.524 -35.698 1.00 94.31 500 ALA A O 1
ATOM 3831 N N . HIS A 1 501 ? 27.898 -3.455 -35.880 1.00 93.62 501 HIS A N 1
ATOM 3832 C CA . HIS A 1 501 ? 27.805 -2.495 -36.973 1.00 93.62 501 HIS A CA 1
ATOM 3833 C C . HIS A 1 501 ? 27.182 -1.169 -36.524 1.00 93.62 501 HIS A C 1
ATOM 3835 O O . HIS A 1 501 ? 26.407 -1.157 -35.561 1.00 93.62 501 HIS A O 1
ATOM 3841 N N . PRO A 1 502 ? 27.480 -0.047 -37.212 1.00 92.06 502 PRO A N 1
ATOM 3842 C CA . PRO A 1 502 ? 27.088 1.280 -36.742 1.00 92.06 502 PRO A CA 1
ATOM 3843 C C . PRO A 1 502 ? 25.580 1.545 -36.700 1.00 92.06 502 PRO A C 1
ATOM 3845 O O . PRO A 1 502 ? 25.213 2.567 -36.141 1.00 92.06 502 PRO A O 1
ATOM 3848 N N . ASP A 1 503 ? 24.740 0.706 -37.320 1.00 93.19 503 ASP A N 1
ATOM 3849 C CA . ASP A 1 503 ? 23.276 0.851 -37.377 1.00 93.19 503 ASP A CA 1
ATOM 3850 C C . ASP A 1 503 ? 22.480 -0.267 -36.672 1.00 93.19 503 ASP A C 1
ATOM 3852 O O . ASP A 1 503 ? 21.242 -0.244 -36.654 1.00 93.19 503 ASP A O 1
ATOM 3856 N N . ASP A 1 504 ? 23.167 -1.231 -36.052 1.00 95.38 504 ASP A N 1
ATOM 3857 C CA . ASP A 1 504 ? 22.549 -2.331 -35.301 1.00 95.38 504 ASP A CA 1
ATOM 3858 C C . ASP A 1 504 ? 21.599 -1.835 -34.196 1.00 95.38 504 ASP A C 1
ATOM 3860 O O . ASP A 1 504 ? 20.560 -2.447 -33.924 1.00 95.38 504 ASP A O 1
ATOM 3864 N N . GLU A 1 505 ? 21.946 -0.727 -33.534 1.00 95.25 505 GLU A N 1
ATOM 3865 C CA . GLU A 1 505 ? 21.170 -0.147 -32.440 1.00 95.25 505 GLU A CA 1
ATOM 3866 C C . GLU A 1 505 ? 19.770 0.236 -32.911 1.00 95.25 505 GLU A C 1
ATOM 3868 O O . GLU A 1 505 ? 18.782 -0.065 -32.234 1.00 95.25 505 GLU A O 1
ATOM 3873 N N . CYS A 1 506 ? 19.674 0.839 -34.100 1.00 93.94 506 CYS A N 1
ATOM 3874 C CA . CYS A 1 506 ? 18.410 1.319 -34.622 1.00 93.94 506 CYS A CA 1
ATOM 3875 C C . CYS A 1 506 ? 17.605 0.178 -35.268 1.00 93.94 506 CYS A C 1
ATOM 3877 O O . CYS A 1 506 ? 16.398 0.092 -35.022 1.00 93.94 506 CYS A O 1
ATOM 3879 N N . MET A 1 507 ? 18.269 -0.739 -35.991 1.00 93.44 507 MET A N 1
ATOM 3880 C CA . MET A 1 507 ? 17.651 -1.876 -36.694 1.00 93.44 507 MET A CA 1
ATOM 3881 C C . MET A 1 507 ? 17.207 -3.031 -35.783 1.00 93.44 507 MET A C 1
ATOM 3883 O O . MET A 1 507 ? 16.270 -3.760 -36.136 1.00 93.44 507 MET A O 1
ATOM 3887 N N . PHE A 1 508 ? 17.869 -3.245 -34.643 1.00 95.38 508 PHE A N 1
ATOM 3888 C CA . PHE A 1 508 ? 17.612 -4.402 -33.779 1.00 95.38 508 PHE A CA 1
ATOM 3889 C C . PHE A 1 508 ? 17.224 -4.040 -32.345 1.00 95.38 508 PHE A C 1
ATOM 3891 O O . PHE A 1 508 ? 16.384 -4.737 -31.779 1.00 95.38 508 PHE A O 1
ATOM 3898 N N . PHE A 1 509 ? 17.770 -2.966 -31.765 1.00 96.50 509 PHE A N 1
ATOM 3899 C CA . PHE A 1 509 ? 17.633 -2.673 -30.329 1.00 96.50 509 PHE A CA 1
ATOM 3900 C C . PHE A 1 509 ? 16.754 -1.456 -29.989 1.00 96.50 509 PHE A C 1
ATOM 3902 O O . PHE A 1 509 ? 16.567 -1.169 -28.806 1.00 96.50 509 PHE A O 1
ATOM 3909 N N . SER A 1 510 ? 16.164 -0.763 -30.971 1.00 95.31 510 SER A N 1
ATOM 3910 C CA . SER A 1 510 ? 15.355 0.448 -30.732 1.00 95.31 510 SER A CA 1
ATOM 3911 C C . SER A 1 510 ? 14.258 0.287 -29.660 1.00 95.31 510 SER A C 1
ATOM 3913 O O . SER A 1 510 ? 14.242 1.101 -28.733 1.00 95.31 510 SER A O 1
ATOM 3915 N N . PRO A 1 511 ? 13.373 -0.740 -29.691 1.00 93.50 511 PRO A N 1
ATOM 3916 C CA . PRO A 1 511 ? 12.397 -0.958 -28.615 1.00 93.50 511 PRO A CA 1
ATOM 3917 C C . PRO A 1 511 ? 13.037 -1.111 -27.227 1.00 93.50 511 PRO A C 1
ATOM 3919 O O . PRO A 1 511 ? 12.541 -0.541 -26.256 1.00 93.50 511 PRO A O 1
ATOM 3922 N N . THR A 1 512 ? 14.158 -1.834 -27.131 1.00 93.94 512 THR A N 1
ATOM 3923 C CA . THR A 1 512 ? 14.921 -2.017 -25.885 1.00 93.94 512 THR A CA 1
ATOM 3924 C C . THR A 1 512 ? 15.516 -0.698 -25.387 1.00 93.94 512 THR A C 1
ATOM 3926 O O . THR A 1 512 ? 15.314 -0.334 -24.229 1.00 93.94 512 THR A O 1
ATOM 3929 N N . ILE A 1 513 ? 16.215 0.048 -26.248 1.00 95.75 513 ILE A N 1
ATOM 3930 C CA . ILE A 1 513 ? 16.897 1.301 -25.885 1.00 95.75 513 ILE A CA 1
ATOM 3931 C C . ILE A 1 513 ? 15.879 2.352 -25.431 1.00 95.75 513 ILE A C 1
ATOM 3933 O O . ILE A 1 513 ? 16.023 2.923 -24.348 1.00 95.75 513 ILE A O 1
ATOM 3937 N N . LEU A 1 514 ? 14.812 2.560 -26.210 1.00 93.75 514 LEU A N 1
ATOM 3938 C CA . LEU A 1 514 ? 13.767 3.536 -25.895 1.00 93.75 514 LEU A CA 1
ATOM 3939 C C . LEU A 1 514 ? 13.034 3.182 -24.592 1.00 93.75 514 LEU A C 1
ATOM 3941 O O . LEU A 1 514 ? 12.768 4.067 -23.777 1.00 93.75 514 LEU A O 1
ATOM 3945 N N . ALA A 1 515 ? 12.752 1.899 -24.343 1.00 87.75 515 ALA A N 1
ATOM 3946 C CA . ALA A 1 515 ? 12.135 1.462 -23.093 1.00 87.75 515 ALA A CA 1
ATOM 3947 C C . ALA A 1 515 ? 13.064 1.648 -21.879 1.00 87.75 515 ALA A C 1
ATOM 3949 O O . ALA A 1 515 ? 12.623 2.151 -20.844 1.00 87.75 515 ALA A O 1
ATOM 3950 N N . LEU A 1 516 ? 14.347 1.298 -21.997 1.00 89.25 516 LEU A N 1
ATOM 3951 C CA . LEU A 1 516 ? 15.319 1.415 -20.907 1.00 89.25 516 LEU A CA 1
ATOM 3952 C C . LEU A 1 516 ? 15.685 2.885 -20.598 1.00 89.25 516 LEU A C 1
ATOM 3954 O O . LEU A 1 516 ? 15.753 3.247 -19.421 1.00 89.25 516 LEU A O 1
ATOM 3958 N N . LYS A 1 517 ? 15.812 3.774 -21.601 1.00 87.38 517 LYS A N 1
ATOM 3959 C CA . LYS A 1 517 ? 15.949 5.230 -21.358 1.00 87.38 517 LYS A CA 1
ATOM 3960 C C . LYS A 1 517 ? 14.664 5.826 -20.765 1.00 87.38 517 LYS A C 1
ATOM 3962 O O . LYS A 1 517 ? 14.753 6.636 -19.844 1.00 87.38 517 LYS A O 1
ATOM 3967 N N . LYS A 1 518 ? 13.469 5.374 -21.180 1.00 82.88 518 LYS A N 1
ATOM 3968 C CA . LYS A 1 518 ? 12.184 5.758 -20.550 1.00 82.88 518 LYS A CA 1
ATOM 3969 C C . LYS A 1 518 ? 12.091 5.316 -19.082 1.00 82.88 518 LYS A C 1
ATOM 3971 O O . LYS A 1 518 ? 11.540 6.045 -18.263 1.00 82.88 518 LYS A O 1
ATOM 3976 N N . GLN A 1 519 ? 12.694 4.179 -18.731 1.00 75.69 519 GLN A N 1
ATOM 3977 C CA . GLN A 1 519 ? 12.888 3.711 -17.349 1.00 75.69 519 GLN A CA 1
ATOM 3978 C C . GLN A 1 519 ? 14.047 4.416 -16.604 1.00 75.69 519 GLN A C 1
ATOM 3980 O O . GLN A 1 519 ? 14.375 4.024 -15.484 1.00 75.69 519 GLN A O 1
ATOM 3985 N N . ARG A 1 520 ? 14.683 5.439 -17.201 1.00 81.75 520 ARG A N 1
ATOM 3986 C CA . ARG A 1 520 ? 15.850 6.174 -16.669 1.00 81.75 520 ARG A CA 1
ATOM 3987 C C . ARG A 1 520 ? 17.027 5.261 -16.260 1.00 81.75 520 ARG A C 1
ATOM 3989 O O . ARG A 1 520 ? 17.741 5.561 -15.306 1.00 81.75 520 ARG A O 1
ATOM 3996 N N . ARG A 1 521 ? 17.235 4.141 -16.966 1.00 84.56 521 ARG A N 1
ATOM 3997 C CA . ARG A 1 521 ? 18.386 3.243 -16.751 1.00 84.56 521 ARG A CA 1
ATOM 3998 C C . ARG A 1 521 ? 19.667 3.876 -17.294 1.00 84.56 521 ARG A C 1
ATOM 4000 O O . ARG A 1 521 ? 19.652 4.443 -18.385 1.00 84.56 521 ARG A O 1
ATOM 4007 N N . GLU A 1 522 ? 20.777 3.725 -16.569 1.00 91.31 522 GLU A N 1
ATOM 4008 C CA . GLU A 1 522 ? 22.097 4.055 -17.117 1.00 91.31 522 GLU A CA 1
ATOM 4009 C C . GLU A 1 522 ? 22.441 3.045 -18.218 1.00 91.31 522 GLU A C 1
ATOM 4011 O O . GLU A 1 522 ? 22.401 1.827 -17.995 1.00 91.31 522 GLU A O 1
ATOM 4016 N N . LEU A 1 523 ? 22.744 3.584 -19.397 1.00 95.50 523 LEU A N 1
ATOM 4017 C CA . LEU A 1 523 ? 22.950 2.883 -20.655 1.00 95.50 523 LEU A CA 1
ATOM 4018 C C . LEU A 1 523 ? 24.208 3.413 -21.333 1.00 95.50 523 LEU A C 1
ATOM 4020 O O . LEU A 1 523 ? 24.478 4.611 -21.291 1.00 95.50 523 LEU A O 1
ATOM 4024 N N . ARG A 1 524 ? 24.939 2.522 -21.998 1.00 97.56 524 ARG A N 1
ATOM 4025 C CA . ARG A 1 524 ? 26.093 2.846 -22.836 1.00 97.56 524 ARG A CA 1
ATOM 4026 C C . ARG A 1 524 ? 26.034 2.073 -24.146 1.00 97.56 524 ARG A C 1
ATOM 4028 O O . ARG A 1 524 ? 25.552 0.943 -24.155 1.00 97.56 524 ARG A O 1
ATOM 4035 N N . GLY A 1 525 ? 26.511 2.673 -25.231 1.00 97.38 525 GLY A N 1
ATOM 4036 C CA . GLY A 1 525 ? 26.647 2.024 -26.537 1.00 97.38 525 GLY A CA 1
ATOM 4037 C C . GLY A 1 525 ? 28.113 1.728 -26.843 1.00 97.38 525 GLY A C 1
ATOM 4038 O O . GLY A 1 525 ? 28.943 2.629 -26.741 1.00 97.38 525 GLY A O 1
ATOM 4039 N N . LEU A 1 526 ? 28.430 0.490 -27.224 1.00 97.88 526 LEU A N 1
ATOM 4040 C CA . LEU A 1 526 ? 29.739 0.114 -27.763 1.00 97.88 526 LEU A CA 1
ATOM 4041 C C . LEU A 1 526 ? 29.554 -0.633 -29.084 1.00 97.88 526 LEU A C 1
ATOM 4043 O O . LEU A 1 526 ? 29.033 -1.747 -29.093 1.00 97.88 526 LEU A O 1
ATOM 4047 N N . CYS A 1 527 ? 30.035 -0.035 -30.172 1.00 97.06 527 CYS A N 1
ATOM 4048 C CA . CYS A 1 527 ? 30.058 -0.656 -31.492 1.00 97.06 527 CYS A CA 1
ATOM 4049 C C . CYS A 1 527 ? 31.490 -1.046 -31.877 1.00 97.06 527 CYS A C 1
ATOM 4051 O O . CYS A 1 527 ? 32.398 -0.212 -31.859 1.00 97.06 527 CYS A O 1
ATOM 4053 N N . LEU A 1 528 ? 31.713 -2.320 -32.209 1.00 95.81 528 LEU A N 1
ATOM 4054 C CA . LEU A 1 528 ? 33.070 -2.838 -32.436 1.00 95.81 528 LEU A CA 1
ATOM 4055 C C . LEU A 1 528 ? 33.656 -2.535 -33.822 1.00 95.81 528 LEU A C 1
ATOM 4057 O O . LEU A 1 528 ? 34.852 -2.750 -34.018 1.00 95.81 528 LEU A O 1
ATOM 4061 N N . SER A 1 529 ? 32.847 -2.023 -34.751 1.00 93.12 529 SER A N 1
ATOM 4062 C CA . SER A 1 529 ? 33.302 -1.572 -36.064 1.00 93.12 529 SER A CA 1
ATOM 4063 C C . SER A 1 529 ? 32.653 -0.250 -36.465 1.00 93.12 529 SER A C 1
ATOM 4065 O O . SER A 1 529 ? 31.442 -0.082 -36.357 1.00 93.12 529 SER A O 1
ATOM 4067 N N . VAL A 1 530 ? 33.438 0.666 -37.032 1.00 91.31 530 VAL A N 1
ATOM 4068 C CA . VAL A 1 530 ? 32.943 1.834 -37.788 1.00 91.31 530 VAL A CA 1
ATOM 4069 C C . VAL A 1 530 ? 32.357 1.459 -39.160 1.00 91.31 530 VAL A C 1
ATOM 4071 O O . VAL A 1 530 ? 31.871 2.333 -39.875 1.00 91.31 530 VAL A O 1
ATOM 4074 N N . GLY A 1 531 ? 32.419 0.185 -39.574 1.00 84.31 531 GLY A N 1
ATOM 4075 C CA . GLY A 1 531 ? 31.901 -0.261 -40.872 1.00 84.31 531 GLY A CA 1
ATOM 4076 C C . GLY A 1 531 ? 32.655 0.350 -42.060 1.00 84.31 531 GLY A C 1
ATOM 4077 O O . GLY A 1 531 ? 32.037 0.801 -43.026 1.00 84.31 531 GLY A O 1
ATOM 4078 N N . ASN A 1 532 ? 33.992 0.409 -41.994 1.00 84.19 532 ASN A N 1
ATOM 4079 C CA . ASN A 1 532 ? 34.833 1.129 -42.963 1.00 84.19 532 ASN A CA 1
ATOM 4080 C C . ASN A 1 532 ? 35.049 0.398 -44.308 1.00 84.19 532 ASN A C 1
ATOM 4082 O O . ASN A 1 532 ? 35.868 0.835 -45.112 1.00 84.19 532 ASN A O 1
ATOM 4086 N N . ALA A 1 533 ? 34.323 -0.693 -44.584 1.00 79.38 533 ALA A N 1
ATOM 4087 C CA . ALA A 1 533 ? 34.481 -1.496 -45.803 1.00 79.38 533 ALA A CA 1
ATOM 4088 C C . ALA A 1 533 ? 34.302 -0.681 -47.105 1.00 79.38 533 ALA A C 1
ATOM 4090 O O . ALA A 1 533 ? 34.996 -0.928 -48.089 1.00 79.38 533 ALA A O 1
ATOM 4091 N N . ASP A 1 534 ? 33.427 0.332 -47.085 1.00 80.94 534 ASP A N 1
ATOM 4092 C CA . ASP A 1 534 ? 33.187 1.256 -48.206 1.00 80.94 534 ASP A CA 1
ATOM 4093 C C . ASP A 1 534 ? 34.094 2.512 -48.181 1.00 80.94 534 ASP A C 1
ATOM 4095 O O . ASP A 1 534 ? 33.915 3.426 -48.985 1.00 80.94 534 ASP A O 1
ATOM 4099 N N . GLY A 1 535 ? 35.030 2.614 -47.228 1.00 84.69 535 GLY A N 1
ATOM 4100 C CA . GLY A 1 535 ? 35.825 3.826 -46.968 1.00 84.69 535 GLY A CA 1
ATOM 4101 C C . GLY A 1 535 ? 35.069 4.948 -46.236 1.00 84.69 535 GLY A C 1
ATOM 4102 O O . GLY A 1 535 ? 35.542 6.084 -46.190 1.00 84.69 535 GLY A O 1
ATOM 4103 N N . LEU A 1 536 ? 33.887 4.648 -45.682 1.00 88.69 536 LEU A N 1
ATOM 4104 C CA . LEU A 1 536 ? 32.956 5.614 -45.077 1.00 88.69 536 LEU A CA 1
ATOM 4105 C C . LEU A 1 536 ? 32.961 5.623 -43.536 1.00 88.69 536 LEU A C 1
ATOM 4107 O O . LEU A 1 536 ? 32.127 6.296 -42.930 1.00 88.69 536 LEU A O 1
ATOM 4111 N N . GLY A 1 537 ? 33.894 4.919 -42.886 1.00 89.00 537 GLY A N 1
ATOM 4112 C CA . GLY A 1 537 ? 33.954 4.774 -41.423 1.00 89.00 537 GLY A CA 1
ATOM 4113 C C . GLY A 1 537 ? 33.892 6.096 -40.634 1.00 89.00 537 GLY A C 1
ATOM 4114 O O . GLY A 1 537 ? 33.073 6.206 -39.721 1.00 89.00 537 GLY A O 1
ATOM 4115 N N . PRO A 1 538 ? 34.657 7.147 -41.001 1.00 92.12 538 PRO A N 1
ATOM 4116 C CA . PRO A 1 538 ? 34.585 8.452 -40.335 1.00 92.12 538 PRO A CA 1
ATOM 4117 C C . PRO A 1 538 ? 33.227 9.161 -40.455 1.00 92.12 538 PRO A C 1
ATOM 4119 O O . PRO A 1 538 ? 32.898 9.986 -39.604 1.00 92.12 538 PRO A O 1
ATOM 4122 N N . THR A 1 539 ? 32.440 8.854 -41.492 1.00 93.31 539 THR A N 1
ATOM 4123 C CA . THR A 1 539 ? 31.058 9.334 -41.636 1.00 93.31 539 THR A CA 1
ATOM 4124 C C . THR A 1 539 ? 30.114 8.475 -40.803 1.00 93.31 539 THR A C 1
ATOM 4126 O O . THR A 1 539 ? 29.372 9.022 -39.995 1.00 93.31 539 THR A O 1
ATOM 4129 N N . ARG A 1 540 ? 30.205 7.143 -40.902 1.00 94.00 540 ARG A N 1
ATOM 4130 C CA . ARG A 1 540 ? 29.372 6.192 -40.141 1.00 94.00 540 ARG A CA 1
ATOM 4131 C C . ARG A 1 540 ? 29.515 6.345 -38.623 1.00 94.00 540 ARG A C 1
ATOM 4133 O O . ARG A 1 540 ? 28.535 6.207 -37.901 1.00 94.00 540 ARG A O 1
ATOM 4140 N N . ALA A 1 541 ? 30.691 6.743 -38.135 1.00 93.69 541 ALA A N 1
ATOM 4141 C CA . ALA A 1 541 ? 30.896 7.121 -36.735 1.00 93.69 541 ALA A CA 1
ATOM 4142 C C . ALA A 1 541 ? 30.091 8.369 -36.305 1.00 93.69 541 ALA A C 1
ATOM 4144 O O . ALA A 1 541 ? 29.667 8.458 -35.155 1.00 93.69 541 ALA A O 1
ATOM 4145 N N . GLN A 1 542 ? 29.852 9.324 -37.211 1.00 95.06 542 GLN A N 1
ATOM 4146 C CA . GLN A 1 542 ? 28.990 10.486 -36.954 1.00 95.06 542 GLN A CA 1
ATOM 4147 C C . GLN A 1 542 ? 27.510 10.092 -37.031 1.00 95.06 542 GLN A C 1
ATOM 4149 O O . GLN A 1 542 ? 26.737 10.491 -36.164 1.00 95.06 542 GLN A O 1
ATOM 4154 N N . GLU A 1 543 ? 27.135 9.253 -38.003 1.00 96.25 543 GLU A N 1
ATOM 4155 C CA . GLU A 1 543 ? 25.776 8.706 -38.132 1.00 96.25 543 GLU A CA 1
ATOM 4156 C C . GLU A 1 543 ? 25.361 7.915 -36.878 1.00 96.25 543 GLU A C 1
ATOM 4158 O O . GLU A 1 543 ? 24.274 8.135 -36.354 1.00 96.25 543 GLU A O 1
ATOM 4163 N N . PHE A 1 544 ? 26.258 7.083 -36.332 1.00 96.06 544 PHE A N 1
ATOM 4164 C CA . PHE A 1 544 ? 26.092 6.345 -35.071 1.00 96.06 544 PHE A CA 1
ATOM 4165 C C . PHE A 1 544 ? 25.762 7.264 -33.885 1.00 96.06 544 PHE A C 1
ATOM 4167 O O . PHE A 1 544 ? 24.771 7.049 -33.185 1.00 96.06 544 PHE A O 1
ATOM 4174 N N . VAL A 1 545 ? 26.543 8.334 -33.680 1.00 96.56 545 VAL A N 1
ATOM 4175 C CA . VAL A 1 545 ? 26.288 9.309 -32.603 1.00 96.56 545 VAL A CA 1
ATOM 4176 C C . VAL A 1 545 ? 24.976 10.067 -32.839 1.00 96.56 545 VAL A C 1
ATOM 4178 O O . VAL A 1 545 ? 24.218 10.287 -31.895 1.00 96.56 545 VAL A O 1
ATOM 4181 N N . SER A 1 546 ? 24.660 10.431 -34.086 1.00 96.44 546 SER A N 1
ATOM 4182 C CA . SER A 1 546 ? 23.392 11.085 -34.437 1.00 96.44 546 SER A CA 1
ATOM 4183 C C . SER A 1 546 ? 22.176 10.173 -34.224 1.00 96.44 546 SER A C 1
ATOM 4185 O O . SER A 1 546 ? 21.165 10.625 -33.687 1.00 96.44 546 SER A O 1
ATOM 4187 N N . SER A 1 547 ? 22.271 8.892 -34.586 1.00 97.31 547 SER A N 1
ATOM 4188 C CA . SER A 1 547 ? 21.238 7.874 -34.358 1.00 97.31 547 SER A CA 1
ATOM 4189 C C . SER A 1 547 ? 20.979 7.686 -32.862 1.00 97.31 547 SER A C 1
ATOM 4191 O O . SER A 1 547 ? 19.846 7.831 -32.395 1.00 97.31 547 SER A O 1
ATOM 4193 N N . TYR A 1 548 ? 22.038 7.493 -32.069 1.00 96.62 548 TYR A N 1
ATOM 4194 C CA . TYR A 1 548 ? 21.921 7.379 -30.617 1.00 96.62 548 TYR A CA 1
ATOM 4195 C C . TYR A 1 548 ? 21.371 8.646 -29.943 1.00 96.62 548 TYR A C 1
ATOM 4197 O O . TYR A 1 548 ? 20.623 8.523 -28.973 1.00 96.62 548 TYR A O 1
ATOM 4205 N N . ALA A 1 549 ? 21.649 9.842 -30.475 1.00 95.50 549 ALA A N 1
ATOM 4206 C CA . ALA A 1 549 ? 21.036 11.084 -30.001 1.00 95.50 549 ALA A CA 1
ATOM 4207 C C . ALA A 1 549 ? 19.513 11.121 -30.242 1.00 95.50 549 ALA A C 1
ATOM 4209 O O . ALA A 1 549 ? 18.769 11.573 -29.371 1.00 95.50 549 ALA A O 1
ATOM 4210 N N . VAL A 1 550 ? 19.022 10.575 -31.365 1.00 96.44 550 VAL A N 1
ATOM 4211 C CA . VAL A 1 550 ? 17.576 10.383 -31.612 1.00 96.44 550 VAL A CA 1
ATOM 4212 C C . VAL A 1 550 ? 16.974 9.342 -30.655 1.00 96.44 550 VAL A C 1
ATOM 4214 O O . VAL A 1 550 ? 15.842 9.505 -30.203 1.00 96.44 550 VAL A O 1
ATOM 4217 N N . LEU A 1 551 ? 17.739 8.312 -30.278 1.00 94.88 551 LEU A N 1
ATOM 4218 C CA . LEU A 1 551 ? 17.363 7.339 -29.240 1.00 94.88 551 LEU A CA 1
ATOM 4219 C C . LEU A 1 551 ? 17.551 7.866 -27.795 1.00 94.88 551 LEU A C 1
ATOM 4221 O O . LEU A 1 551 ? 17.243 7.160 -26.832 1.00 94.88 551 LEU A O 1
ATOM 4225 N N . GLY A 1 552 ? 18.011 9.112 -27.629 1.00 91.75 552 GLY A N 1
ATOM 4226 C CA . GLY A 1 552 ? 18.101 9.826 -26.353 1.00 91.75 552 GLY A CA 1
ATOM 4227 C C . GLY A 1 552 ? 19.385 9.607 -25.543 1.00 91.75 552 GLY A C 1
ATOM 4228 O O . GLY A 1 552 ? 19.394 9.925 -24.350 1.00 91.75 552 GLY A O 1
ATOM 4229 N N . LEU A 1 553 ? 20.446 9.049 -26.135 1.00 93.94 553 LEU A N 1
ATOM 4230 C CA . LEU A 1 553 ? 21.771 8.943 -25.509 1.00 93.94 553 LEU A CA 1
ATOM 4231 C C . LEU A 1 553 ? 22.659 10.152 -25.852 1.00 93.94 553 LEU A C 1
ATOM 4233 O O . LEU A 1 553 ? 22.489 10.783 -26.894 1.00 93.94 553 LEU A O 1
ATOM 4237 N N . ILE A 1 554 ? 23.608 10.476 -24.970 1.00 92.81 554 ILE A N 1
ATOM 4238 C CA . ILE A 1 554 ? 24.595 11.558 -25.171 1.00 92.81 554 ILE A CA 1
ATOM 4239 C C . ILE A 1 554 ? 25.955 10.993 -25.623 1.00 92.81 554 ILE A C 1
ATOM 4241 O O . ILE A 1 554 ? 26.242 9.836 -25.317 1.00 92.81 554 ILE A O 1
ATOM 4245 N N . PRO A 1 555 ? 26.821 11.762 -26.316 1.00 91.69 555 PRO A N 1
ATOM 4246 C CA . PRO A 1 555 ? 28.104 11.259 -26.824 1.00 91.69 555 PRO A CA 1
ATOM 4247 C C . PRO A 1 555 ? 29.006 10.609 -25.761 1.00 91.69 555 PRO A C 1
ATOM 4249 O O . PRO A 1 555 ? 29.722 9.662 -26.057 1.00 91.69 555 PRO A O 1
ATOM 4252 N N . GLU A 1 556 ? 28.934 11.059 -24.507 1.00 91.50 556 GLU A N 1
ATOM 4253 C CA . GLU A 1 556 ? 29.693 10.533 -23.364 1.00 91.50 556 GLU A CA 1
ATOM 4254 C C . GLU A 1 556 ? 29.196 9.155 -22.862 1.00 91.50 556 GLU A C 1
ATOM 4256 O O . GLU A 1 556 ? 29.835 8.520 -22.013 1.00 91.50 556 GLU A O 1
ATOM 4261 N N . GLU A 1 557 ? 28.057 8.676 -23.371 1.00 92.44 557 GLU A N 1
ATOM 4262 C CA . GLU A 1 557 ? 27.538 7.314 -23.184 1.00 92.44 557 GLU A CA 1
ATOM 4263 C C . GLU A 1 557 ? 28.012 6.347 -24.299 1.00 92.44 557 GLU A C 1
ATOM 4265 O O . GLU A 1 557 ? 27.720 5.154 -24.219 1.00 92.44 557 GLU A O 1
ATOM 4270 N N . LEU A 1 558 ? 28.739 6.817 -25.324 1.00 96.81 558 LEU A N 1
ATOM 4271 C CA . LEU A 1 558 ? 28.991 6.082 -26.574 1.00 96.81 558 LEU A CA 1
ATOM 4272 C C . LEU A 1 558 ? 30.486 5.871 -26.873 1.00 96.81 558 LEU A C 1
ATOM 4274 O O . LEU A 1 558 ? 31.306 6.763 -26.677 1.00 96.81 558 LEU A O 1
ATOM 4278 N N . GLU A 1 559 ? 30.836 4.709 -27.427 1.00 96.75 559 GLU A N 1
ATOM 4279 C CA . GLU A 1 559 ? 32.156 4.425 -28.008 1.00 96.75 559 GLU A CA 1
ATOM 4280 C C . GLU A 1 559 ? 31.996 3.589 -29.293 1.00 96.75 559 GLU A C 1
ATOM 4282 O O . GLU A 1 559 ? 31.151 2.695 -29.370 1.00 96.75 559 GLU A O 1
ATOM 4287 N N . ILE A 1 560 ? 32.795 3.881 -30.322 1.00 95.81 560 ILE A N 1
ATOM 4288 C CA . ILE A 1 560 ? 32.828 3.123 -31.580 1.00 95.81 560 ILE A CA 1
ATOM 4289 C C . ILE A 1 560 ? 34.275 2.910 -32.022 1.00 95.81 560 ILE A C 1
ATOM 4291 O O . ILE A 1 560 ? 35.098 3.822 -31.927 1.00 95.81 560 ILE A O 1
ATOM 4295 N N . LEU A 1 561 ? 34.596 1.693 -32.463 1.00 93.88 561 LEU A N 1
ATOM 4296 C CA . LEU A 1 561 ? 35.970 1.261 -32.717 1.00 93.88 561 LEU A CA 1
ATOM 4297 C C . LEU A 1 561 ? 36.275 1.124 -34.213 1.00 93.88 561 LEU A C 1
ATOM 4299 O O . LEU A 1 561 ? 35.493 0.557 -34.971 1.00 93.88 561 LEU A O 1
ATOM 4303 N N . ASP A 1 562 ? 37.464 1.569 -34.620 1.00 92.12 562 ASP A N 1
ATOM 4304 C CA . ASP A 1 562 ? 38.078 1.201 -35.901 1.00 92.12 562 ASP A CA 1
ATOM 4305 C C . ASP A 1 562 ? 39.285 0.295 -35.621 1.00 92.12 562 ASP A C 1
ATOM 4307 O O . ASP A 1 562 ? 40.411 0.760 -35.429 1.00 92.12 562 ASP A O 1
ATOM 4311 N N . HIS A 1 563 ? 39.030 -1.010 -35.481 1.00 90.56 563 HIS A N 1
ATOM 4312 C CA . HIS A 1 563 ? 40.066 -2.007 -35.202 1.00 90.56 563 HIS A CA 1
ATOM 4313 C C . HIS A 1 563 ? 40.378 -2.819 -36.471 1.00 90.56 563 HIS A C 1
ATOM 4315 O O . HIS A 1 563 ? 39.447 -3.321 -37.105 1.00 90.56 563 HIS A O 1
ATOM 4321 N N . PRO A 1 564 ? 41.655 -3.017 -36.856 1.00 87.69 564 PRO A N 1
ATOM 4322 C CA . PRO A 1 564 ? 42.006 -3.664 -38.127 1.00 87.69 564 PRO A CA 1
ATOM 4323 C C . PRO A 1 564 ? 41.552 -5.131 -38.225 1.00 87.69 564 PRO A C 1
ATOM 4325 O O . PRO A 1 564 ? 41.322 -5.624 -39.323 1.00 87.69 564 PRO A O 1
ATOM 4328 N N . GLU A 1 565 ? 41.383 -5.819 -37.091 1.00 87.56 565 GLU A N 1
ATOM 4329 C CA . GLU A 1 565 ? 40.868 -7.200 -37.030 1.00 87.56 565 GLU A CA 1
ATOM 4330 C C . GLU A 1 565 ? 39.338 -7.295 -36.849 1.00 87.56 565 GLU A C 1
ATOM 4332 O O . GLU A 1 565 ? 38.799 -8.399 -36.877 1.00 87.56 565 GLU A O 1
ATOM 4337 N N . LEU A 1 566 ? 38.635 -6.169 -36.652 1.00 89.81 566 LEU A N 1
ATOM 4338 C CA . LEU A 1 566 ? 37.173 -6.100 -36.461 1.00 89.81 566 LEU A CA 1
ATOM 4339 C C . LEU A 1 566 ? 36.516 -5.236 -37.556 1.00 89.81 566 LEU A C 1
ATOM 4341 O O . LEU A 1 566 ? 35.626 -4.424 -37.308 1.00 89.81 566 LEU A O 1
ATOM 4345 N N . GLN A 1 567 ? 37.000 -5.374 -38.790 1.00 87.12 567 GLN A N 1
ATOM 4346 C CA . GLN A 1 567 ? 36.377 -4.756 -39.961 1.00 87.12 567 GLN A CA 1
ATOM 4347 C C . GLN A 1 567 ? 35.128 -5.539 -40.378 1.00 87.12 567 GLN A C 1
ATOM 4349 O O . GLN A 1 567 ? 35.039 -6.749 -40.159 1.00 87.12 567 GLN A O 1
ATOM 4354 N N . ASP A 1 568 ? 34.157 -4.842 -40.963 1.00 77.06 568 ASP A N 1
ATOM 4355 C CA . ASP A 1 568 ? 32.889 -5.440 -41.375 1.00 77.06 568 ASP A CA 1
ATOM 4356 C C . ASP A 1 568 ? 33.069 -6.454 -42.523 1.00 77.06 568 ASP A C 1
ATOM 4358 O O . ASP A 1 568 ? 33.653 -6.150 -43.564 1.00 77.06 568 ASP A O 1
ATOM 4362 N N . ASP A 1 569 ? 32.552 -7.664 -42.308 1.00 75.50 569 ASP A N 1
ATOM 4363 C CA . ASP A 1 569 ? 32.480 -8.761 -43.270 1.00 75.50 569 ASP A CA 1
ATOM 4364 C C . ASP A 1 569 ? 31.342 -9.716 -42.863 1.00 75.50 569 ASP A C 1
ATOM 4366 O O . ASP A 1 569 ? 31.294 -10.238 -41.749 1.00 75.50 569 ASP A O 1
ATOM 4370 N N . ILE A 1 570 ? 30.432 -9.990 -43.796 1.00 71.19 570 ILE A N 1
ATOM 4371 C CA . ILE A 1 570 ? 29.310 -10.925 -43.629 1.00 71.19 570 ILE A CA 1
ATOM 4372 C C . ILE A 1 570 ? 29.724 -12.408 -43.744 1.00 71.19 570 ILE A C 1
ATOM 4374 O O . ILE A 1 570 ? 28.886 -13.299 -43.600 1.00 71.19 570 ILE A O 1
ATOM 4378 N N . LYS A 1 571 ? 31.003 -12.702 -44.023 1.00 78.69 571 LYS A N 1
ATOM 4379 C CA . LYS A 1 571 ? 31.530 -14.062 -44.257 1.00 78.69 571 LYS A CA 1
ATOM 4380 C C . LYS A 1 571 ? 32.577 -14.530 -43.246 1.00 78.69 571 LYS A C 1
ATOM 4382 O O . LYS A 1 571 ? 32.798 -15.737 -43.155 1.00 78.69 571 LYS A O 1
ATOM 4387 N N . THR A 1 572 ? 33.208 -13.622 -42.507 1.00 83.12 572 THR A N 1
ATOM 4388 C CA . THR A 1 572 ? 34.331 -13.935 -41.610 1.00 83.12 572 THR A CA 1
ATOM 4389 C C . THR A 1 572 ? 33.919 -13.757 -40.155 1.00 83.12 572 THR A C 1
ATOM 4391 O O . THR A 1 572 ? 33.420 -12.706 -39.778 1.00 83.12 572 THR A O 1
ATOM 4394 N N . SER A 1 573 ? 34.147 -14.765 -39.311 1.00 88.31 573 SER A N 1
ATOM 4395 C CA . SER A 1 573 ? 33.938 -14.633 -37.864 1.00 88.31 573 SER A CA 1
ATOM 4396 C C . SER A 1 573 ? 35.102 -13.885 -37.216 1.00 88.31 573 SER A C 1
ATOM 4398 O O . SER A 1 573 ? 36.252 -14.316 -37.319 1.00 88.31 573 SER A O 1
ATOM 4400 N N . TRP A 1 574 ? 34.812 -12.806 -36.491 1.00 94.06 574 TRP A N 1
ATOM 4401 C CA . TRP A 1 574 ? 35.806 -12.099 -35.681 1.00 94.06 574 TRP A CA 1
ATOM 4402 C C . TRP A 1 574 ? 36.346 -12.950 -34.520 1.00 94.06 574 TRP A C 1
ATOM 4404 O O . TRP A 1 574 ? 35.634 -13.784 -33.952 1.00 94.06 574 TRP A O 1
ATOM 4414 N N . ASN A 1 575 ? 37.594 -12.682 -34.123 1.00 94.62 575 ASN A N 1
ATOM 4415 C CA . ASN A 1 575 ? 38.283 -13.341 -33.012 1.00 94.62 575 ASN A CA 1
ATOM 4416 C C . ASN A 1 575 ? 37.593 -13.044 -31.662 1.00 94.62 575 ASN A C 1
ATOM 4418 O O . ASN A 1 575 ? 37.666 -11.932 -31.137 1.00 94.62 575 ASN A O 1
ATOM 4422 N N . THR A 1 576 ? 36.954 -14.058 -31.074 1.00 95.38 576 THR A N 1
ATOM 4423 C CA . THR A 1 576 ? 36.181 -13.925 -29.828 1.00 95.38 576 THR A CA 1
ATOM 4424 C C . THR A 1 576 ? 37.032 -13.540 -28.620 1.00 95.38 576 THR A C 1
ATOM 4426 O O . THR A 1 576 ? 36.531 -12.852 -27.736 1.00 95.38 576 THR A O 1
ATOM 4429 N N . SER A 1 577 ? 38.305 -13.944 -28.569 1.00 95.75 577 SER A N 1
ATOM 4430 C CA . SER A 1 577 ? 39.204 -13.604 -27.456 1.00 95.75 577 SER A CA 1
ATOM 4431 C C . SER A 1 577 ? 39.583 -12.123 -27.480 1.00 95.75 577 SER A C 1
ATOM 4433 O O . SER A 1 577 ? 39.509 -11.453 -26.456 1.00 95.75 577 SER A O 1
ATOM 4435 N N . LEU A 1 578 ? 39.892 -11.593 -28.669 1.00 96.88 578 LEU A N 1
ATOM 4436 C CA . LEU A 1 578 ? 40.160 -10.167 -28.880 1.00 96.88 578 LEU A CA 1
ATOM 4437 C C . LEU A 1 578 ? 38.953 -9.307 -28.469 1.00 96.88 578 LEU A C 1
ATOM 4439 O O . LEU A 1 578 ? 39.108 -8.319 -27.752 1.00 96.88 578 LEU A O 1
ATOM 4443 N N . ILE A 1 579 ? 37.744 -9.711 -28.875 1.00 97.25 579 ILE A N 1
ATOM 4444 C CA . ILE A 1 579 ? 36.507 -9.036 -28.460 1.00 97.25 579 ILE A CA 1
ATOM 4445 C C . ILE A 1 579 ? 36.329 -9.120 -26.940 1.00 97.25 579 ILE A C 1
ATOM 4447 O O . ILE A 1 579 ? 36.011 -8.112 -26.311 1.00 97.25 579 ILE A O 1
ATOM 4451 N N . ALA A 1 580 ? 36.544 -10.293 -26.336 1.00 96.88 580 ALA A N 1
ATOM 4452 C CA . ALA A 1 580 ? 36.395 -10.473 -24.897 1.00 96.88 580 ALA A CA 1
ATOM 4453 C C . ALA A 1 580 ? 37.348 -9.560 -24.110 1.00 96.88 580 ALA A C 1
ATOM 4455 O O . ALA A 1 580 ? 36.904 -8.921 -23.161 1.00 96.88 580 ALA A O 1
ATOM 4456 N N . ASP A 1 581 ? 38.610 -9.413 -24.525 1.00 97.25 581 ASP A N 1
ATOM 4457 C CA . ASP A 1 581 ? 39.567 -8.501 -23.883 1.00 97.25 581 ASP A CA 1
ATOM 4458 C C . ASP A 1 581 ? 39.153 -7.022 -24.011 1.00 97.25 581 ASP A C 1
ATOM 4460 O O . ASP A 1 581 ? 39.169 -6.283 -23.019 1.00 97.25 581 ASP A O 1
ATOM 4464 N N . ILE A 1 582 ? 38.716 -6.594 -25.203 1.00 97.25 582 ILE A N 1
ATOM 4465 C CA . ILE A 1 582 ? 38.211 -5.233 -25.464 1.00 97.25 582 ILE A CA 1
ATOM 4466 C C . ILE A 1 582 ? 36.982 -4.932 -24.593 1.00 97.25 582 ILE A C 1
ATOM 4468 O O . ILE A 1 582 ? 36.957 -3.939 -23.859 1.00 97.25 582 ILE A O 1
ATOM 4472 N N . VAL A 1 583 ? 35.976 -5.809 -24.619 1.00 97.44 583 VAL A N 1
ATOM 4473 C CA . VAL A 1 583 ? 34.723 -5.620 -23.877 1.00 97.44 583 VAL A CA 1
ATOM 4474 C C . VAL A 1 583 ? 34.965 -5.723 -22.368 1.00 97.44 583 VAL A C 1
ATOM 4476 O O . VAL A 1 583 ? 34.429 -4.916 -21.617 1.00 97.44 583 VAL A O 1
ATOM 4479 N N . ASN A 1 584 ? 35.834 -6.620 -21.890 1.00 97.38 584 ASN A N 1
ATOM 4480 C CA . ASN A 1 584 ? 36.188 -6.724 -20.469 1.00 97.38 584 ASN A CA 1
ATOM 4481 C C . ASN A 1 584 ? 36.882 -5.452 -19.949 1.00 97.38 584 ASN A C 1
ATOM 4483 O O . ASN A 1 584 ? 36.615 -5.010 -18.828 1.00 97.38 584 ASN A O 1
ATOM 4487 N N . LYS A 1 585 ? 37.738 -4.825 -20.767 1.00 96.81 585 LYS A N 1
ATOM 4488 C CA . LYS A 1 585 ? 38.345 -3.523 -20.456 1.00 96.81 585 LYS A CA 1
ATOM 4489 C C . LYS A 1 585 ? 37.272 -2.438 -20.299 1.00 96.81 585 LYS A C 1
ATOM 4491 O O . LYS A 1 585 ? 37.282 -1.745 -19.282 1.00 96.81 585 LYS A O 1
ATOM 4496 N N . TYR A 1 586 ? 36.325 -2.346 -21.239 1.00 96.94 586 TYR A N 1
ATOM 4497 C CA . TYR A 1 586 ? 35.207 -1.390 -21.187 1.00 96.94 586 TYR A CA 1
ATOM 4498 C C . TYR A 1 586 ? 34.274 -1.641 -19.988 1.00 96.94 586 TYR A C 1
ATOM 4500 O O . TYR A 1 586 ? 33.889 -0.714 -19.274 1.00 96.94 586 TYR A O 1
ATOM 4508 N N . VAL A 1 587 ? 33.948 -2.910 -19.717 1.00 96.69 587 VAL A N 1
ATOM 4509 C CA . VAL A 1 587 ? 33.153 -3.346 -18.559 1.00 96.69 587 VAL A CA 1
ATOM 4510 C C . VAL A 1 587 ? 33.796 -2.879 -17.253 1.00 96.69 587 VAL A C 1
ATOM 4512 O O . VAL A 1 587 ? 33.106 -2.346 -16.385 1.00 96.69 587 VAL A O 1
ATOM 4515 N N . LYS A 1 588 ? 35.121 -3.018 -17.123 1.00 95.19 588 LYS A N 1
ATOM 4516 C CA . LYS A 1 588 ? 35.874 -2.609 -15.929 1.00 95.19 588 LYS A CA 1
ATOM 4517 C C . LYS A 1 588 ? 35.996 -1.092 -15.779 1.00 95.19 588 LYS A C 1
ATOM 4519 O O . LYS A 1 588 ? 35.865 -0.607 -14.657 1.00 95.19 588 LYS A O 1
ATOM 4524 N N . SER A 1 589 ? 36.212 -0.336 -16.861 1.00 95.19 589 SER A N 1
ATOM 4525 C CA . SER A 1 589 ? 36.297 1.133 -16.789 1.00 95.19 589 SER A CA 1
ATOM 4526 C C . SER A 1 589 ? 34.950 1.780 -16.464 1.00 95.19 589 SER A C 1
ATOM 4528 O O . SER A 1 589 ? 34.896 2.698 -15.648 1.00 95.19 589 SER A O 1
ATOM 4530 N N . HIS A 1 590 ? 33.862 1.271 -17.047 1.00 94.31 590 HIS A N 1
ATOM 4531 C CA . HIS A 1 590 ? 32.516 1.836 -16.906 1.00 94.31 590 HIS A CA 1
ATOM 4532 C C . HIS A 1 590 ? 31.640 1.125 -15.863 1.00 94.31 590 HIS A C 1
ATOM 4534 O O . HIS A 1 590 ? 30.478 1.482 -15.698 1.00 94.31 590 HIS A O 1
ATOM 4540 N N . ARG A 1 591 ? 32.192 0.140 -15.135 1.00 95.31 591 ARG A N 1
ATOM 4541 C CA . ARG A 1 591 ? 31.500 -0.670 -14.109 1.00 95.31 591 ARG A CA 1
ATOM 4542 C C . ARG A 1 591 ? 30.192 -1.300 -14.606 1.00 95.31 591 ARG A C 1
ATOM 4544 O O . ARG A 1 591 ? 29.239 -1.416 -13.838 1.00 95.31 591 ARG A O 1
ATOM 4551 N N . ILE A 1 592 ? 30.156 -1.689 -15.881 1.00 97.12 592 ILE A N 1
ATOM 4552 C CA . ILE A 1 592 ? 29.004 -2.343 -16.510 1.00 97.12 592 ILE A CA 1
ATOM 4553 C C . ILE A 1 592 ? 28.614 -3.573 -15.688 1.00 97.12 592 ILE A C 1
ATOM 4555 O O . ILE A 1 592 ? 29.474 -4.392 -15.366 1.00 97.12 592 ILE A O 1
ATOM 4559 N N . GLN A 1 593 ? 27.326 -3.710 -15.376 1.00 95.19 593 GLN A N 1
ATOM 4560 C CA . GLN A 1 593 ? 26.790 -4.883 -14.679 1.00 95.19 593 GLN A CA 1
ATOM 4561 C C . GLN A 1 593 ? 26.044 -5.826 -15.633 1.00 95.19 593 GLN A C 1
ATOM 4563 O O . GLN A 1 593 ? 26.003 -7.030 -15.383 1.00 95.19 593 GLN A O 1
ATOM 4568 N N . SER A 1 594 ? 25.523 -5.306 -16.752 1.00 96.44 594 SER A N 1
ATOM 4569 C CA . SER A 1 594 ? 24.817 -6.099 -17.766 1.00 96.44 594 SER A CA 1
ATOM 4570 C C . SER A 1 594 ? 25.254 -5.775 -19.188 1.00 96.44 594 SER A C 1
ATOM 4572 O O . SER A 1 594 ? 25.434 -4.606 -19.526 1.00 96.44 594 SER A O 1
ATOM 4574 N N . ILE A 1 595 ? 25.331 -6.790 -20.047 1.00 98.12 595 ILE A N 1
ATOM 4575 C CA . ILE A 1 595 ? 25.499 -6.639 -21.499 1.00 98.12 595 ILE A CA 1
ATOM 4576 C C . ILE A 1 595 ? 24.215 -7.100 -22.194 1.00 98.12 595 ILE A C 1
ATOM 4578 O O . ILE A 1 595 ? 23.713 -8.184 -21.901 1.00 98.12 595 ILE A O 1
ATOM 4582 N N . ILE A 1 596 ? 23.715 -6.295 -23.130 1.00 97.50 596 ILE A N 1
ATOM 4583 C CA . ILE A 1 596 ? 22.678 -6.652 -24.100 1.00 97.50 596 ILE A CA 1
ATOM 4584 C C . ILE A 1 596 ? 23.345 -6.745 -25.476 1.00 97.50 596 ILE A C 1
ATOM 4586 O O . ILE A 1 596 ? 23.977 -5.790 -25.926 1.00 97.50 596 ILE A O 1
ATOM 4590 N N . THR A 1 597 ? 23.212 -7.889 -26.144 1.00 97.69 597 THR A N 1
ATOM 4591 C CA . THR A 1 597 ? 23.718 -8.107 -27.511 1.00 97.69 597 THR A CA 1
ATOM 4592 C C . THR A 1 597 ? 22.867 -9.157 -28.242 1.00 97.69 597 THR A C 1
ATOM 4594 O O . THR A 1 597 ? 21.731 -9.423 -27.844 1.00 97.69 597 THR A O 1
ATOM 4597 N N . PHE A 1 598 ? 23.357 -9.732 -29.336 1.00 96.75 598 PHE A N 1
ATOM 4598 C CA . PHE A 1 598 ? 22.678 -10.797 -30.081 1.00 96.75 598 PHE A CA 1
ATOM 4599 C C . PHE A 1 598 ? 22.784 -12.170 -29.392 1.00 96.75 598 PHE A C 1
ATOM 4601 O O . PHE A 1 598 ? 23.643 -12.388 -28.539 1.00 96.75 598 PHE A O 1
ATOM 4608 N N . ASP A 1 599 ? 21.909 -13.111 -29.760 1.00 94.00 599 ASP A N 1
ATOM 4609 C CA . ASP A 1 599 ? 22.027 -14.514 -29.343 1.00 94.00 599 ASP A CA 1
ATOM 4610 C C . ASP A 1 599 ? 23.014 -15.323 -30.212 1.00 94.00 599 ASP A C 1
ATOM 4612 O O . ASP A 1 599 ? 23.557 -14.843 -31.211 1.00 94.00 599 ASP A O 1
ATOM 4616 N N . GLN A 1 600 ? 23.206 -16.595 -29.849 1.00 92.88 600 GLN A N 1
ATOM 4617 C CA . GLN A 1 600 ? 24.063 -17.569 -30.545 1.00 92.88 600 GLN A CA 1
ATOM 4618 C C . GLN A 1 600 ? 23.731 -17.798 -32.036 1.00 92.88 600 GLN A C 1
ATOM 4620 O O . GLN A 1 600 ? 24.480 -18.481 -32.733 1.00 92.88 600 GLN A O 1
ATOM 4625 N N . HIS A 1 601 ? 22.599 -17.287 -32.531 1.00 90.25 601 HIS A N 1
ATOM 4626 C CA . HIS A 1 601 ? 22.166 -17.408 -33.922 1.00 90.25 601 HIS A CA 1
ATOM 4627 C C . HIS A 1 601 ? 22.281 -16.082 -34.697 1.00 90.25 601 HIS A C 1
ATOM 4629 O O . HIS A 1 601 ? 22.046 -16.067 -35.909 1.00 90.25 601 HIS A O 1
ATOM 4635 N N . GLY A 1 602 ? 22.659 -14.977 -34.041 1.00 84.94 602 GLY A N 1
ATOM 4636 C CA . GLY A 1 602 ? 23.025 -13.711 -34.683 1.00 84.94 602 GLY A CA 1
ATOM 4637 C C . GLY A 1 602 ? 21.916 -13.052 -35.512 1.00 84.94 602 GLY A C 1
ATOM 4638 O O . GLY A 1 602 ? 22.220 -12.376 -36.496 1.00 84.94 602 GLY A O 1
ATOM 4639 N N . ILE A 1 603 ? 20.642 -13.285 -35.171 1.00 82.31 603 ILE A N 1
ATOM 4640 C CA . ILE A 1 603 ? 19.407 -12.908 -35.893 1.00 82.31 603 ILE A CA 1
ATOM 4641 C C . ILE A 1 603 ? 19.267 -13.553 -37.276 1.00 82.31 603 ILE A C 1
ATOM 4643 O O . ILE A 1 603 ? 18.248 -14.176 -37.572 1.00 82.31 603 ILE A O 1
ATOM 4647 N N . SER A 1 604 ? 20.259 -13.401 -38.147 1.00 79.69 604 SER A N 1
ATOM 4648 C CA . SER A 1 604 ? 20.289 -13.920 -39.521 1.00 79.69 604 SER A CA 1
ATOM 4649 C C . SER A 1 604 ? 21.557 -14.743 -39.787 1.00 79.69 604 SER A C 1
ATOM 4651 O O . SER A 1 604 ? 22.037 -14.776 -40.915 1.00 79.69 604 SER A O 1
ATOM 4653 N N . SER A 1 605 ? 22.112 -15.375 -38.746 1.00 84.94 605 SER A N 1
ATOM 4654 C CA . SER A 1 605 ? 23.387 -16.108 -38.783 1.00 84.94 605 SER A CA 1
ATOM 4655 C C . SER A 1 605 ? 24.589 -15.256 -39.209 1.00 84.94 605 SER A C 1
ATOM 4657 O O . SER A 1 605 ? 25.516 -15.762 -39.836 1.00 84.94 605 SER A O 1
ATOM 4659 N N . HIS A 1 606 ? 24.585 -13.963 -38.861 1.00 89.81 606 HIS A N 1
ATOM 4660 C CA . HIS A 1 606 ? 25.691 -13.060 -39.180 1.00 89.81 606 HIS A CA 1
ATOM 4661 C C . HIS A 1 606 ? 26.934 -13.409 -38.335 1.00 89.81 606 HIS A C 1
ATOM 4663 O O . HIS A 1 606 ? 26.829 -13.390 -37.103 1.00 89.81 606 HIS A O 1
ATOM 4669 N N . PRO A 1 607 ? 28.113 -13.679 -38.936 1.00 91.69 607 PRO A N 1
ATOM 4670 C CA . PRO A 1 607 ? 29.305 -14.112 -38.200 1.00 91.69 607 PRO A CA 1
ATOM 4671 C C . PRO A 1 607 ? 29.697 -13.172 -37.055 1.00 91.69 607 PRO A C 1
ATOM 4673 O O . PRO A 1 607 ? 29.850 -13.619 -35.920 1.00 91.69 607 PRO A O 1
ATOM 4676 N N . ASN A 1 608 ? 29.754 -11.863 -37.318 1.00 93.62 608 ASN A N 1
ATOM 4677 C CA . ASN A 1 608 ? 30.124 -10.857 -36.313 1.00 93.62 608 ASN A CA 1
ATOM 4678 C C . ASN A 1 608 ? 29.200 -10.874 -35.083 1.00 93.62 608 ASN A C 1
ATOM 4680 O O . ASN A 1 608 ? 29.684 -10.819 -33.957 1.00 93.62 608 ASN A O 1
ATOM 4684 N N . HIS A 1 609 ? 27.886 -11.045 -35.276 1.00 95.25 609 HIS A N 1
ATOM 4685 C CA . HIS A 1 609 ? 26.904 -11.085 -34.185 1.00 95.25 609 HIS A CA 1
ATOM 4686 C C . HIS A 1 609 ? 27.099 -12.330 -33.304 1.00 95.25 609 HIS A C 1
ATOM 4688 O O . HIS A 1 609 ? 26.999 -12.259 -32.080 1.00 95.25 609 HIS A O 1
ATOM 4694 N N . ILE A 1 610 ? 27.432 -13.464 -33.926 1.00 94.94 610 ILE A N 1
ATOM 4695 C CA . ILE A 1 610 ? 27.747 -14.721 -33.236 1.00 94.94 610 ILE A CA 1
ATOM 4696 C C . ILE A 1 610 ? 29.071 -14.588 -32.457 1.00 94.94 610 ILE A C 1
ATOM 4698 O O . ILE A 1 610 ? 29.168 -15.045 -31.315 1.00 94.94 610 ILE A O 1
ATOM 4702 N N . SER A 1 611 ? 30.071 -13.895 -33.016 1.00 95.94 611 SER A N 1
ATOM 4703 C CA . SER A 1 611 ? 31.314 -13.571 -32.301 1.00 95.94 611 SER A CA 1
ATOM 4704 C C . SER A 1 611 ? 31.079 -12.663 -31.083 1.00 95.94 611 SER A C 1
ATOM 4706 O O . SER A 1 611 ? 31.715 -12.890 -30.051 1.00 95.94 611 SER A O 1
ATOM 4708 N N . LEU A 1 612 ? 30.146 -11.699 -31.143 1.00 96.25 612 LEU A N 1
ATOM 4709 C CA . LEU A 1 612 ? 29.745 -10.906 -29.967 1.00 96.25 612 LEU A CA 1
ATOM 4710 C C . LEU A 1 612 ? 29.151 -11.785 -28.865 1.00 96.25 612 LEU A C 1
ATOM 4712 O O . LEU A 1 612 ? 29.585 -11.683 -27.717 1.00 96.25 612 LEU A O 1
ATOM 4716 N N . TYR A 1 613 ? 28.203 -12.667 -29.207 1.00 96.56 613 TYR A N 1
ATOM 4717 C CA . TYR A 1 613 ? 27.573 -13.578 -28.247 1.00 96.56 613 TYR A CA 1
ATOM 4718 C C . TYR A 1 613 ? 28.613 -14.428 -27.502 1.00 96.56 613 TYR A C 1
ATOM 4720 O O . TYR A 1 613 ? 28.644 -14.442 -26.269 1.00 96.56 613 TYR A O 1
ATOM 4728 N N . HIS A 1 614 ? 29.504 -15.108 -28.232 1.00 96.50 614 HIS A N 1
ATOM 4729 C CA . HIS A 1 614 ? 30.504 -15.983 -27.616 1.00 96.50 614 HIS A CA 1
ATOM 4730 C C . HIS A 1 614 ? 31.525 -15.211 -26.774 1.00 96.50 614 HIS A C 1
ATOM 4732 O O . HIS A 1 614 ? 31.883 -15.661 -25.683 1.00 96.50 614 HIS A O 1
ATOM 4738 N N . ALA A 1 615 ? 31.960 -14.036 -27.236 1.00 95.81 615 ALA A N 1
ATOM 4739 C CA . ALA A 1 615 ? 32.864 -13.189 -26.470 1.00 95.81 615 ALA A CA 1
ATOM 4740 C C . ALA A 1 615 ? 32.206 -12.671 -25.181 1.00 95.81 615 ALA A C 1
ATOM 4742 O O . ALA A 1 615 ? 32.761 -12.859 -24.097 1.00 95.81 615 ALA A O 1
ATOM 4743 N N . ALA A 1 616 ? 30.999 -12.103 -25.263 1.00 96.44 616 ALA A N 1
ATOM 4744 C CA . ALA A 1 616 ? 30.254 -11.631 -24.098 1.00 96.44 616 ALA A CA 1
ATOM 4745 C C . ALA A 1 616 ? 29.926 -12.770 -23.111 1.00 96.44 616 ALA A C 1
ATOM 4747 O O . ALA A 1 616 ? 30.016 -12.580 -21.898 1.00 96.44 616 ALA A O 1
ATOM 4748 N N . SER A 1 617 ? 29.628 -13.980 -23.604 1.00 96.19 617 SER A N 1
ATOM 4749 C CA . SER A 1 617 ? 29.362 -15.149 -22.754 1.00 96.19 617 SER A CA 1
ATOM 4750 C C . SER A 1 617 ? 30.588 -15.597 -21.952 1.00 96.19 617 SER A C 1
ATOM 4752 O O . SER A 1 617 ? 30.420 -16.139 -20.859 1.00 96.19 617 SER A O 1
ATOM 4754 N N . SER A 1 618 ? 31.810 -15.349 -22.442 1.00 95.94 618 SER A N 1
ATOM 4755 C CA . SER A 1 618 ? 33.051 -15.630 -21.696 1.00 95.94 618 SER A CA 1
ATOM 4756 C C . SER A 1 618 ? 33.284 -14.689 -20.505 1.00 95.94 618 SER A C 1
ATOM 4758 O O . SER A 1 618 ? 34.080 -15.003 -19.623 1.00 95.94 618 SER A O 1
ATOM 4760 N N . LEU A 1 619 ? 32.555 -13.567 -20.433 1.00 94.31 619 LEU A N 1
ATOM 4761 C CA . LEU A 1 619 ? 32.637 -12.601 -19.332 1.00 94.31 619 LEU A CA 1
ATOM 4762 C C . LEU A 1 619 ? 31.706 -12.941 -18.156 1.00 94.31 619 LEU A C 1
ATOM 4764 O O . LEU A 1 619 ? 31.687 -12.227 -17.154 1.00 94.31 619 LEU A O 1
ATOM 4768 N N . ARG A 1 620 ? 30.933 -14.027 -18.232 1.00 91.62 620 ARG A N 1
ATOM 4769 C CA . ARG A 1 620 ? 30.084 -14.487 -17.125 1.00 91.62 620 ARG A CA 1
ATOM 4770 C C . ARG A 1 620 ? 30.931 -15.194 -16.053 1.00 91.62 620 ARG A C 1
ATOM 4772 O O . ARG A 1 620 ? 31.840 -15.940 -16.409 1.00 91.62 620 ARG A O 1
ATOM 4779 N N . PRO A 1 621 ? 30.648 -15.019 -14.748 1.00 87.00 621 PRO A N 1
ATOM 4780 C CA . PRO A 1 621 ? 29.545 -14.262 -14.151 1.00 87.00 621 PRO A CA 1
ATOM 4781 C C . PRO A 1 621 ? 29.916 -12.810 -13.763 1.00 87.00 621 PRO A C 1
ATOM 4783 O O . PRO A 1 621 ? 29.268 -12.240 -12.893 1.00 87.00 621 PRO A O 1
ATOM 4786 N N . GLN A 1 622 ? 30.960 -12.203 -14.352 1.00 90.00 622 GLN A N 1
ATOM 4787 C CA . GLN A 1 622 ? 31.365 -10.813 -14.050 1.00 90.00 622 GLN A CA 1
ATOM 4788 C C . GLN A 1 622 ? 30.282 -9.796 -14.456 1.00 90.00 622 GLN A C 1
ATOM 4790 O O . GLN A 1 622 ? 30.180 -8.731 -13.854 1.00 90.00 622 GLN A O 1
ATOM 4795 N N . VAL A 1 623 ? 29.491 -10.139 -15.476 1.00 92.69 623 VAL A N 1
ATOM 4796 C CA . VAL A 1 623 ? 28.316 -9.402 -15.956 1.00 92.69 623 VAL A CA 1
ATOM 4797 C C . VAL A 1 623 ? 27.159 -10.363 -16.209 1.00 92.69 623 VAL A C 1
ATOM 4799 O O . VAL A 1 623 ? 27.369 -11.538 -16.530 1.00 92.69 623 VAL A O 1
ATOM 4802 N N . GLN A 1 624 ? 25.936 -9.849 -16.117 1.00 93.56 624 GLN A N 1
ATOM 4803 C CA . GLN A 1 624 ? 24.749 -10.535 -16.610 1.00 93.56 624 GLN A CA 1
ATOM 4804 C C . GLN A 1 624 ? 24.662 -10.372 -18.135 1.00 93.56 624 GLN A C 1
ATOM 4806 O O . GLN A 1 624 ? 24.874 -9.275 -18.655 1.00 93.56 624 GLN A O 1
ATOM 4811 N N . LEU A 1 625 ? 24.366 -11.449 -18.865 1.00 94.88 625 LEU A N 1
ATOM 4812 C CA . LEU A 1 625 ? 24.293 -11.426 -20.327 1.00 94.88 625 LEU A CA 1
ATOM 4813 C C . LEU A 1 625 ? 22.854 -11.624 -20.791 1.00 94.88 625 LEU A C 1
ATOM 4815 O O . LEU A 1 625 ? 22.247 -12.654 -20.510 1.00 94.88 625 LEU A O 1
ATOM 4819 N N . TRP A 1 626 ? 22.360 -10.654 -21.552 1.00 94.62 626 TRP A N 1
ATOM 4820 C CA . TRP A 1 626 ? 21.047 -10.655 -22.174 1.00 94.62 626 TRP A CA 1
ATOM 4821 C C . TRP A 1 626 ? 21.186 -10.636 -23.691 1.00 94.62 626 TRP A C 1
ATOM 4823 O O . TRP A 1 626 ? 22.029 -9.939 -24.257 1.00 94.62 626 TRP A O 1
ATOM 4833 N N . THR A 1 627 ? 20.353 -11.426 -24.355 1.00 94.62 627 THR A N 1
ATOM 4834 C CA . THR A 1 627 ? 20.494 -11.732 -25.778 1.00 94.62 627 THR A CA 1
ATOM 4835 C C . THR A 1 627 ? 19.186 -11.512 -26.518 1.00 94.62 627 THR A C 1
ATOM 4837 O O . THR A 1 627 ? 18.131 -11.965 -26.074 1.00 94.62 627 THR A O 1
ATOM 4840 N N . LEU A 1 628 ? 19.241 -10.794 -27.640 1.00 93.62 628 LEU A N 1
ATOM 4841 C CA . LEU A 1 628 ? 18.093 -10.586 -28.514 1.00 93.62 628 LEU A CA 1
ATOM 4842 C C . LEU A 1 628 ? 17.770 -11.883 -29.259 1.00 93.62 628 LEU A C 1
ATOM 4844 O O . LEU A 1 628 ? 18.580 -12.376 -30.044 1.00 93.62 628 LEU A O 1
ATOM 4848 N N . TYR A 1 629 ? 16.575 -12.416 -29.013 1.00 89.44 629 TYR A N 1
ATOM 4849 C CA . TYR A 1 629 ? 16.152 -13.715 -29.516 1.00 89.44 629 TYR A CA 1
ATOM 4850 C C . TYR A 1 629 ? 16.002 -13.738 -31.044 1.00 89.44 629 TYR A C 1
ATOM 4852 O O . TYR A 1 629 ? 15.261 -12.944 -31.637 1.00 89.44 629 TYR A O 1
ATOM 4860 N N . THR A 1 630 ? 16.666 -14.697 -31.685 1.00 89.00 630 THR A N 1
ATOM 4861 C CA . THR A 1 630 ? 16.567 -14.964 -33.120 1.00 89.00 630 THR A CA 1
ATOM 4862 C C . THR A 1 630 ? 15.235 -15.624 -33.471 1.00 89.00 630 THR A C 1
ATOM 4864 O O . THR A 1 630 ? 14.967 -16.782 -33.154 1.00 89.00 630 THR A O 1
ATOM 4867 N N . THR A 1 631 ? 14.400 -14.883 -34.199 1.00 82.38 631 THR A N 1
ATOM 4868 C CA . THR A 1 631 ? 13.094 -15.337 -34.683 1.00 82.38 631 THR A CA 1
ATOM 4869 C C . THR A 1 631 ? 13.196 -15.973 -36.070 1.00 82.38 631 THR A C 1
ATOM 4871 O O . THR A 1 631 ? 13.968 -15.539 -36.933 1.00 82.38 631 THR A O 1
ATOM 4874 N N . GLY A 1 632 ? 12.381 -17.006 -36.309 1.00 78.56 632 GLY A N 1
ATOM 4875 C CA . GLY A 1 632 ? 12.281 -17.661 -37.615 1.00 78.56 632 GLY A CA 1
ATOM 4876 C C . GLY A 1 632 ? 11.823 -16.700 -38.719 1.00 78.56 632 GLY A C 1
ATOM 4877 O O . GLY A 1 632 ? 11.066 -15.766 -38.465 1.00 78.56 632 GLY A O 1
ATOM 4878 N N . VAL A 1 633 ? 12.257 -16.945 -39.962 1.00 78.75 633 VAL A N 1
ATOM 4879 C CA . VAL A 1 633 ? 12.143 -15.996 -41.093 1.00 78.75 633 VAL A CA 1
ATOM 4880 C C . VAL A 1 633 ? 10.729 -15.430 -41.293 1.00 78.75 633 VAL A C 1
ATOM 4882 O O . VAL A 1 633 ? 10.591 -14.234 -41.519 1.00 78.75 633 VAL A O 1
ATOM 4885 N N . LEU A 1 634 ? 9.676 -16.242 -41.155 1.00 75.19 634 LEU A N 1
ATOM 4886 C CA . LEU A 1 634 ? 8.292 -15.759 -41.275 1.00 75.19 634 LEU A CA 1
ATOM 4887 C C . LEU A 1 634 ? 7.911 -14.784 -40.147 1.00 75.19 634 LEU A C 1
ATOM 4889 O O . LEU A 1 634 ? 7.332 -13.739 -40.419 1.00 75.19 634 LEU A O 1
ATOM 4893 N N . ALA A 1 635 ? 8.281 -15.090 -38.899 1.00 76.56 635 ALA A N 1
ATOM 4894 C CA . ALA A 1 635 ? 8.026 -14.234 -37.738 1.00 76.56 635 ALA A CA 1
ATOM 4895 C C . ALA A 1 635 ? 8.879 -12.953 -37.749 1.00 76.56 635 ALA A C 1
ATOM 4897 O O . ALA A 1 635 ? 8.459 -11.929 -37.217 1.00 76.56 635 ALA A O 1
ATOM 4898 N N . LYS A 1 636 ? 10.054 -12.986 -38.389 1.00 79.94 636 LYS A N 1
ATOM 4899 C CA . LYS A 1 636 ? 10.934 -11.822 -38.554 1.00 79.94 636 LYS A CA 1
ATOM 4900 C C . LYS A 1 636 ? 10.291 -10.705 -39.381 1.00 79.94 636 LYS A C 1
ATOM 4902 O O . LYS A 1 636 ? 10.541 -9.543 -39.083 1.00 79.94 636 LYS A O 1
ATOM 4907 N N . TYR A 1 637 ? 9.453 -11.034 -40.369 1.00 84.19 637 TYR A N 1
ATOM 4908 C CA . TYR A 1 637 ? 8.871 -10.068 -41.317 1.00 84.19 637 TYR A CA 1
ATOM 4909 C C . TYR A 1 637 ? 7.363 -9.795 -41.121 1.00 84.19 637 TYR A C 1
ATOM 4911 O O . TYR A 1 637 ? 6.674 -9.374 -42.047 1.00 84.19 637 TYR A O 1
ATOM 4919 N N . THR A 1 638 ? 6.827 -10.010 -39.913 1.00 80.06 638 THR A N 1
ATOM 4920 C CA . THR A 1 638 ? 5.419 -9.695 -39.581 1.00 80.06 638 THR A CA 1
ATOM 4921 C C . THR A 1 638 ? 5.147 -8.210 -39.303 1.00 80.06 638 THR A C 1
ATOM 4923 O O . THR A 1 638 ? 3.995 -7.838 -39.074 1.00 80.06 638 THR A O 1
ATOM 4926 N N . GLY A 1 639 ? 6.183 -7.368 -39.237 1.00 79.88 639 GLY A N 1
ATOM 4927 C CA . GLY A 1 639 ? 6.093 -5.967 -38.819 1.00 79.88 639 GLY A CA 1
ATOM 4928 C C . GLY A 1 639 ? 5.316 -5.797 -37.510 1.00 79.88 639 GLY A C 1
ATOM 4929 O O . GLY A 1 639 ? 5.462 -6.597 -36.580 1.00 79.88 639 GLY A O 1
ATOM 4930 N N . TYR A 1 640 ? 4.429 -4.799 -37.482 1.00 73.44 640 TYR A N 1
ATOM 4931 C CA . TYR A 1 640 ? 3.533 -4.499 -36.360 1.00 73.44 640 TYR A CA 1
ATOM 4932 C C . TYR A 1 640 ? 2.690 -5.699 -35.889 1.00 73.44 640 TYR A C 1
ATOM 4934 O O . TYR A 1 640 ? 2.474 -5.858 -34.690 1.00 73.44 640 TYR A O 1
ATOM 4942 N N . LEU A 1 641 ? 2.264 -6.599 -36.788 1.00 67.69 641 LEU A N 1
ATOM 4943 C CA . LEU A 1 641 ? 1.479 -7.783 -36.401 1.00 67.69 641 LEU A CA 1
ATOM 4944 C C . LEU A 1 641 ? 2.281 -8.756 -35.520 1.00 67.69 641 LEU A C 1
ATOM 4946 O O . LEU A 1 641 ? 1.695 -9.531 -34.767 1.00 67.69 641 LEU A O 1
ATOM 4950 N N . GLY A 1 642 ? 3.615 -8.672 -35.542 1.00 60.22 642 GLY A N 1
ATOM 4951 C CA . GLY A 1 642 ? 4.477 -9.403 -34.615 1.00 60.22 642 GLY A CA 1
ATOM 4952 C C . GLY A 1 642 ? 4.288 -8.990 -33.154 1.00 60.22 642 GLY A C 1
ATOM 4953 O O . GLY A 1 642 ? 4.459 -9.824 -32.270 1.00 60.22 642 GLY A O 1
ATOM 4954 N N . ALA A 1 643 ? 3.865 -7.748 -32.894 1.00 56.34 643 ALA A N 1
ATOM 4955 C CA . ALA A 1 643 ? 3.592 -7.255 -31.545 1.00 56.34 643 ALA A CA 1
ATOM 4956 C C . ALA A 1 643 ? 2.308 -7.827 -30.922 1.00 56.34 643 ALA A C 1
ATOM 4958 O O . ALA A 1 643 ? 2.145 -7.780 -29.707 1.00 56.34 643 ALA A O 1
ATOM 4959 N N . VAL A 1 644 ? 1.417 -8.398 -31.739 1.00 55.12 644 VAL A N 1
ATOM 4960 C CA . VAL A 1 644 ? 0.171 -9.039 -31.283 1.00 55.12 644 VAL A CA 1
ATOM 4961 C C . VAL A 1 644 ? 0.417 -10.488 -30.828 1.00 55.12 644 VAL A C 1
ATOM 4963 O O . VAL A 1 644 ? -0.372 -11.041 -30.068 1.00 55.12 644 VAL A O 1
ATOM 4966 N N . PHE A 1 645 ? 1.531 -11.095 -31.255 1.00 55.62 645 PHE A N 1
ATOM 4967 C CA . PHE A 1 645 ? 1.872 -12.496 -30.993 1.00 55.62 645 PHE A CA 1
ATOM 4968 C C . PHE A 1 645 ? 3.327 -12.630 -30.492 1.00 55.62 645 PHE A C 1
ATOM 4970 O O . PHE A 1 645 ? 4.217 -12.957 -31.291 1.00 55.62 645 PHE A O 1
ATOM 4977 N N . PRO A 1 646 ? 3.605 -12.361 -29.196 1.00 55.56 646 PRO A N 1
ATOM 4978 C CA . PRO A 1 646 ? 4.885 -12.699 -28.555 1.00 55.56 646 PRO A CA 1
ATOM 4979 C C . PRO A 1 646 ? 5.169 -14.210 -28.629 1.00 55.56 646 PRO A C 1
ATOM 4981 O O . PRO A 1 646 ? 4.235 -15.007 -28.750 1.00 55.56 646 PRO A O 1
ATOM 4984 N N . SER A 1 647 ? 6.441 -14.630 -28.579 1.00 54.75 647 SER A N 1
ATOM 4985 C CA . SER A 1 647 ? 6.749 -16.070 -28.570 1.00 54.75 647 SER A CA 1
ATOM 4986 C C . SER A 1 647 ? 6.264 -16.749 -27.278 1.00 54.75 647 SER A C 1
ATOM 4988 O O . SER A 1 647 ? 6.357 -16.194 -26.186 1.00 54.75 647 SER A O 1
ATOM 4990 N N . ALA A 1 648 ? 5.703 -17.956 -27.406 1.00 41.91 648 ALA A N 1
ATOM 4991 C CA . ALA A 1 648 ? 4.956 -18.641 -26.344 1.00 41.91 648 ALA A CA 1
ATOM 4992 C C . ALA A 1 648 ? 5.853 -19.357 -25.307 1.00 41.91 648 ALA A C 1
ATOM 4994 O O . ALA A 1 648 ? 5.637 -20.527 -24.996 1.00 41.91 648 ALA A O 1
ATOM 4995 N N . SER A 1 649 ? 6.891 -18.680 -24.810 1.00 48.19 649 SER A N 1
ATOM 4996 C CA . SER A 1 649 ? 7.808 -19.211 -23.794 1.00 48.19 649 SER A CA 1
ATOM 4997 C C . SER A 1 649 ? 8.059 -18.190 -22.687 1.00 48.19 649 SER A C 1
ATOM 4999 O O . SER A 1 649 ? 8.642 -17.143 -22.960 1.00 48.19 649 SER A O 1
ATOM 5001 N N . ASP A 1 650 ? 7.720 -18.539 -21.442 1.00 49.00 650 ASP A N 1
ATOM 5002 C CA . ASP A 1 650 ? 7.828 -17.696 -20.232 1.00 49.00 650 ASP A CA 1
ATOM 5003 C C . ASP A 1 650 ? 9.281 -17.428 -19.759 1.00 49.00 650 ASP A C 1
ATOM 5005 O O . ASP A 1 650 ? 9.547 -17.234 -18.574 1.00 49.00 650 ASP A O 1
ATOM 5009 N N . GLN A 1 651 ? 10.254 -17.460 -20.674 1.00 54.97 651 GLN A N 1
ATOM 5010 C CA . GLN A 1 651 ? 11.688 -17.310 -20.410 1.00 54.97 651 GLN A CA 1
ATOM 5011 C C . GLN A 1 651 ? 12.268 -16.167 -21.249 1.00 54.97 651 GLN A C 1
ATOM 5013 O O . GLN A 1 651 ? 12.958 -16.383 -22.247 1.00 54.97 651 GLN A O 1
ATOM 5018 N N . GLY A 1 652 ? 11.957 -14.936 -20.844 1.00 69.31 652 GLY A N 1
ATOM 5019 C CA . GLY A 1 652 ? 12.483 -13.715 -21.448 1.00 69.31 652 GLY A CA 1
ATOM 5020 C C . GLY A 1 652 ? 11.761 -12.453 -20.976 1.00 69.31 652 GLY A C 1
ATOM 5021 O O . GLY A 1 652 ? 10.784 -12.516 -20.233 1.00 69.31 652 GLY A O 1
ATOM 5022 N N . VAL A 1 653 ? 12.244 -11.299 -21.433 1.00 78.69 653 VAL A N 1
ATOM 5023 C CA . VAL A 1 653 ? 11.637 -9.978 -21.217 1.00 78.69 653 VAL A CA 1
ATOM 5024 C C . VAL A 1 653 ? 11.324 -9.356 -22.570 1.00 78.69 653 VAL A C 1
ATOM 5026 O O . VAL A 1 653 ? 12.138 -9.420 -23.491 1.00 78.69 653 VAL A O 1
ATOM 5029 N N . ILE A 1 654 ? 10.140 -8.759 -22.699 1.00 82.50 654 ILE A N 1
ATOM 5030 C CA . ILE A 1 654 ? 9.622 -8.261 -23.975 1.00 82.50 654 ILE A CA 1
ATOM 5031 C C . ILE A 1 654 ? 9.499 -6.737 -23.923 1.00 82.50 654 ILE A C 1
ATOM 5033 O O . ILE A 1 654 ? 8.708 -6.194 -23.154 1.00 82.50 654 ILE A O 1
ATOM 5037 N N . PHE A 1 655 ? 10.256 -6.048 -24.774 1.00 84.38 655 PHE A N 1
ATOM 5038 C CA . PHE A 1 655 ? 10.139 -4.608 -24.998 1.00 84.38 655 PHE A CA 1
ATOM 5039 C C . PHE A 1 655 ? 9.354 -4.358 -26.285 1.00 84.38 655 PHE A C 1
ATOM 5041 O O . PHE A 1 655 ? 9.743 -4.856 -27.339 1.00 84.38 655 PHE A O 1
ATOM 5048 N N . ALA A 1 656 ? 8.268 -3.585 -26.215 1.00 84.00 656 ALA A N 1
ATOM 5049 C CA . ALA A 1 656 ? 7.407 -3.292 -27.361 1.00 84.00 656 ALA A CA 1
ATOM 5050 C C . ALA A 1 656 ? 7.263 -1.779 -27.596 1.00 84.00 656 ALA A C 1
ATOM 5052 O O . ALA A 1 656 ? 6.907 -1.023 -26.690 1.00 84.00 656 ALA A O 1
ATOM 5053 N N . SER A 1 657 ? 7.510 -1.351 -28.833 1.00 81.69 657 SER A N 1
ATOM 5054 C CA . SER A 1 657 ? 7.312 0.015 -29.317 1.00 81.69 657 SER A CA 1
ATOM 5055 C C . SER A 1 657 ? 5.876 0.229 -29.788 1.00 81.69 657 SER A C 1
ATOM 5057 O O . SER A 1 657 ? 5.349 -0.525 -30.605 1.00 81.69 657 SER A O 1
ATOM 5059 N N . GLY A 1 658 ? 5.263 1.325 -29.338 1.00 82.25 658 GLY A N 1
ATOM 5060 C CA . GLY A 1 658 ? 4.111 1.911 -30.026 1.00 82.25 658 GLY A CA 1
ATOM 5061 C C . GLY A 1 658 ? 4.530 2.652 -31.305 1.00 82.25 658 GLY A C 1
ATOM 5062 O O . GLY A 1 658 ? 5.717 2.755 -31.611 1.00 82.25 658 GLY A O 1
ATOM 5063 N N . ILE A 1 659 ? 3.557 3.229 -32.019 1.00 86.00 659 ILE A N 1
ATOM 5064 C CA . ILE A 1 659 ? 3.791 3.987 -33.268 1.00 86.00 659 ILE A CA 1
ATOM 5065 C C . ILE A 1 659 ? 4.838 5.098 -33.071 1.00 86.00 659 ILE A C 1
ATOM 5067 O O . ILE A 1 659 ? 5.711 5.265 -33.912 1.00 86.00 659 ILE A O 1
ATOM 5071 N N . GLU A 1 660 ? 4.796 5.808 -31.941 1.00 85.81 660 GLU A N 1
ATOM 5072 C CA . GLU A 1 660 ? 5.791 6.823 -31.563 1.00 85.81 660 GLU A CA 1
ATOM 5073 C C . GLU A 1 660 ? 7.217 6.245 -31.510 1.00 85.81 660 GLU A C 1
ATOM 5075 O O . GLU A 1 660 ? 8.113 6.762 -32.169 1.00 85.81 660 GLU A O 1
ATOM 5080 N N . GLY A 1 661 ? 7.419 5.123 -30.809 1.00 86.75 661 GLY A N 1
ATOM 5081 C CA . GLY A 1 661 ? 8.728 4.468 -30.706 1.00 86.75 661 GLY A CA 1
ATOM 5082 C C . GLY A 1 661 ? 9.242 3.936 -32.046 1.00 86.75 661 GLY A C 1
ATOM 5083 O O . GLY A 1 661 ? 10.432 4.043 -32.329 1.00 86.75 661 GLY A O 1
ATOM 5084 N N . TYR A 1 662 ? 8.348 3.433 -32.903 1.00 91.38 662 TYR A N 1
ATOM 5085 C CA . TYR A 1 662 ? 8.688 3.055 -34.278 1.00 91.38 662 TYR A CA 1
ATOM 5086 C C . TYR A 1 662 ? 9.103 4.269 -35.129 1.00 91.38 662 TYR A C 1
ATOM 5088 O O . TYR A 1 662 ? 10.077 4.190 -35.874 1.00 91.38 662 TYR A O 1
ATOM 5096 N N . LEU A 1 663 ? 8.411 5.408 -35.005 1.00 92.94 663 LEU A N 1
ATOM 5097 C CA . LEU A 1 663 ? 8.774 6.639 -35.716 1.00 92.94 663 LEU A CA 1
ATOM 5098 C C . LEU A 1 663 ? 10.117 7.206 -35.234 1.00 92.94 663 LEU A C 1
ATOM 5100 O O . LEU A 1 663 ? 10.911 7.647 -36.064 1.00 92.94 663 LEU A O 1
ATOM 5104 N N . THR A 1 664 ? 10.419 7.131 -33.935 1.00 93.38 664 THR A N 1
ATOM 5105 C CA . THR A 1 664 ? 11.744 7.479 -33.397 1.00 93.38 664 THR A CA 1
ATOM 5106 C C . THR A 1 664 ? 12.828 6.538 -33.928 1.00 93.38 664 THR A C 1
ATOM 5108 O O . THR A 1 664 ? 13.865 7.010 -34.383 1.00 93.38 664 THR A O 1
ATOM 5111 N N . ALA A 1 665 ? 12.575 5.226 -33.970 1.00 93.12 665 ALA A N 1
ATOM 5112 C CA . ALA A 1 665 ? 13.502 4.238 -34.532 1.00 93.12 665 ALA A CA 1
ATOM 5113 C C . ALA A 1 665 ? 13.768 4.454 -36.037 1.00 93.12 665 ALA A C 1
ATOM 5115 O O . ALA A 1 665 ? 14.909 4.392 -36.490 1.00 93.12 665 ALA A O 1
ATOM 5116 N N . LEU A 1 666 ? 12.729 4.784 -36.811 1.00 94.12 666 LEU A N 1
ATOM 5117 C CA . LEU A 1 666 ? 12.848 5.196 -38.213 1.00 94.12 666 LEU A CA 1
ATOM 5118 C C . LEU A 1 666 ? 13.634 6.512 -38.351 1.00 94.12 666 LEU A C 1
ATOM 5120 O O . LEU A 1 666 ? 14.459 6.644 -39.250 1.00 94.12 666 LEU A O 1
ATOM 5124 N N . SER A 1 667 ? 13.420 7.478 -37.454 1.00 95.56 667 SER A N 1
ATOM 5125 C CA . SER A 1 667 ? 14.179 8.733 -37.436 1.00 95.56 667 SER A CA 1
ATOM 5126 C C . SER A 1 667 ? 15.652 8.534 -37.055 1.00 95.56 667 SER A C 1
ATOM 5128 O O . SER A 1 667 ? 16.492 9.305 -37.516 1.00 95.56 667 SER A O 1
ATOM 5130 N N . ALA A 1 668 ? 15.967 7.511 -36.256 1.00 95.56 668 ALA A N 1
ATOM 5131 C CA . ALA A 1 668 ? 17.329 7.096 -35.929 1.00 95.56 668 ALA A CA 1
ATOM 5132 C C . ALA A 1 668 ? 18.004 6.431 -37.146 1.00 95.56 668 ALA A C 1
ATOM 5134 O O . ALA A 1 668 ? 19.058 6.887 -37.581 1.00 95.56 668 ALA A O 1
ATOM 5135 N N . MET A 1 669 ? 17.330 5.480 -37.812 1.00 94.69 669 MET A N 1
ATOM 5136 C CA . MET A 1 669 ? 17.805 4.902 -39.082 1.00 94.69 669 MET A CA 1
ATOM 5137 C C . MET A 1 669 ? 18.005 5.967 -40.176 1.00 94.69 669 MET A C 1
ATOM 5139 O O . MET A 1 669 ? 18.943 5.874 -40.961 1.00 94.69 669 MET A O 1
ATOM 5143 N N . ASN A 1 670 ? 17.177 7.015 -40.223 1.00 94.19 670 ASN A N 1
ATOM 5144 C CA . ASN A 1 670 ? 17.359 8.128 -41.164 1.00 94.19 670 ASN A CA 1
ATOM 5145 C C . ASN A 1 670 ? 18.655 8.937 -40.933 1.00 94.19 670 ASN A C 1
ATOM 5147 O O . ASN A 1 670 ? 19.032 9.702 -41.819 1.00 94.19 670 ASN A O 1
ATOM 5151 N N . GLN A 1 671 ? 19.340 8.786 -39.790 1.00 96.19 671 GLN A N 1
ATOM 5152 C CA . GLN A 1 671 ? 20.680 9.358 -39.587 1.00 96.19 671 GLN A CA 1
ATOM 5153 C C . GLN A 1 671 ? 21.763 8.542 -40.311 1.00 96.19 671 GLN A C 1
ATOM 5155 O O . GLN A 1 671 ? 22.771 9.107 -40.723 1.00 96.19 671 GLN A O 1
ATOM 5160 N N . HIS A 1 672 ? 21.525 7.245 -40.527 1.00 94.12 672 HIS A N 1
ATOM 5161 C CA . HIS A 1 672 ? 22.380 6.299 -41.253 1.00 94.12 672 HIS A CA 1
ATOM 5162 C C . HIS A 1 672 ? 22.172 6.390 -42.773 1.00 94.12 672 HIS A C 1
ATOM 5164 O O . HIS A 1 672 ? 21.866 5.411 -43.457 1.00 94.12 672 HIS A O 1
ATOM 5170 N N . TRP A 1 673 ? 22.301 7.589 -43.336 1.00 89.81 673 TRP A N 1
ATOM 5171 C CA . TRP A 1 673 ? 22.022 7.864 -44.747 1.00 89.81 673 TRP A CA 1
ATOM 5172 C C . TRP A 1 673 ? 23.043 7.237 -45.717 1.00 89.81 673 TRP A C 1
ATOM 5174 O O . T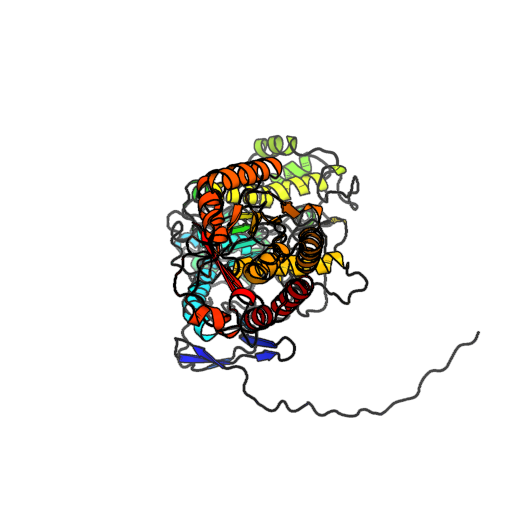RP A 1 673 ? 22.654 6.874 -46.828 1.00 89.81 673 TRP A O 1
ATOM 5184 N N . THR A 1 674 ? 24.305 7.014 -45.316 1.00 90.19 674 THR A N 1
ATOM 5185 C CA . THR A 1 674 ? 25.302 6.245 -46.105 1.00 90.19 674 THR A CA 1
ATOM 5186 C C . THR A 1 674 ? 25.007 4.743 -46.166 1.00 90.19 674 THR A C 1
ATOM 5188 O O . THR A 1 674 ? 25.707 3.976 -46.835 1.00 90.19 674 THR A O 1
ATOM 5191 N N . GLN A 1 675 ? 23.993 4.316 -45.420 1.00 86.69 675 GLN A N 1
ATOM 5192 C CA . GLN A 1 675 ? 23.696 2.935 -45.076 1.00 86.69 675 GLN A CA 1
ATOM 5193 C C . GLN A 1 675 ? 22.256 2.537 -45.452 1.00 86.69 675 GLN A C 1
ATOM 5195 O O . GLN A 1 675 ? 21.987 1.373 -45.749 1.00 86.69 675 GLN A O 1
ATOM 5200 N N . LEU A 1 676 ? 21.330 3.499 -45.524 1.00 85.88 676 LEU A N 1
ATOM 5201 C CA . LEU A 1 676 ? 19.890 3.327 -45.748 1.00 85.88 676 LEU A CA 1
ATOM 5202 C C . LEU A 1 676 ? 19.508 3.005 -47.216 1.00 85.88 676 LEU A C 1
ATOM 5204 O O . LEU A 1 676 ? 18.725 3.692 -47.876 1.00 85.88 676 LEU A O 1
ATOM 5208 N N . VAL A 1 677 ? 20.062 1.907 -47.732 1.00 86.38 677 VAL A N 1
ATOM 5209 C CA . VAL A 1 677 ? 19.796 1.357 -49.071 1.00 86.38 677 VAL A CA 1
ATOM 5210 C C . VAL A 1 677 ? 18.431 0.655 -49.173 1.00 86.38 677 VAL A C 1
ATOM 5212 O O . VAL A 1 677 ? 17.786 0.336 -48.173 1.00 86.38 677 VAL A O 1
ATOM 5215 N N . TRP A 1 678 ? 17.972 0.379 -50.402 1.00 84.19 678 TRP A N 1
ATOM 5216 C CA . TRP A 1 678 ? 16.601 -0.078 -50.703 1.00 84.19 678 TRP A CA 1
ATOM 5217 C C . TRP A 1 678 ? 16.119 -1.301 -49.898 1.00 84.19 678 TRP A C 1
ATOM 5219 O O . TRP A 1 678 ? 14.947 -1.368 -49.534 1.00 84.19 678 TRP A O 1
ATOM 5229 N N . PHE A 1 679 ? 16.996 -2.258 -49.581 1.00 82.06 679 PHE A N 1
ATOM 5230 C CA . PHE A 1 679 ? 16.617 -3.429 -48.785 1.00 82.06 679 PHE A CA 1
ATOM 5231 C C . PHE A 1 679 ? 16.574 -3.143 -47.275 1.00 82.06 679 PHE A C 1
ATOM 5233 O O . PHE A 1 679 ? 15.820 -3.811 -46.566 1.00 82.06 679 PHE A O 1
ATOM 5240 N N . ARG A 1 680 ? 17.298 -2.127 -46.772 1.00 86.44 680 ARG A N 1
ATOM 5241 C CA . ARG A 1 680 ? 17.147 -1.659 -45.382 1.00 86.44 680 ARG A CA 1
ATOM 5242 C C . ARG A 1 680 ? 15.815 -0.918 -45.194 1.00 86.44 680 ARG A C 1
ATOM 5244 O O . ARG A 1 680 ? 15.169 -1.129 -44.176 1.00 86.44 680 ARG A O 1
ATOM 5251 N N . TRP A 1 681 ? 15.298 -0.215 -46.210 1.00 85.44 681 TRP A N 1
ATOM 5252 C CA . TRP A 1 681 ? 13.906 0.283 -46.204 1.00 85.44 681 TRP A CA 1
ATOM 5253 C C . TRP A 1 681 ? 12.862 -0.839 -46.083 1.00 85.44 681 TRP A C 1
ATOM 5255 O O . TRP A 1 681 ? 11.917 -0.719 -45.303 1.00 85.44 681 TRP A O 1
ATOM 5265 N N . LEU A 1 682 ? 13.039 -1.948 -46.814 1.00 86.06 682 LEU A N 1
ATOM 5266 C CA . LEU A 1 682 ? 12.169 -3.124 -46.673 1.00 86.06 682 LEU A CA 1
ATOM 5267 C C . LEU A 1 682 ? 12.303 -3.768 -45.288 1.00 86.06 682 LEU A C 1
ATOM 5269 O O . LEU A 1 682 ? 11.299 -4.170 -44.706 1.00 86.06 682 LEU A O 1
ATOM 5273 N N . TYR A 1 683 ? 13.515 -3.833 -44.733 1.00 87.44 683 TYR A N 1
ATOM 5274 C CA . TYR A 1 683 ? 13.704 -4.297 -43.364 1.00 87.44 683 TYR A CA 1
ATOM 5275 C C . TYR A 1 683 ? 12.967 -3.399 -42.361 1.00 87.44 683 TYR A C 1
ATOM 5277 O O . TYR A 1 683 ? 12.186 -3.912 -41.569 1.00 87.44 683 TYR A O 1
ATOM 5285 N N . VAL A 1 684 ? 13.143 -2.076 -42.407 1.00 86.62 684 VAL A N 1
ATOM 5286 C CA . VAL A 1 684 ? 12.518 -1.160 -41.437 1.00 86.62 684 VAL A CA 1
ATOM 5287 C C . VAL A 1 684 ? 10.990 -1.211 -41.514 1.00 86.62 684 VAL A C 1
ATOM 5289 O O . VAL A 1 684 ? 10.332 -1.306 -40.482 1.00 86.62 684 VAL A O 1
ATOM 5292 N N . GLY A 1 685 ? 10.414 -1.237 -42.720 1.00 83.75 685 GLY A N 1
ATOM 5293 C CA . GLY A 1 685 ? 8.959 -1.295 -42.893 1.00 83.75 685 GLY A CA 1
ATOM 5294 C C . GLY A 1 685 ? 8.301 -2.598 -42.414 1.00 83.75 685 GLY A C 1
ATOM 5295 O O . GLY A 1 685 ? 7.134 -2.575 -42.022 1.00 83.75 685 GLY A O 1
ATOM 5296 N N . TRP A 1 686 ? 9.024 -3.726 -42.434 1.00 86.62 686 TRP A N 1
ATOM 5297 C CA . TRP A 1 686 ? 8.440 -5.063 -42.228 1.00 86.62 686 TRP A CA 1
ATOM 5298 C C . TRP A 1 686 ? 9.074 -5.885 -41.095 1.00 86.62 686 TRP A C 1
ATOM 5300 O O . TRP A 1 686 ? 8.527 -6.923 -40.730 1.00 86.62 686 TRP A O 1
ATOM 5310 N N . SER A 1 687 ? 10.193 -5.465 -40.502 1.00 89.25 687 SER A N 1
ATOM 5311 C CA . SER A 1 687 ? 10.861 -6.222 -39.437 1.00 89.25 687 SER A CA 1
ATOM 5312 C C . SER A 1 687 ? 10.106 -6.137 -38.113 1.00 89.25 687 SER A C 1
ATOM 5314 O O . SER A 1 687 ? 9.789 -5.053 -37.619 1.00 89.25 687 SER A O 1
ATOM 5316 N N . ARG A 1 688 ? 9.895 -7.295 -37.481 1.00 88.31 688 ARG A N 1
ATOM 5317 C CA . ARG A 1 688 ? 9.402 -7.422 -36.103 1.00 88.31 688 ARG A CA 1
ATOM 5318 C C . ARG A 1 688 ? 10.295 -6.672 -35.111 1.00 88.31 688 ARG A C 1
ATOM 5320 O O . ARG A 1 688 ? 9.765 -6.103 -34.165 1.00 88.31 688 ARG A O 1
ATOM 5327 N N . TYR A 1 689 ? 11.610 -6.608 -35.337 1.00 90.50 689 TYR A N 1
ATOM 5328 C CA . TYR A 1 689 ? 12.565 -6.003 -34.396 1.00 90.50 689 TYR A CA 1
ATOM 5329 C C . TYR A 1 689 ? 12.464 -4.474 -34.278 1.00 90.50 689 TYR A C 1
ATOM 5331 O O . TYR A 1 689 ? 12.853 -3.927 -33.251 1.00 90.50 689 TYR A O 1
ATOM 5339 N N . MET A 1 690 ? 11.858 -3.790 -35.257 1.00 91.50 690 MET A N 1
ATOM 5340 C CA . MET A 1 690 ? 11.514 -2.363 -35.127 1.00 91.50 690 MET A CA 1
ATOM 5341 C C . MET A 1 690 ? 10.362 -2.123 -34.132 1.00 91.50 690 MET A C 1
ATOM 5343 O O . MET A 1 690 ? 10.177 -1.006 -33.647 1.00 91.50 690 MET A O 1
ATOM 5347 N N . TRP A 1 691 ? 9.576 -3.166 -33.839 1.00 87.50 691 TRP A N 1
ATOM 5348 C CA . TRP A 1 691 ? 8.362 -3.107 -33.023 1.00 87.50 691 TRP A CA 1
ATOM 5349 C C . TRP A 1 691 ? 8.495 -3.853 -31.694 1.00 87.50 691 TRP A C 1
ATOM 5351 O O . TRP A 1 691 ? 7.963 -3.385 -30.695 1.00 87.50 691 TRP A O 1
ATOM 5361 N N . VAL A 1 692 ? 9.190 -4.993 -31.661 1.00 86.62 692 VAL A N 1
ATOM 5362 C CA . VAL A 1 692 ? 9.359 -5.834 -30.469 1.00 86.62 692 VAL A CA 1
ATOM 5363 C C . VAL A 1 692 ? 10.772 -6.393 -30.372 1.00 86.62 692 VAL A C 1
ATOM 5365 O O . VAL A 1 692 ? 11.317 -6.942 -31.328 1.00 86.62 692 VAL A O 1
ATOM 5368 N N . ASN A 1 693 ? 11.343 -6.330 -29.174 1.00 90.06 693 ASN A N 1
ATOM 5369 C CA . ASN A 1 693 ? 12.546 -7.055 -28.797 1.00 90.06 693 ASN A CA 1
ATOM 5370 C C . ASN A 1 693 ? 12.203 -8.061 -27.697 1.00 90.06 693 ASN A C 1
ATOM 5372 O O . ASN A 1 693 ? 11.691 -7.681 -26.648 1.00 90.06 693 ASN A O 1
ATOM 5376 N N . GLU A 1 694 ? 12.502 -9.335 -27.933 1.00 87.44 694 GLU A N 1
ATOM 5377 C CA . GLU A 1 694 ? 12.423 -10.390 -26.921 1.00 87.44 694 GLU A CA 1
ATOM 5378 C C . GLU A 1 694 ? 13.854 -10.680 -26.456 1.00 87.44 694 GLU A C 1
ATOM 5380 O O . GLU A 1 694 ? 14.646 -11.231 -27.222 1.00 87.44 694 GLU A O 1
ATOM 5385 N N . LEU A 1 695 ? 14.210 -10.261 -25.239 1.00 89.38 695 LEU A N 1
ATOM 5386 C CA . LEU A 1 695 ? 15.518 -10.536 -24.645 1.00 89.38 695 LEU A CA 1
ATOM 5387 C C . LEU A 1 695 ? 15.461 -11.774 -23.752 1.00 89.38 695 LEU A C 1
ATOM 5389 O O . LEU A 1 695 ? 14.501 -11.962 -23.006 1.00 89.38 695 LEU A O 1
ATOM 5393 N N . ARG A 1 696 ? 16.520 -12.582 -23.771 1.00 87.88 696 ARG A N 1
ATOM 5394 C CA . ARG A 1 696 ? 16.690 -13.752 -22.900 1.00 87.88 696 ARG A CA 1
ATOM 5395 C C . ARG A 1 696 ? 18.007 -13.652 -22.142 1.00 87.88 696 ARG A C 1
ATOM 5397 O O . ARG A 1 696 ? 19.028 -13.327 -22.750 1.00 87.88 696 ARG A O 1
ATOM 5404 N N . GLU A 1 697 ? 17.984 -13.926 -20.841 1.00 87.62 697 GLU A N 1
ATOM 5405 C CA . GLU A 1 697 ? 19.213 -14.157 -20.078 1.00 87.62 697 GLU A CA 1
ATOM 5406 C C . GLU A 1 697 ? 19.877 -15.442 -20.604 1.00 87.62 697 GLU A C 1
ATOM 5408 O O . GLU A 1 697 ? 19.189 -16.434 -20.856 1.00 87.62 697 GLU A O 1
ATOM 5413 N N . ALA A 1 698 ? 21.184 -15.375 -20.868 1.00 82.62 698 ALA A N 1
ATOM 5414 C CA . ALA A 1 698 ? 21.949 -16.436 -21.534 1.00 82.62 698 ALA A CA 1
ATOM 5415 C C . ALA A 1 698 ? 22.442 -17.542 -20.585 1.00 82.62 698 ALA A C 1
ATOM 5417 O O . ALA A 1 698 ? 22.252 -17.445 -19.354 1.00 82.62 698 ALA A O 1
#

Secondary structure (DSSP, 8-state):
---------------PPP-------PPEEE-TTS-EEE-EEETTTTEEEEEEEE-B----GGGTTS---B---TT--EEE-SSPPPEES--TTSS-TTSPEES---EEEEEEETT--------------SHHHHHTT-SSHHHHHHHHHHHHHHHHHHHHT--GGG--EEEETHHHHHHHHHHHGGGG--TTS-S-EEEES--GGGS--B-TT-HHHHHHHHHHHHHTT-TT-TTHHHHHHHS-HHHHHHHHHHHH---GGG-S--S---SS--B--TT-SS-SS-HHHHHHTT-S----EEEE------SS--S-------SS--SGGGG-STT----SHHHHHHHHH--BTTB--S-S-HHHHHHHGGGS-S-GGGSSSTTSTT--TTS-TTHHHHHHHHHIIIIIHHHHHHHHHHHHTT--EEE----S--TTS-GGGSS-SS--HIIIII-S-TTSTT--HHHHHHHHHHHHHHHHHHH--------PSSEEEEESSTTHHHHHSHHHHHHHHHTT--EEEEES---GGGS-HHHHHHHHHHHHHHTT--GGGEEE---TTS---SS----HHHHHHHHHHHHHHHT--EEEEE-TTHHHH-HHHHHHHHHHHTTTTTSEEEEE----HHHHT-GGGGGGS--S-SSSEEEE--HHHHHHHHHHHTT-TTT--HHHHHHHHH-GGGTEEEEEE-

Organism: NCBI:txid456999

Sequence (698 aa):
MLHLATSLVSLWLATLPPAAFAAGSGPVVHGADGLSYVGTRNTTSRQDYFLGIPFAQPPVGRLRFKPPVAWAPGNTTEVDATQFGAGCQQATGYVPTNNTLSEDCLTLNIWKPTNVAEKPPVMVYIFPPGQAAYNAGGSNLGFKDQRLALEWIHKNIEYFGGDPNKVTLFGTSAGGVSASIQTLYNKGKIGGLFRGIILESGPPETLHALRPDDPVREAAFRLIANATGCLGDPYVFECVRNAPADTLIQANKDVLALEPYYRANVPAPTIFGPTYSPDDEFITEPIHDLIHSGKFAKVPIISGGIVPYPVIMISMSYTLQAQLDEGPVFFDGPAVNISSEQDIINWFTARFPALYIGMSNLTSITELLKFYPTSPAAGSPYGTGNETFGRGAQFKRASSVFGDYLFQAPRRDHLASATKFGVKSWTYILKESPLIFPPQYGIGHGGDVPFVFQTLNIDSPNASPAAIELMRTIGSYWRDFLTQSHLWADIPSPILILTAHPDDECMFFSPTILALKKQRRELRGLCLSVGNADGLGPTRAQEFVSSYAVLGLIPEELEILDHPELQDDIKTSWNTSLIADIVNKYVKSHRIQSIITFDQHGISSHPNHISLYHAASSLRPQVQLWTLYTTGVLAKYTGYLGAVFPSASDQGVIFASGIEGYLTALSAMNQHWTQLVWFRWLYVGWSRYMWVNELREA

InterPro domains:
  IPR002018 Carboxylesterase, type B [PF00135] (41-129)
  IPR002018 Carboxylesterase, type B [PF00135] (140-484)
  IPR003737 N-acetylglucosaminyl phosphatidylinositol deacetylase-related [PF02585] (496-617)
  IPR019819 Carboxylesterase type B, conserved site [PS00941] (103-113)
  IPR019826 Carboxylesterase type B, active site [PS00122] (160-175)
  IPR024078 Putative deacetylase LmbE-like domain superfamily [G3DSA:3.40.50.10320] (491-682)
  IPR024078 Putative deacetylase LmbE-like domain superfamily [SSF102588] (495-696)
  IPR029058 Alpha/Beta hydrolase fold [G3DSA:3.40.50.1820] (6-129)
  IPR029058 Alpha/Beta hydrolase fold [G3DSA:3.40.50.1820] (130-490)
  IPR029058 Alpha/Beta hydrolase fold [SSF53474] (37-484)
  IPR050309 Type-B Carboxylesterase/Lipase [PTHR11559] (138-483)

Radius of gyration: 31.48 Å; chains: 1; bounding box: 78×80×87 Å